Protein AF-A0A0U1LVF2-F1 (afdb_monomer_lite)

Foldseek 3Di:
DDQPPPDCPPFPQPDDLVVLCVVQPLQAACVLVQPQAQAEEQEQADDDDDPQKAFGPSFPPVDPFARGHWIWGDPDSHYIYTYFHQDPLGSVQNLLSSSSCCVSPPPDPDGHRYHYHHDDPCRLLVDLVPALVLLVAAAAEEEDDPLLQPDDPVVNPDWDSSDPPPPHFKTKDWDADPVRGIYMYIGGNHPQWFLSLLSVLVSCCPRHVYQAYEYEYAKDFLDPPDDHLAAKEWEAWEQDPNDIFGDDAPCVCVLPPVVPVVNVVRYDYWYEYADSYSSVNGPVNSVVPSVPTGIYDRYQVSNRVSCVVVNHHYIYIYHGHHDDPQDLVNVLPDPLVPAFFEAEAEDEALVVCLVPVVSVVSCCVRVVDPCVCSDPVVQPDQKDKDKDWCPPVPAQFTKIKMKMKHKAKFADPDDDLLDIDIQIWIKIWMWGWHADPNDIGIYIYIYIHRGDPVAQVVLLVVLVRVDRRVQCSLDRCSSVLSVLVSVLVVLLVRLVNLVVVLVVLVVCVVVLVVVDPPDDLVVNLVVLVVSLVSLVSSLVRLVVNLVSLLNVLVNLVVSLVVCVVPDDPCSCVVRVVVVSSCSSVVSSVSSVVSSVVSVVSNVSSVVSSVVSVVVSVVSVVVVVVVVVVVVVVVVVVVVVVLVVVVVVVVVVVVVCVVLVVVLVVLVVVLVVVVVDPDPDPVNVVSVVVVVVSVVVVVVVVVVVVVVVVVSVVVVVVVVVVVVVVVVVPDDDDDDDDPPPPVVVVVVVVVVVD

Organism: Talaromyces islandicus (NCBI:txid28573)

Structure (mmCIF, N/CA/C/O backbone):
data_AF-A0A0U1LVF2-F1
#
_entry.id   AF-A0A0U1LVF2-F1
#
loop_
_atom_site.group_PDB
_atom_site.id
_atom_site.type_symbol
_atom_site.label_atom_id
_atom_site.label_alt_id
_atom_site.label_comp_id
_atom_site.label_asym_id
_atom_site.label_entity_id
_atom_site.label_seq_id
_atom_site.pdbx_PDB_ins_code
_atom_site.Cartn_x
_atom_site.Cartn_y
_atom_site.Cartn_z
_atom_site.occupancy
_atom_site.B_iso_or_equiv
_atom_site.auth_seq_id
_atom_site.auth_comp_id
_atom_site.auth_asym_id
_atom_site.auth_atom_id
_atom_site.pdbx_PDB_model_num
ATOM 1 N N . MET A 1 1 ? -20.075 5.972 -37.593 1.00 25.14 1 MET A N 1
ATOM 2 C CA . MET A 1 1 ? -20.218 6.515 -36.229 1.00 25.14 1 MET A CA 1
ATOM 3 C C . MET A 1 1 ? -20.913 5.431 -35.444 1.00 25.14 1 MET A C 1
ATOM 5 O O . MET A 1 1 ? -22.128 5.328 -35.540 1.00 25.14 1 MET A O 1
ATOM 9 N N . ASP A 1 2 ? -20.149 4.578 -34.775 1.00 22.61 2 ASP A N 1
ATOM 10 C CA . ASP A 1 2 ? -20.726 3.520 -33.951 1.00 22.61 2 ASP A CA 1
ATOM 11 C C . ASP A 1 2 ? -21.011 4.124 -32.578 1.00 22.61 2 ASP A C 1
ATOM 13 O O . ASP A 1 2 ? -20.104 4.479 -31.828 1.00 22.61 2 ASP A O 1
ATOM 17 N N . VAL A 1 3 ? -22.292 4.362 -32.297 1.00 24.88 3 VAL A N 1
ATOM 18 C CA . VAL A 1 3 ? -22.752 4.825 -30.987 1.00 24.88 3 VAL A CA 1
ATOM 19 C C . VAL A 1 3 ? -22.781 3.600 -30.079 1.00 24.88 3 VAL A C 1
ATOM 21 O O . VAL A 1 3 ? -23.752 2.850 -30.076 1.00 24.88 3 VAL A O 1
ATOM 24 N N . LEU A 1 4 ? -21.703 3.372 -29.330 1.00 30.86 4 LEU A N 1
ATOM 25 C CA . LEU A 1 4 ? -21.693 2.393 -28.245 1.00 30.86 4 LEU A CA 1
ATOM 26 C C . LEU A 1 4 ? -22.504 2.957 -27.070 1.00 30.86 4 LEU A C 1
ATOM 28 O O . LEU A 1 4 ? -22.000 3.730 -26.258 1.00 30.86 4 LEU A O 1
ATOM 32 N N . SER A 1 5 ? -23.781 2.581 -26.968 1.00 30.12 5 SER A N 1
ATOM 33 C CA . SER A 1 5 ? -24.499 2.661 -25.696 1.00 30.12 5 SER A CA 1
ATOM 34 C C . SER A 1 5 ? -23.998 1.521 -24.808 1.00 30.12 5 SER A C 1
ATOM 36 O O . SER A 1 5 ? -24.420 0.379 -24.974 1.00 30.12 5 SER A O 1
ATOM 38 N N . LEU A 1 6 ? -23.061 1.811 -23.907 1.00 39.28 6 LEU A N 1
ATOM 39 C CA . LEU A 1 6 ? -22.612 0.853 -22.895 1.00 39.28 6 LEU A CA 1
ATOM 40 C C . LEU A 1 6 ? -23.741 0.646 -21.875 1.00 39.28 6 LEU A C 1
ATOM 42 O O . LEU A 1 6 ? -23.912 1.445 -20.954 1.00 39.28 6 LEU A O 1
ATOM 46 N N . ASP A 1 7 ? -24.542 -0.401 -22.077 1.00 34.06 7 ASP A N 1
ATOM 47 C CA . ASP A 1 7 ? -25.513 -0.873 -21.093 1.00 34.06 7 ASP A CA 1
ATOM 48 C C . ASP A 1 7 ? -24.759 -1.613 -19.979 1.00 34.06 7 ASP A C 1
ATOM 50 O O . ASP A 1 7 ? -24.221 -2.704 -20.164 1.00 34.06 7 ASP A O 1
ATOM 54 N N . LEU A 1 8 ? -24.658 -0.982 -18.810 1.00 40.69 8 LEU A N 1
ATOM 55 C CA . LEU A 1 8 ? -23.958 -1.531 -17.646 1.00 40.69 8 LEU A CA 1
ATOM 56 C C . LEU A 1 8 ? -24.744 -2.659 -16.952 1.00 40.69 8 LEU A C 1
ATOM 58 O O . LEU A 1 8 ? -24.241 -3.215 -15.975 1.00 40.69 8 LEU A O 1
ATOM 62 N N . GLY A 1 9 ? -25.946 -3.004 -17.436 1.00 35.25 9 GLY A N 1
ATOM 63 C CA . GLY A 1 9 ? -26.795 -4.058 -16.872 1.00 35.25 9 GLY A CA 1
ATOM 64 C C . GLY A 1 9 ? -26.139 -5.445 -16.820 1.00 35.25 9 GLY A C 1
ATOM 65 O O . GLY A 1 9 ? -26.363 -6.172 -15.853 1.00 35.25 9 GLY A O 1
ATOM 66 N N . ASP A 1 10 ? -25.264 -5.766 -17.782 1.00 32.78 10 ASP A N 1
ATOM 67 C CA . ASP A 1 10 ? -24.609 -7.083 -17.906 1.00 32.78 10 ASP A CA 1
ATOM 68 C C . ASP A 1 10 ? -23.090 -7.074 -17.623 1.00 32.78 10 ASP A C 1
ATOM 70 O O . ASP A 1 10 ? -22.452 -8.127 -17.523 1.00 32.78 10 ASP A O 1
ATOM 74 N N . HIS A 1 11 ? -22.480 -5.902 -17.414 1.00 42.06 11 HIS A N 1
ATOM 75 C CA . HIS A 1 11 ? -21.043 -5.773 -17.150 1.00 42.06 11 HIS A CA 1
ATOM 76 C C . HIS A 1 11 ? -20.701 -5.987 -15.666 1.00 42.06 11 HIS A C 1
ATOM 78 O O . HIS A 1 11 ? -20.339 -5.063 -14.935 1.00 42.06 11 HIS A O 1
ATOM 84 N N . GLN A 1 12 ? -20.747 -7.240 -15.201 1.00 45.25 12 GLN A N 1
ATOM 85 C CA . GLN A 1 12 ? -20.083 -7.619 -13.948 1.00 45.25 12 GLN A CA 1
ATOM 86 C C . GLN A 1 12 ? -18.563 -7.684 -14.168 1.00 45.25 12 GLN A C 1
ATOM 88 O O . GLN A 1 12 ? -17.997 -8.753 -14.415 1.00 45.25 12 GLN A O 1
ATOM 93 N N . ILE A 1 13 ? -17.911 -6.520 -14.094 1.00 51.53 13 ILE A N 1
ATOM 94 C CA . ILE A 1 13 ? -16.448 -6.384 -14.037 1.00 51.53 13 ILE A CA 1
ATOM 95 C C . ILE A 1 13 ? -15.918 -7.284 -12.906 1.00 51.53 13 ILE A C 1
ATOM 97 O O . ILE A 1 13 ? -16.545 -7.394 -11.850 1.00 51.53 13 ILE A O 1
ATOM 101 N N . PHE A 1 14 ? -14.780 -7.952 -13.119 1.00 44.88 14 PHE A N 1
ATOM 102 C CA . PHE A 1 14 ? -14.220 -8.920 -12.164 1.00 44.88 14 PHE A CA 1
ATOM 103 C C . PHE A 1 14 ? -13.890 -8.304 -10.782 1.00 44.88 14 PHE A C 1
ATOM 105 O O . PHE A 1 14 ? -13.886 -8.996 -9.763 1.00 44.88 14 PHE A O 1
ATOM 112 N N . ALA A 1 15 ? -13.671 -6.986 -10.720 1.00 51.28 15 ALA A N 1
ATOM 113 C CA . ALA A 1 15 ? -13.393 -6.245 -9.493 1.00 51.28 15 ALA A CA 1
ATOM 114 C C . ALA A 1 15 ? -14.642 -6.027 -8.613 1.00 51.28 15 ALA A C 1
ATOM 116 O O . ALA A 1 15 ? -15.725 -5.691 -9.091 1.00 51.28 15 ALA A O 1
ATOM 117 N N . THR A 1 16 ? -14.483 -6.126 -7.286 1.00 48.75 16 THR A N 1
ATOM 118 C CA . THR A 1 16 ? -15.556 -5.785 -6.337 1.00 48.75 16 THR A CA 1
ATOM 119 C C . THR A 1 16 ? -15.955 -4.311 -6.464 1.00 48.75 16 THR A C 1
ATOM 121 O O . THR A 1 16 ? -15.125 -3.449 -6.761 1.00 48.75 16 THR A O 1
ATOM 124 N N . HIS A 1 17 ? -17.222 -3.990 -6.180 1.00 59.78 17 HIS A N 1
ATOM 125 C CA . HIS A 1 17 ? -17.757 -2.625 -6.301 1.00 59.78 17 HIS A CA 1
ATOM 126 C C . HIS A 1 17 ? -16.912 -1.575 -5.545 1.00 59.78 17 HIS A C 1
ATOM 128 O O . HIS A 1 17 ? -16.763 -0.448 -6.008 1.00 59.78 17 HIS A O 1
ATOM 134 N N . GLY A 1 18 ? -16.295 -1.944 -4.414 1.00 57.84 18 GLY A N 1
ATOM 135 C CA . GLY A 1 18 ? -15.367 -1.079 -3.674 1.00 57.84 18 GLY A CA 1
ATOM 136 C C . GLY A 1 18 ? -14.026 -0.840 -4.386 1.00 57.84 18 GLY A C 1
ATOM 137 O O . GLY A 1 18 ? -13.571 0.301 -4.462 1.00 57.84 18 GLY A O 1
ATOM 138 N N . ALA A 1 19 ? -13.414 -1.886 -4.953 1.00 66.69 19 ALA A N 1
ATOM 139 C CA . ALA A 1 19 ? -12.152 -1.779 -5.689 1.00 66.69 19 ALA A CA 1
ATOM 140 C C . ALA A 1 19 ? -12.307 -0.958 -6.980 1.00 66.69 19 ALA A C 1
ATOM 142 O O . ALA A 1 19 ? -11.451 -0.132 -7.302 1.00 66.69 19 ALA A O 1
ATOM 143 N N . LEU A 1 20 ? -13.439 -1.118 -7.672 1.00 77.06 20 LEU A N 1
ATOM 144 C CA . LEU A 1 20 ? -13.753 -0.352 -8.875 1.00 77.06 20 LEU A CA 1
ATOM 145 C C . LEU A 1 20 ? -13.899 1.147 -8.565 1.00 77.06 20 LEU A C 1
ATOM 147 O O . LEU A 1 20 ? -13.292 1.976 -9.239 1.00 77.06 20 LEU A O 1
ATOM 151 N N . LYS A 1 21 ? -14.602 1.516 -7.484 1.00 79.75 21 LYS A N 1
ATOM 152 C CA . LYS A 1 21 ? -14.698 2.921 -7.042 1.00 79.75 21 LYS A CA 1
ATOM 153 C C . LYS A 1 21 ? -13.326 3.534 -6.743 1.00 79.75 21 LYS A C 1
ATOM 155 O O . LYS A 1 21 ? -13.051 4.647 -7.190 1.00 79.75 21 LYS A O 1
ATOM 160 N N . ALA A 1 22 ? -12.459 2.799 -6.040 1.00 78.00 22 ALA A N 1
ATOM 161 C CA . ALA A 1 22 ? -11.097 3.237 -5.725 1.00 78.00 22 ALA A CA 1
ATOM 162 C C . ALA A 1 22 ? -10.211 3.387 -6.977 1.00 78.00 22 ALA A C 1
ATOM 164 O O . ALA A 1 22 ? -9.329 4.246 -7.014 1.00 78.00 22 ALA A O 1
ATOM 165 N N . TYR A 1 23 ? -10.451 2.581 -8.015 1.00 83.25 23 TYR A N 1
ATOM 166 C CA . TYR A 1 23 ? -9.752 2.693 -9.292 1.00 83.25 23 TYR A CA 1
ATOM 167 C C . TYR A 1 23 ? -10.228 3.899 -10.120 1.00 83.25 23 TYR A C 1
ATOM 169 O O . TYR A 1 23 ? -9.383 4.605 -10.682 1.00 83.25 23 TYR A O 1
ATOM 177 N N . ILE A 1 24 ? -11.543 4.137 -10.187 1.00 86.38 24 ILE A N 1
ATOM 178 C CA . ILE A 1 24 ? -12.161 5.150 -11.055 1.00 86.38 24 ILE A CA 1
ATOM 179 C C . ILE A 1 24 ? -11.946 6.576 -10.528 1.00 86.38 24 ILE A C 1
ATOM 181 O O . ILE A 1 24 ? -11.406 7.417 -11.247 1.00 86.38 24 ILE A O 1
ATOM 185 N N . LEU A 1 25 ? -12.335 6.853 -9.277 1.00 86.25 25 LEU A N 1
ATOM 186 C CA . LEU A 1 25 ? -12.440 8.223 -8.748 1.00 86.25 25 LEU A CA 1
ATOM 187 C C . LEU A 1 25 ? -11.171 9.078 -8.919 1.00 86.25 25 LEU A C 1
ATOM 189 O O . LEU A 1 25 ? -11.297 10.206 -9.390 1.00 86.25 25 LEU A O 1
ATOM 193 N N . PRO A 1 26 ? -9.951 8.577 -8.635 1.00 84.94 26 PRO A N 1
ATOM 194 C CA . PRO A 1 26 ? -8.740 9.394 -8.735 1.00 84.94 26 PRO A CA 1
ATOM 195 C C . PRO A 1 26 ? -8.292 9.702 -10.174 1.00 84.94 26 PRO A C 1
ATOM 197 O O . PRO A 1 26 ? -7.239 10.308 -10.358 1.00 84.94 26 PRO A O 1
ATOM 200 N N . LYS A 1 27 ? -8.996 9.201 -11.200 1.00 87.12 27 LYS A N 1
ATOM 201 C CA . LYS A 1 27 ? -8.610 9.339 -12.617 1.00 87.12 27 LYS A CA 1
ATOM 202 C C . LYS A 1 27 ? -9.643 10.078 -13.470 1.00 87.12 27 LYS A C 1
ATOM 204 O O . LYS A 1 27 ? -9.356 10.373 -14.625 1.00 87.12 27 LYS A O 1
ATOM 209 N N . VAL A 1 28 ? -10.825 10.358 -12.927 1.00 90.12 28 VAL A N 1
ATOM 210 C CA . VAL A 1 28 ? -11.919 11.019 -13.649 1.00 90.12 28 VAL A CA 1
ATOM 211 C C . VAL A 1 28 ? -11.676 12.525 -13.703 1.00 90.12 28 VAL A C 1
ATOM 213 O O . VAL A 1 28 ? -11.304 13.131 -12.703 1.00 90.12 28 VAL A O 1
ATOM 216 N N . HIS A 1 29 ? -11.891 13.147 -14.860 1.00 94.38 29 HIS A N 1
ATOM 217 C CA . HIS A 1 29 ? -11.777 14.598 -15.005 1.00 94.38 29 HIS A CA 1
ATOM 218 C C . HIS A 1 29 ? -12.967 15.311 -14.338 1.00 94.38 29 HIS A C 1
ATOM 220 O O . HIS A 1 29 ? -14.109 14.881 -14.489 1.00 94.38 29 HIS A O 1
ATOM 226 N N . GLN A 1 30 ? -12.732 16.429 -13.648 1.00 93.62 30 GLN A N 1
ATOM 227 C CA . GLN A 1 30 ? -13.765 17.175 -12.917 1.00 93.62 30 GLN A CA 1
ATOM 228 C C . GLN A 1 30 ? -14.911 17.669 -13.815 1.00 93.62 30 GLN A C 1
ATOM 230 O O . GLN A 1 30 ? -16.051 17.748 -13.375 1.00 93.62 30 GLN A O 1
ATOM 235 N N . ALA A 1 31 ? -14.650 17.907 -15.104 1.00 92.56 31 ALA A N 1
ATOM 236 C CA . ALA A 1 31 ? -15.681 18.268 -16.087 1.00 92.56 31 ALA A CA 1
ATOM 237 C C . ALA A 1 31 ? -16.812 17.223 -16.214 1.00 92.56 31 ALA A C 1
ATOM 239 O O . ALA A 1 31 ? -17.939 17.580 -16.547 1.00 92.56 31 ALA A O 1
ATOM 240 N N . LEU A 1 32 ? -16.553 15.947 -15.892 1.00 91.62 32 LEU A N 1
ATOM 241 C CA . LEU A 1 32 ? -17.586 14.902 -15.887 1.00 91.62 32 LEU A CA 1
ATOM 242 C C . LEU A 1 32 ? -18.588 15.080 -14.733 1.00 91.62 32 LEU A C 1
ATOM 244 O O . LEU A 1 32 ? -19.661 14.482 -14.748 1.00 91.62 32 LEU A O 1
ATOM 248 N N . GLN A 1 33 ? -18.271 15.920 -13.745 1.00 89.94 33 GLN A N 1
ATOM 249 C CA . GLN A 1 33 ? -19.144 16.233 -12.614 1.00 89.94 33 GLN A CA 1
ATOM 250 C C . GLN A 1 33 ? -20.164 17.336 -12.942 1.00 89.94 33 GLN A C 1
ATOM 252 O O . GLN A 1 33 ? -21.062 17.576 -12.136 1.00 89.94 33 GLN A O 1
ATOM 257 N N . ASN A 1 34 ? -20.072 17.985 -14.114 1.00 87.44 34 ASN A N 1
ATOM 258 C CA . ASN A 1 34 ? -21.009 19.033 -14.530 1.00 87.44 34 ASN A CA 1
ATOM 259 C C . ASN A 1 34 ? -22.451 18.483 -14.561 1.00 87.44 34 ASN A C 1
ATOM 261 O O . ASN A 1 34 ? -22.718 17.592 -15.375 1.00 87.44 34 ASN A O 1
ATOM 265 N N . PRO A 1 35 ? -23.388 19.001 -13.736 1.00 85.88 35 PRO A N 1
ATOM 266 C CA . PRO A 1 35 ? -24.763 18.503 -13.638 1.00 85.88 35 PRO A CA 1
ATOM 267 C C . PRO A 1 35 ? -25.542 18.569 -14.957 1.00 85.88 35 PRO A C 1
ATOM 269 O O . PRO A 1 35 ? -26.412 17.729 -15.173 1.00 85.88 35 PRO A O 1
ATOM 272 N N . ASN A 1 36 ? -25.185 19.497 -15.847 1.00 88.75 36 ASN A N 1
ATOM 273 C CA . ASN A 1 36 ? -25.854 19.711 -17.130 1.00 88.75 36 ASN A CA 1
ATOM 274 C C . ASN A 1 36 ? -25.264 18.865 -18.266 1.00 88.75 36 ASN A C 1
ATOM 276 O O . ASN A 1 36 ? -25.755 18.928 -19.383 1.00 88.75 36 ASN A O 1
ATOM 280 N N . LEU A 1 37 ? -24.226 18.061 -18.003 1.00 91.31 37 LEU A N 1
ATOM 281 C CA . LEU A 1 37 ? -23.583 17.246 -19.032 1.00 91.31 37 LEU A CA 1
ATOM 282 C C . LEU A 1 37 ? -24.569 16.249 -19.667 1.00 91.31 37 LEU A C 1
ATOM 284 O O . LEU A 1 37 ? -25.062 15.344 -18.994 1.00 91.31 37 LEU A O 1
ATOM 288 N N . GLU A 1 38 ? -24.789 16.370 -20.970 1.00 92.75 38 GLU A N 1
ATOM 289 C CA . GLU A 1 38 ? -25.610 15.468 -21.781 1.00 92.75 38 GLU A CA 1
ATOM 290 C C . GLU A 1 38 ? -24.756 14.575 -22.686 1.00 92.75 38 GLU A C 1
ATOM 292 O O . GLU A 1 38 ? -25.110 13.418 -22.934 1.00 92.75 38 GLU A O 1
ATOM 297 N N . ARG A 1 39 ? -23.621 15.093 -23.172 1.00 94.75 39 ARG A N 1
ATOM 298 C CA . ARG A 1 39 ? -22.735 14.404 -24.113 1.00 94.75 39 ARG A CA 1
ATOM 299 C C . ARG A 1 39 ? -21.264 14.586 -23.753 1.00 94.75 39 ARG A C 1
ATOM 301 O O . ARG A 1 39 ? -20.792 15.696 -23.535 1.00 94.75 39 ARG A O 1
ATOM 308 N N . LEU A 1 40 ? -20.526 13.483 -23.765 1.00 96.38 40 LEU A N 1
ATOM 309 C CA . LEU A 1 40 ? -19.080 13.448 -23.608 1.00 96.38 40 LEU A CA 1
ATOM 310 C C . LEU A 1 40 ? -18.438 12.885 -24.880 1.00 96.38 40 LEU A C 1
ATOM 312 O O . LEU A 1 40 ? -18.696 11.742 -25.252 1.00 96.38 40 LEU A O 1
ATOM 316 N N . VAL A 1 41 ? -17.567 13.660 -25.518 1.00 97.44 41 VAL A N 1
ATOM 317 C CA . VAL A 1 41 ? -16.748 13.212 -26.649 1.00 97.44 41 VAL A CA 1
ATOM 318 C C . VAL A 1 41 ? -15.339 12.928 -26.146 1.00 97.44 41 VAL A C 1
ATOM 320 O O . VAL A 1 41 ? -14.622 13.852 -25.781 1.00 97.44 41 VAL A O 1
ATOM 323 N N . VAL A 1 42 ? -14.922 11.666 -26.117 1.00 97.81 42 VAL A N 1
ATOM 324 C CA . VAL A 1 42 ? -13.549 11.284 -25.769 1.00 97.81 42 VAL A CA 1
ATOM 325 C C . VAL A 1 42 ? -12.727 11.224 -27.044 1.00 97.81 42 VAL A C 1
ATOM 327 O O . VAL A 1 42 ? -13.008 10.416 -27.925 1.00 97.81 42 VAL A O 1
ATOM 330 N N . LYS A 1 43 ? -11.718 12.083 -27.160 1.00 97.06 43 LYS A N 1
ATOM 331 C CA . LYS A 1 43 ? -10.973 12.287 -28.400 1.00 97.06 43 LYS A CA 1
ATOM 332 C C . LYS A 1 43 ? -9.483 12.058 -28.222 1.00 97.06 43 LYS A C 1
ATOM 334 O O . LYS A 1 43 ? -8.872 12.575 -27.284 1.00 97.06 43 LYS A O 1
ATOM 339 N N . GLY A 1 44 ? -8.895 11.340 -29.175 1.00 96.12 44 GLY A N 1
ATOM 340 C CA . GLY A 1 44 ? -7.451 11.148 -29.283 1.00 96.12 44 GLY A CA 1
ATOM 341 C C . GLY A 1 44 ? -6.777 12.408 -29.815 1.00 96.12 44 GLY A C 1
ATOM 342 O O . GLY A 1 44 ? -6.507 12.520 -31.004 1.00 96.12 44 GLY A O 1
ATOM 343 N N . CYS A 1 45 ? -6.544 13.387 -28.949 1.00 94.19 45 CYS A N 1
ATOM 344 C CA . CYS A 1 45 ? -5.864 14.630 -29.279 1.00 94.19 45 CYS A CA 1
ATOM 345 C C . CYS A 1 45 ? -5.195 15.168 -28.016 1.00 94.19 45 CYS A C 1
ATOM 347 O O . CYS A 1 45 ? -5.861 15.506 -27.042 1.00 94.19 45 CYS A O 1
ATOM 349 N N . TYR A 1 46 ? -3.869 15.259 -28.027 1.00 92.62 46 TYR A N 1
ATOM 350 C CA . TYR A 1 46 ? -3.119 15.731 -26.871 1.00 92.62 46 TYR A CA 1
ATOM 351 C C . TYR A 1 46 ? -2.937 17.251 -26.930 1.00 92.62 46 TYR A C 1
ATOM 353 O O . TYR A 1 46 ? -2.228 17.765 -27.795 1.00 92.62 46 TYR A O 1
ATOM 361 N N . LYS A 1 47 ? -3.567 17.972 -25.998 1.00 91.06 47 LYS A N 1
ATOM 362 C CA . LYS A 1 47 ? -3.408 19.422 -25.823 1.00 91.06 47 LYS A CA 1
ATOM 363 C C . LYS A 1 47 ? -3.296 19.775 -24.348 1.00 91.06 47 LYS A C 1
ATOM 365 O O . LYS A 1 47 ? -3.995 19.203 -23.511 1.00 91.06 47 LYS A O 1
ATOM 370 N N . ARG A 1 48 ? -2.421 20.732 -24.048 1.00 88.94 48 ARG A N 1
ATOM 371 C CA . ARG A 1 48 ? -2.132 21.213 -22.687 1.00 88.94 48 ARG A CA 1
ATOM 372 C C . ARG A 1 48 ? -2.384 22.706 -22.500 1.00 88.94 48 ARG A C 1
ATOM 374 O O . ARG A 1 48 ? -2.616 23.124 -21.374 1.00 88.94 48 ARG A O 1
ATOM 381 N N . HIS A 1 49 ? -2.423 23.460 -23.598 1.00 86.00 49 HIS A N 1
ATOM 382 C CA . HIS A 1 49 ? -2.628 24.906 -23.609 1.00 86.00 49 HIS A CA 1
ATOM 383 C C . HIS A 1 49 ? -3.765 25.294 -24.551 1.00 86.00 49 HIS A C 1
ATOM 385 O O . HIS A 1 49 ? -3.962 24.663 -25.594 1.00 86.00 49 HIS A O 1
ATOM 391 N N . GLY A 1 50 ? -4.501 26.340 -24.181 1.00 84.06 50 GLY A N 1
ATOM 392 C CA . GLY A 1 50 ? -5.598 26.921 -24.953 1.00 84.06 50 GLY A CA 1
ATOM 393 C C . GLY A 1 50 ? -6.530 27.738 -24.057 1.00 84.06 50 GLY A C 1
ATOM 394 O O . GLY A 1 50 ? -6.714 27.388 -22.896 1.00 84.06 50 GLY A O 1
ATOM 395 N N . GLU A 1 51 ? -7.123 28.811 -24.587 1.00 75.75 51 GLU A N 1
ATOM 396 C CA . GLU A 1 51 ? -7.937 29.766 -23.807 1.00 75.75 51 GLU A CA 1
ATOM 397 C C . GLU A 1 51 ? -9.159 29.132 -23.115 1.00 75.75 51 GLU A C 1
ATOM 399 O O . GLU A 1 51 ? -9.589 29.613 -22.072 1.00 75.75 51 GLU A O 1
ATOM 404 N N . SER A 1 52 ? -9.696 28.033 -23.655 1.00 80.62 52 SER A N 1
ATOM 405 C CA . SER A 1 52 ? -10.871 27.321 -23.115 1.00 80.62 52 SER A CA 1
ATOM 406 C C . SER A 1 52 ? -10.553 25.913 -22.597 1.00 80.62 52 SER A C 1
ATOM 408 O O . SER A 1 52 ? -11.457 25.116 -22.348 1.00 80.62 52 SER A O 1
ATOM 410 N N . LEU A 1 53 ? -9.266 25.584 -22.452 1.00 91.44 53 LEU A N 1
ATOM 411 C CA . LEU A 1 53 ? -8.823 24.252 -22.059 1.00 91.44 53 LEU A CA 1
ATOM 412 C C . LEU A 1 53 ? -8.741 24.118 -20.533 1.00 91.44 53 LEU A C 1
ATOM 414 O O . LEU A 1 53 ? -8.034 24.868 -19.863 1.00 91.44 53 LEU A O 1
ATOM 418 N N . LEU A 1 54 ? -9.409 23.107 -19.989 1.00 94.25 54 LEU A N 1
ATOM 419 C CA . LEU A 1 54 ? -9.368 22.752 -18.576 1.00 94.25 54 LEU A CA 1
ATOM 420 C C . LEU A 1 54 ? -8.343 21.640 -18.337 1.00 94.25 54 LEU A C 1
ATOM 422 O O . LEU A 1 54 ? -8.410 20.571 -18.949 1.00 94.25 54 LEU A O 1
ATOM 426 N N . LEU A 1 55 ? -7.407 21.887 -17.421 1.00 93.00 55 LEU A N 1
ATOM 427 C CA . LEU A 1 55 ? -6.513 20.860 -16.889 1.00 93.00 55 LEU A CA 1
ATOM 428 C C . LEU A 1 55 ? -7.228 20.049 -15.812 1.00 93.00 55 LEU A C 1
ATOM 430 O O . LEU A 1 55 ? -8.044 20.589 -15.069 1.00 93.00 55 LEU A O 1
ATOM 434 N N . SER A 1 56 ? -6.891 18.767 -15.690 1.00 91.56 56 SER A N 1
ATOM 435 C CA . SER A 1 56 ? -7.481 17.933 -14.648 1.00 91.56 56 SER A CA 1
ATOM 436 C C . SER A 1 56 ? -7.001 18.340 -13.255 1.00 91.56 56 SER A C 1
ATOM 438 O O . SER A 1 56 ? -5.798 18.443 -13.018 1.00 91.56 56 SER A O 1
ATOM 440 N N . ASP A 1 57 ? -7.920 18.426 -12.295 1.00 90.19 57 ASP A N 1
ATOM 441 C CA . ASP A 1 57 ? -7.565 18.609 -10.878 1.00 90.19 57 ASP A CA 1
ATOM 442 C C . ASP A 1 57 ? -6.886 17.359 -10.278 1.00 90.19 57 ASP A C 1
ATOM 444 O O . ASP A 1 57 ? -6.251 17.425 -9.228 1.00 90.19 57 ASP A O 1
ATOM 448 N N . ASN A 1 58 ? -6.974 16.217 -10.970 1.00 88.44 58 ASN A N 1
ATOM 449 C CA . ASN A 1 58 ? -6.454 14.914 -10.545 1.00 88.44 58 ASN A CA 1
ATOM 450 C C . ASN A 1 58 ? -5.054 14.590 -11.107 1.00 88.44 58 ASN A C 1
ATOM 452 O O . ASN A 1 58 ? -4.639 13.423 -11.196 1.00 88.44 58 ASN A O 1
ATOM 456 N N . GLU A 1 59 ? -4.300 15.608 -11.518 1.00 89.06 59 GLU A N 1
ATOM 457 C CA . GLU A 1 59 ? -2.892 15.440 -11.870 1.00 89.06 59 GLU A CA 1
ATOM 458 C C . GLU A 1 59 ? -2.057 14.981 -10.673 1.00 89.06 59 GLU A C 1
ATOM 460 O O . GLU A 1 59 ? -2.165 15.499 -9.562 1.00 89.06 59 GLU A O 1
ATOM 465 N N . LYS A 1 60 ? -1.174 14.003 -10.903 1.00 83.50 60 LYS A N 1
ATOM 466 C CA . LYS A 1 60 ? -0.343 13.420 -9.835 1.00 83.50 60 LYS A CA 1
ATOM 467 C C . LYS A 1 60 ? 0.924 14.237 -9.624 1.00 83.50 60 LYS A C 1
ATOM 469 O O . LYS A 1 60 ? 2.009 13.802 -9.997 1.00 83.50 60 LYS A O 1
ATOM 474 N N . ARG A 1 61 ? 0.771 15.434 -9.059 1.00 79.06 61 ARG A N 1
ATOM 475 C CA . ARG A 1 61 ? 1.867 16.399 -8.837 1.00 79.06 61 ARG A CA 1
ATOM 476 C C . ARG A 1 61 ? 2.959 15.894 -7.881 1.00 79.06 61 ARG A C 1
ATOM 478 O O . ARG A 1 61 ? 4.023 16.493 -7.803 1.00 79.06 61 ARG A O 1
ATOM 485 N N . ASP A 1 62 ? 2.707 14.794 -7.174 1.00 79.25 62 ASP A N 1
ATOM 486 C CA . ASP A 1 62 ? 3.667 14.064 -6.343 1.00 79.25 62 ASP A CA 1
ATOM 487 C C . ASP A 1 62 ? 4.628 13.172 -7.152 1.00 79.25 62 ASP A C 1
ATOM 489 O O . ASP A 1 62 ? 5.608 12.665 -6.605 1.00 79.25 62 ASP A O 1
ATOM 493 N N . LYS A 1 63 ? 4.366 12.965 -8.449 1.00 81.06 63 LYS A N 1
ATOM 494 C CA . LYS A 1 63 ? 5.162 12.099 -9.325 1.00 81.06 63 LYS A CA 1
ATOM 495 C C . LYS A 1 63 ? 5.970 12.890 -10.338 1.00 81.06 63 LYS A C 1
ATOM 497 O O . LYS A 1 63 ? 5.507 13.880 -10.891 1.00 81.06 63 LYS A O 1
ATOM 502 N N . ARG A 1 64 ? 7.158 12.371 -10.662 1.00 84.38 64 ARG A N 1
ATOM 503 C CA . ARG A 1 64 ? 8.012 12.925 -11.721 1.00 84.38 64 ARG A CA 1
ATOM 504 C C . ARG A 1 64 ? 7.482 12.615 -13.123 1.00 84.38 64 ARG A C 1
ATOM 506 O O . ARG A 1 64 ? 7.459 13.494 -13.973 1.00 84.38 64 ARG A O 1
ATOM 513 N N . PHE A 1 65 ? 7.068 11.371 -13.352 1.00 90.38 65 PHE A N 1
ATOM 514 C CA . PHE A 1 65 ? 6.546 10.871 -14.626 1.00 90.38 65 PHE A CA 1
ATOM 515 C C . PHE A 1 65 ? 5.119 10.341 -14.448 1.00 90.38 65 PHE A C 1
ATOM 517 O O . PHE A 1 65 ? 4.686 10.063 -13.326 1.00 90.38 65 PHE A O 1
ATOM 524 N N . ASN A 1 66 ? 4.379 10.178 -15.549 1.00 88.44 66 ASN A N 1
ATOM 525 C CA . ASN A 1 66 ? 2.991 9.703 -15.541 1.00 88.44 66 ASN A CA 1
ATOM 526 C C . ASN A 1 66 ? 2.072 10.541 -14.613 1.00 88.44 66 ASN A C 1
ATOM 528 O O . ASN A 1 66 ? 1.295 10.031 -13.784 1.00 88.44 66 ASN A O 1
ATOM 532 N N . TRP A 1 67 ? 2.167 11.863 -14.738 1.00 88.06 67 TRP A N 1
ATOM 533 C CA . TRP A 1 67 ? 1.342 12.793 -13.972 1.00 88.06 67 TRP A CA 1
ATOM 534 C C . TRP A 1 67 ? 0.332 13.553 -14.832 1.00 88.06 67 TRP A C 1
ATOM 536 O O . TRP A 1 67 ? -0.736 13.858 -14.297 1.00 88.06 67 TRP A O 1
ATOM 546 N N . HIS A 1 68 ? 0.587 13.745 -16.137 1.00 90.25 68 HIS A N 1
ATOM 547 C CA . HIS A 1 68 ? -0.400 14.319 -17.055 1.00 90.25 68 HIS A CA 1
ATOM 548 C C . HIS A 1 68 ? -1.646 13.427 -17.121 1.00 90.25 68 HIS A C 1
ATOM 550 O O . HIS A 1 68 ? -1.578 12.194 -17.231 1.00 90.25 68 HIS A O 1
ATOM 556 N N . ARG A 1 69 ? -2.804 14.078 -17.062 1.00 90.75 69 ARG A N 1
ATOM 557 C CA . ARG A 1 69 ? -4.129 13.483 -17.254 1.00 90.75 69 ARG A CA 1
ATOM 558 C C . ARG A 1 69 ? -4.780 14.083 -18.503 1.00 90.75 69 ARG A C 1
ATOM 560 O O . ARG A 1 69 ? -4.271 15.091 -19.004 1.00 90.75 69 ARG A O 1
ATOM 567 N N . PRO A 1 70 ? -5.863 13.473 -19.020 1.00 94.00 70 PRO A N 1
ATOM 568 C CA . PRO A 1 70 ? -6.653 14.090 -20.077 1.00 94.00 70 PRO A CA 1
ATOM 569 C C . PRO A 1 70 ? -7.062 15.515 -19.701 1.00 94.00 70 PRO A C 1
ATOM 571 O O . PRO A 1 70 ? -7.260 15.812 -18.522 1.00 94.00 70 PRO A O 1
ATOM 574 N N . THR A 1 71 ? -7.175 16.380 -20.697 1.00 95.25 71 THR A N 1
ATOM 575 C CA . THR A 1 71 ? -7.689 17.746 -20.552 1.00 95.25 71 THR A CA 1
ATOM 576 C C . THR A 1 71 ? -9.117 17.801 -21.080 1.00 95.25 71 THR A C 1
ATOM 578 O O . THR A 1 71 ? -9.557 16.876 -21.762 1.00 95.25 71 THR A O 1
ATOM 581 N N . ALA A 1 72 ? -9.879 18.838 -20.750 1.00 96.31 72 ALA A N 1
ATOM 582 C CA . ALA A 1 72 ? -11.249 18.977 -21.234 1.00 96.31 72 ALA A CA 1
ATOM 583 C C . ALA A 1 72 ? -11.480 20.325 -21.912 1.00 96.31 72 ALA A C 1
ATOM 585 O O . ALA A 1 72 ? -10.977 21.348 -21.459 1.00 96.31 72 ALA A O 1
ATOM 586 N N . ASN A 1 73 ? -12.281 20.324 -22.969 1.00 94.50 73 ASN A N 1
ATOM 587 C CA . ASN A 1 73 ? -12.808 21.523 -23.599 1.00 94.50 73 ASN A CA 1
ATOM 588 C C . ASN A 1 73 ? -14.330 21.544 -23.410 1.00 94.50 73 ASN A C 1
ATOM 590 O O . ASN A 1 73 ? -15.009 20.549 -23.678 1.00 94.50 73 ASN A O 1
ATOM 594 N N . LEU A 1 74 ? -14.860 22.658 -22.908 1.00 91.62 74 LEU A N 1
ATOM 595 C CA . LEU A 1 74 ? -16.303 22.851 -22.764 1.00 91.62 74 LEU A CA 1
ATOM 596 C C . LEU A 1 74 ? -16.822 23.424 -24.084 1.00 91.62 74 LEU A C 1
ATOM 598 O O . LEU A 1 74 ? -16.537 24.577 -24.399 1.00 91.62 74 LEU A O 1
ATOM 602 N N . LEU A 1 75 ? -17.526 22.613 -24.875 1.00 89.19 75 LEU A N 1
ATOM 603 C CA . LEU A 1 75 ? -18.053 23.065 -26.168 1.00 89.19 75 LEU A CA 1
ATOM 604 C C . LEU A 1 75 ? -19.316 23.914 -25.978 1.00 89.19 75 LEU A C 1
ATOM 606 O O . LEU A 1 75 ? -19.490 24.926 -26.652 1.00 89.19 75 LEU A O 1
ATOM 610 N N . ASP A 1 76 ? -20.165 23.506 -25.037 1.00 89.50 76 ASP A N 1
ATOM 611 C CA . ASP A 1 76 ? -21.381 24.190 -24.600 1.00 89.50 76 ASP A CA 1
ATOM 612 C C . ASP A 1 76 ? -21.774 23.696 -23.188 1.00 89.50 76 ASP A C 1
ATOM 614 O O . ASP A 1 76 ? -21.037 22.925 -22.565 1.00 89.50 76 ASP A O 1
ATOM 618 N N . GLU A 1 77 ? -22.915 24.141 -22.649 1.00 85.81 77 GLU A N 1
ATOM 619 C CA . GLU A 1 77 ? -23.363 23.771 -21.293 1.00 85.81 77 GLU A CA 1
ATOM 620 C C . GLU A 1 77 ? -23.582 22.258 -21.100 1.00 85.81 77 GLU A C 1
ATOM 622 O O . GLU A 1 77 ? -23.438 21.760 -19.976 1.00 85.81 77 GLU A O 1
ATOM 627 N N . GLY A 1 78 ? -23.905 21.535 -22.179 1.00 91.62 78 GLY A N 1
ATOM 628 C CA . GLY A 1 78 ? -24.248 20.114 -22.173 1.00 91.62 78 GLY A CA 1
ATOM 629 C C . GLY A 1 78 ? -23.208 19.196 -22.818 1.00 91.62 78 GLY A C 1
ATOM 630 O O . GLY A 1 78 ? -23.333 17.975 -22.695 1.00 91.62 78 GLY A O 1
ATOM 631 N N . THR A 1 79 ? -22.172 19.733 -23.465 1.00 94.62 79 THR A N 1
ATOM 632 C CA . THR A 1 79 ? -21.196 18.949 -24.231 1.00 94.62 79 THR A CA 1
ATOM 633 C C . THR A 1 79 ? -19.762 19.212 -23.785 1.00 94.62 79 THR A C 1
ATOM 635 O O . THR A 1 79 ? -19.250 20.330 -23.858 1.00 94.62 79 THR A O 1
ATOM 638 N N . VAL A 1 80 ? -19.074 18.138 -23.393 1.00 95.69 80 VAL A N 1
ATOM 639 C CA . VAL A 1 80 ? -17.652 18.163 -23.024 1.00 95.69 80 VAL A CA 1
ATOM 640 C C . VAL A 1 80 ? -16.844 17.321 -24.000 1.00 95.69 80 VAL A C 1
ATOM 642 O O . VAL A 1 80 ? -17.202 16.185 -24.299 1.00 95.69 80 VAL A O 1
ATOM 645 N N . GLU A 1 81 ? -15.719 17.858 -24.456 1.00 96.31 81 GLU A N 1
ATOM 646 C CA . GLU A 1 81 ? -14.705 17.129 -25.214 1.00 96.31 81 GLU A CA 1
ATOM 647 C C . GLU A 1 81 ? -13.536 16.791 -24.277 1.00 96.31 81 GLU A C 1
ATOM 649 O O . GLU A 1 81 ? -12.843 17.682 -23.792 1.00 96.31 81 GLU A O 1
ATOM 654 N N . LEU A 1 82 ? -13.325 15.506 -23.992 1.00 96.75 82 LEU A N 1
ATOM 655 C CA . LEU A 1 82 ? -12.210 15.005 -23.193 1.00 96.75 82 LEU A CA 1
ATOM 656 C C . LEU A 1 82 ? -11.052 14.621 -24.120 1.00 96.75 82 LEU A C 1
ATOM 658 O O . LEU A 1 82 ? -11.138 13.669 -24.894 1.00 96.75 82 LEU A O 1
ATOM 662 N N . LEU A 1 83 ? -9.962 15.366 -24.024 1.00 96.06 83 LEU A N 1
ATOM 663 C CA . LEU A 1 83 ? -8.782 15.287 -24.869 1.00 96.06 83 LEU A CA 1
ATOM 664 C C . LEU A 1 83 ? -7.729 14.394 -24.205 1.00 96.06 83 LEU A C 1
ATOM 666 O O . LEU A 1 83 ? -7.141 14.742 -23.179 1.00 96.06 83 LEU A O 1
ATOM 670 N N . CYS A 1 84 ? -7.504 13.216 -24.777 1.00 94.62 84 CYS A N 1
ATOM 671 C CA . CYS A 1 84 ? -6.536 12.237 -24.291 1.00 94.62 84 CYS A CA 1
ATOM 672 C C . CYS A 1 84 ? -5.403 12.021 -25.302 1.00 94.62 84 CYS A C 1
ATOM 674 O O . CYS A 1 84 ? -5.464 12.487 -26.441 1.00 94.62 84 CYS A O 1
ATOM 676 N N . PHE A 1 85 ? -4.333 11.344 -24.879 1.00 95.06 85 PHE A N 1
ATOM 677 C CA . PHE A 1 85 ? -3.227 11.032 -25.785 1.00 95.06 85 PHE A CA 1
ATOM 678 C C . PHE A 1 85 ? -3.745 10.214 -26.985 1.00 95.06 85 PHE A C 1
ATOM 680 O O . PHE A 1 85 ? -4.604 9.355 -26.778 1.00 95.06 85 PHE A O 1
ATOM 687 N N . PRO A 1 86 ? -3.290 10.475 -28.225 1.00 95.56 86 PRO A N 1
ATOM 688 C CA . PRO A 1 86 ? -3.885 9.900 -29.433 1.00 95.56 86 PRO A CA 1
ATOM 689 C C . PRO A 1 86 ? -3.529 8.418 -29.652 1.00 95.56 86 PRO A C 1
ATOM 691 O O . PRO A 1 86 ? -2.918 8.070 -30.650 1.00 95.56 86 PRO A O 1
ATOM 694 N N . GLY A 1 87 ? -3.956 7.531 -28.758 1.00 95.69 87 GLY A N 1
ATOM 695 C CA . GLY A 1 87 ? -4.012 6.082 -28.986 1.00 95.69 87 GLY A CA 1
ATOM 696 C C . GLY A 1 87 ? -5.453 5.596 -29.050 1.00 95.69 87 GLY A C 1
ATOM 697 O O . GLY A 1 87 ? -6.326 6.170 -28.393 1.00 95.69 87 GLY A O 1
ATOM 698 N N . ARG A 1 88 ? -5.721 4.541 -29.819 1.00 95.44 88 ARG A N 1
ATOM 699 C CA . ARG A 1 88 ? -7.059 3.939 -29.899 1.00 95.44 88 ARG A CA 1
ATOM 700 C C . ARG A 1 88 ? -7.454 3.333 -28.558 1.00 95.44 88 ARG A C 1
ATOM 702 O O . ARG A 1 88 ? -8.544 3.623 -28.074 1.00 95.44 88 ARG A O 1
ATOM 709 N N . ASP A 1 89 ? -6.546 2.603 -27.913 1.00 96.00 89 ASP A N 1
ATOM 710 C CA . ASP A 1 89 ? -6.807 2.006 -26.598 1.00 96.00 89 ASP A CA 1
ATOM 711 C C . ASP A 1 89 ? -6.876 3.074 -25.510 1.00 96.00 89 ASP A C 1
ATOM 713 O O . ASP A 1 89 ? -7.627 2.946 -24.548 1.00 96.00 89 ASP A O 1
ATOM 717 N N . THR A 1 90 ? -6.126 4.170 -25.671 1.00 95.12 90 THR A N 1
ATOM 718 C CA . THR A 1 90 ? -6.215 5.314 -24.755 1.00 95.12 90 THR A CA 1
ATOM 719 C C . THR A 1 90 ? -7.604 5.953 -24.813 1.00 95.12 90 THR A C 1
ATOM 721 O O . THR A 1 90 ? -8.205 6.193 -23.765 1.00 95.12 90 THR A O 1
ATOM 724 N N . VAL A 1 91 ? -8.131 6.207 -26.018 1.00 96.69 91 VAL A N 1
ATOM 725 C CA . VAL A 1 91 ? -9.486 6.751 -26.212 1.00 96.69 91 VAL A CA 1
ATOM 726 C C . VAL A 1 91 ? -10.530 5.804 -25.632 1.00 96.69 91 VAL A C 1
ATOM 728 O O . VAL A 1 91 ? -11.370 6.237 -24.842 1.00 96.69 91 VAL A O 1
ATOM 731 N N . HIS A 1 92 ? -10.426 4.516 -25.956 1.00 96.06 92 HIS A N 1
ATOM 732 C CA . HIS A 1 92 ? -11.351 3.500 -25.475 1.00 96.06 92 HIS A CA 1
ATOM 733 C C . HIS A 1 92 ? -11.343 3.382 -23.945 1.00 96.06 92 HIS A C 1
ATOM 735 O O . HIS A 1 92 ? -12.384 3.471 -23.293 1.00 96.06 92 HIS A O 1
ATOM 741 N N . HIS A 1 93 ? -10.156 3.302 -23.336 1.00 95.38 93 HIS A N 1
ATOM 742 C CA . HIS A 1 93 ? -10.013 3.246 -21.886 1.00 95.38 93 HIS A CA 1
ATOM 743 C C . HIS A 1 93 ? -10.644 4.467 -21.202 1.00 95.38 93 HIS A C 1
ATOM 745 O O . HIS A 1 93 ? -11.363 4.316 -20.215 1.00 95.38 93 HIS A O 1
ATOM 751 N N . GLN A 1 94 ? -10.422 5.679 -21.722 1.00 95.06 94 GLN A N 1
ATOM 752 C CA . GLN A 1 94 ? -11.013 6.894 -21.150 1.00 95.06 94 GLN A CA 1
ATOM 753 C C . GLN A 1 94 ? -12.541 6.947 -21.325 1.00 95.06 94 GLN A C 1
ATOM 755 O O . GLN A 1 94 ? -13.240 7.422 -20.426 1.00 95.06 94 GLN A O 1
ATOM 760 N N . ALA A 1 95 ? -13.076 6.418 -22.427 1.00 95.75 95 ALA A N 1
ATOM 761 C CA . ALA A 1 95 ? -14.516 6.280 -22.625 1.00 95.75 95 ALA A CA 1
ATOM 762 C C . ALA A 1 95 ? -15.140 5.286 -21.634 1.00 95.75 95 ALA A C 1
ATOM 764 O O . ALA A 1 95 ? -16.120 5.629 -20.967 1.00 95.75 95 ALA A O 1
ATOM 765 N N . LEU A 1 96 ? -14.528 4.112 -21.442 1.00 93.62 96 LEU A N 1
ATOM 766 C CA . LEU A 1 96 ? -14.963 3.130 -20.443 1.00 93.62 96 LEU A CA 1
ATOM 767 C C . LEU A 1 96 ? -14.888 3.684 -19.018 1.00 93.62 96 LEU A C 1
ATOM 769 O O . LEU A 1 96 ? -15.812 3.490 -18.227 1.00 93.62 96 LEU A O 1
ATOM 773 N N . MET A 1 97 ? -13.822 4.416 -18.688 1.00 92.44 97 MET A N 1
ATOM 774 C CA . MET A 1 97 ? -13.669 5.100 -17.401 1.00 92.44 97 MET A CA 1
ATOM 775 C C . MET A 1 97 ? -14.822 6.076 -17.138 1.00 92.44 97 MET A C 1
ATOM 777 O O . MET A 1 97 ? -15.388 6.081 -16.043 1.00 92.44 97 MET A O 1
ATOM 781 N N . ALA A 1 98 ? -15.183 6.883 -18.139 1.00 93.12 98 ALA A N 1
ATOM 782 C CA . ALA A 1 98 ? -16.279 7.840 -18.049 1.00 93.12 98 ALA A CA 1
ATOM 783 C C . ALA A 1 98 ? -17.646 7.152 -17.926 1.00 93.12 98 ALA A C 1
ATOM 785 O O . ALA A 1 98 ? -18.423 7.486 -17.031 1.00 93.12 98 ALA A O 1
ATOM 786 N N . ALA A 1 99 ? -17.920 6.157 -18.773 1.00 90.94 99 ALA A N 1
ATOM 787 C CA . ALA A 1 99 ? -19.156 5.379 -18.726 1.00 90.94 99 ALA A CA 1
ATOM 788 C C . ALA A 1 99 ? -19.328 4.688 -17.362 1.00 90.94 99 ALA A C 1
ATOM 790 O O . ALA A 1 99 ? -20.374 4.806 -16.722 1.00 90.94 99 ALA A O 1
ATOM 791 N N . THR A 1 100 ? -18.262 4.058 -16.863 1.00 88.50 100 THR A N 1
ATOM 792 C CA . THR A 1 100 ? -18.238 3.413 -15.543 1.00 88.50 100 THR A CA 1
ATOM 793 C C . THR A 1 100 ? -18.453 4.429 -14.422 1.00 88.50 100 THR A C 1
ATOM 795 O O . THR A 1 100 ? -19.207 4.168 -13.485 1.00 88.50 100 THR A O 1
ATOM 798 N N . TYR A 1 101 ? -17.835 5.612 -14.507 1.00 90.50 101 TYR A N 1
ATOM 799 C CA . TYR A 1 101 ? -18.066 6.689 -13.546 1.00 90.50 101 TYR A CA 1
ATOM 800 C C . TYR A 1 101 ? -19.544 7.097 -13.496 1.00 90.50 101 TYR A C 1
ATOM 802 O O . TYR A 1 101 ? -20.124 7.165 -12.409 1.00 90.50 101 TYR A O 1
ATOM 810 N N . PHE A 1 102 ? -20.180 7.308 -14.650 1.00 89.44 102 PHE A N 1
ATOM 811 C CA . PHE A 1 102 ? -21.595 7.669 -14.686 1.00 89.44 102 PHE A CA 1
ATOM 812 C C . PHE A 1 102 ? -22.486 6.571 -14.108 1.00 89.44 102 PHE A C 1
ATOM 814 O O . PHE A 1 102 ? -23.371 6.882 -13.317 1.00 89.44 102 PHE A O 1
ATOM 821 N N . GLY A 1 103 ? -22.218 5.301 -14.413 1.00 84.50 103 GLY A N 1
ATOM 822 C CA . GLY A 1 103 ? -22.992 4.194 -13.852 1.00 84.50 103 GLY A CA 1
ATOM 823 C C . GLY A 1 103 ? -22.846 4.010 -12.342 1.00 84.50 103 GLY A C 1
ATOM 824 O O . GLY A 1 103 ? -23.792 3.601 -11.677 1.00 84.50 103 GLY A O 1
ATOM 825 N N . LEU A 1 104 ? -21.674 4.315 -11.779 1.00 82.75 104 LEU A N 1
ATOM 826 C CA . LEU A 1 104 ? -21.410 4.127 -10.349 1.00 82.75 104 LEU A CA 1
ATOM 827 C C . LEU A 1 104 ? -21.819 5.315 -9.476 1.00 82.75 104 LEU A C 1
ATOM 829 O O . LEU A 1 104 ? -22.073 5.124 -8.283 1.00 82.75 104 LEU A O 1
ATOM 833 N N . PHE A 1 105 ? -21.795 6.531 -10.029 1.00 82.38 105 PHE A N 1
ATOM 834 C CA . PHE A 1 105 ? -21.851 7.761 -9.235 1.00 82.38 105 PHE A CA 1
ATOM 835 C C . PHE A 1 105 ? -22.890 8.779 -9.702 1.00 82.38 105 PHE A C 1
ATOM 837 O O . PHE A 1 105 ? -23.143 9.732 -8.967 1.00 82.38 105 PHE A O 1
ATOM 844 N N . SER A 1 106 ? -23.492 8.627 -10.885 1.00 70.94 106 SER A N 1
ATOM 845 C CA . SER A 1 106 ? -24.476 9.598 -11.363 1.00 70.94 106 SER A CA 1
ATOM 846 C C . SER A 1 106 ? -25.845 9.344 -10.722 1.00 70.94 106 SER A C 1
ATOM 848 O O . SER A 1 106 ? -26.430 8.289 -10.952 1.00 70.94 106 SER A O 1
ATOM 850 N N . PRO A 1 107 ? -26.423 10.306 -9.979 1.00 66.19 107 PRO A N 1
ATOM 851 C CA . PRO A 1 107 ? -27.794 10.202 -9.478 1.00 66.19 107 PRO A CA 1
ATOM 852 C C . PRO A 1 107 ? -28.840 10.508 -10.568 1.00 66.19 107 PRO A C 1
ATOM 854 O O . PRO A 1 107 ? -30.019 10.686 -10.262 1.00 66.19 107 PRO A O 1
ATOM 857 N N . ARG A 1 108 ? -28.420 10.662 -11.834 1.00 70.69 108 ARG A N 1
ATOM 858 C CA . ARG A 1 108 ? -29.279 11.152 -12.917 1.00 70.69 108 ARG A CA 1
ATOM 859 C C . ARG A 1 108 ? -30.194 10.047 -13.448 1.00 70.69 108 ARG A C 1
ATOM 861 O O . ARG A 1 108 ? -29.734 8.921 -13.616 1.00 70.69 108 ARG A O 1
ATOM 868 N N . PRO A 1 109 ? -31.435 10.385 -13.844 1.00 67.50 109 PRO A N 1
ATOM 869 C CA . PRO A 1 109 ? -32.339 9.438 -14.501 1.00 67.50 109 PRO A CA 1
ATOM 870 C C . PRO A 1 109 ? -31.795 8.917 -15.839 1.00 67.50 109 PRO A C 1
ATOM 872 O O . PRO A 1 109 ? -32.132 7.814 -16.256 1.00 67.50 109 PRO A O 1
ATOM 875 N N . LYS A 1 110 ? -30.967 9.722 -16.522 1.00 79.12 110 LYS A N 1
ATOM 876 C CA . LYS A 1 110 ? -30.329 9.391 -17.798 1.00 79.12 110 LYS A CA 1
ATOM 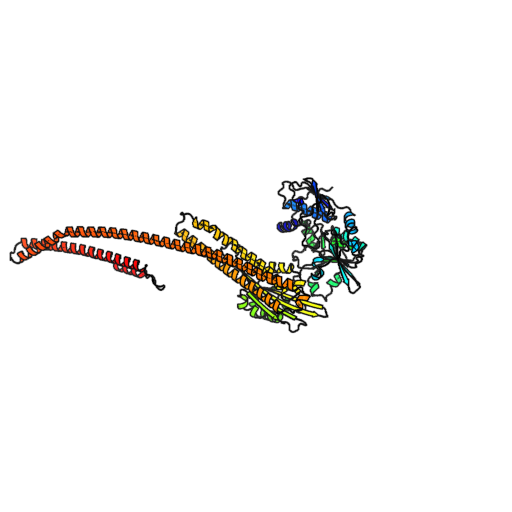877 C C . LYS A 1 110 ? -28.839 9.720 -17.723 1.00 79.12 110 LYS A C 1
ATOM 879 O O . LYS A 1 110 ? -28.471 10.850 -17.401 1.00 79.12 110 LYS A O 1
ATOM 884 N N . ALA A 1 111 ? -27.992 8.732 -18.000 1.00 83.19 111 ALA A N 1
ATOM 885 C CA . ALA A 1 111 ? -26.549 8.931 -18.077 1.00 83.19 111 ALA A CA 1
ATOM 886 C C . ALA A 1 111 ? -26.172 9.745 -19.335 1.00 83.19 111 ALA A C 1
ATOM 888 O O . ALA A 1 111 ? -26.851 9.611 -20.361 1.00 83.19 111 ALA A O 1
ATOM 889 N N . PRO A 1 112 ? -25.109 10.572 -19.282 1.00 89.56 112 PRO A N 1
ATOM 890 C CA . PRO A 1 112 ? -24.587 11.250 -20.465 1.00 89.56 112 PRO A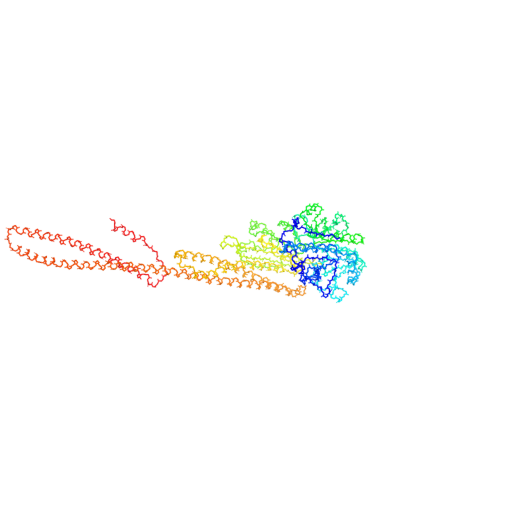 CA 1
ATOM 891 C C . PRO A 1 112 ? -24.174 10.255 -21.556 1.00 89.56 112 PRO A C 1
ATOM 893 O O . PRO A 1 112 ? -23.676 9.168 -21.260 1.00 89.56 112 PRO A O 1
ATOM 896 N N . ILE A 1 113 ? -24.340 10.641 -22.822 1.00 92.44 113 ILE A N 1
ATOM 897 C CA . ILE A 1 113 ? -23.896 9.834 -23.965 1.00 92.44 113 ILE A CA 1
ATOM 898 C C . ILE A 1 113 ? -22.381 9.983 -24.103 1.00 92.44 113 ILE A C 1
ATOM 900 O O . ILE A 1 113 ? -21.895 11.094 -24.311 1.00 92.44 113 ILE A O 1
ATOM 904 N N . VAL A 1 114 ? -21.644 8.875 -24.022 1.00 94.94 114 VAL A N 1
ATOM 905 C CA . VAL A 1 114 ? -20.192 8.842 -24.243 1.00 94.94 114 VAL A CA 1
ATOM 906 C C . VAL A 1 114 ? -19.916 8.398 -25.677 1.00 94.94 114 VAL A C 1
ATOM 908 O O . VAL A 1 114 ? -20.397 7.355 -26.106 1.00 94.94 114 VAL A O 1
ATOM 911 N N . THR A 1 115 ? -19.152 9.187 -26.429 1.00 95.50 115 THR A N 1
ATOM 912 C CA . THR A 1 115 ? -18.759 8.873 -27.810 1.00 95.50 115 THR A CA 1
ATOM 913 C C . THR A 1 115 ? -17.252 8.949 -27.975 1.00 95.50 115 THR A C 1
ATOM 915 O O . THR A 1 115 ? -16.629 9.899 -27.503 1.00 95.50 115 THR A O 1
ATOM 918 N N . GLU A 1 116 ? -16.681 7.993 -28.698 1.00 97.31 116 GLU A N 1
ATOM 919 C CA . GLU A 1 116 ? -15.257 7.958 -29.021 1.00 97.31 116 GLU A CA 1
ATOM 920 C C . GLU A 1 116 ? -14.966 8.659 -30.352 1.00 97.31 116 GLU A C 1
ATOM 922 O O . GLU A 1 116 ? -15.642 8.442 -31.360 1.00 97.31 116 GLU A O 1
ATOM 927 N N . GLN A 1 117 ? -13.914 9.472 -30.371 1.00 97.00 117 GLN A N 1
ATOM 928 C CA . GLN A 1 117 ? -13.320 10.035 -31.574 1.00 97.00 117 GLN A CA 1
ATOM 929 C C . GLN A 1 117 ? -11.864 9.576 -31.665 1.00 97.00 117 GLN A C 1
ATOM 931 O O . GLN A 1 117 ? -10.959 10.148 -31.048 1.00 97.00 117 GLN A O 1
ATOM 936 N N . LEU A 1 118 ? -11.655 8.517 -32.446 1.00 95.81 118 LEU A N 1
ATOM 937 C CA . LEU A 1 118 ? -10.346 7.903 -32.627 1.00 95.81 118 LEU A CA 1
ATOM 938 C C . LEU A 1 118 ? -9.369 8.849 -33.352 1.00 95.81 118 LEU A C 1
ATOM 940 O O . LEU A 1 118 ? -9.791 9.604 -34.235 1.00 95.81 118 LEU A O 1
ATOM 944 N N . PRO A 1 119 ? -8.072 8.795 -33.006 1.00 94.75 119 PRO A N 1
ATOM 945 C CA . PRO A 1 119 ? -7.032 9.532 -33.714 1.00 94.75 119 PRO A CA 1
ATOM 946 C C . PRO A 1 119 ? -6.827 8.980 -35.131 1.00 94.75 119 PRO A C 1
ATOM 948 O O . PRO A 1 119 ? -7.103 7.808 -35.414 1.00 94.75 119 PRO A O 1
ATOM 951 N N . CYS A 1 120 ? -6.295 9.807 -36.028 1.00 92.81 120 CYS A N 1
ATOM 952 C CA . CYS A 1 120 ? -5.765 9.331 -37.297 1.00 92.81 120 CYS A CA 1
ATOM 953 C C . CYS A 1 120 ? -4.397 8.654 -37.096 1.00 92.81 120 CYS A C 1
ATOM 955 O O . CYS A 1 120 ? -3.721 8.851 -36.085 1.00 92.81 120 CYS A O 1
ATOM 957 N N . ALA A 1 121 ? -3.950 7.877 -38.087 1.00 88.69 121 ALA A N 1
ATOM 958 C CA . ALA A 1 121 ? -2.704 7.108 -37.997 1.00 88.69 121 ALA A CA 1
ATOM 959 C C . ALA A 1 121 ? -1.439 7.965 -37.769 1.00 88.69 121 ALA A C 1
ATOM 961 O O . ALA A 1 121 ? -0.427 7.431 -37.322 1.00 88.69 121 ALA A O 1
ATOM 962 N N . GLN A 1 122 ? -1.489 9.267 -38.079 1.00 91.94 122 GLN A N 1
ATOM 963 C CA . GLN A 1 122 ? -0.357 10.189 -37.941 1.00 91.94 122 GLN A CA 1
ATOM 964 C C . GLN A 1 122 ? -0.372 11.001 -36.642 1.00 91.94 122 GLN A C 1
ATOM 966 O O . GLN A 1 122 ? 0.662 11.556 -36.278 1.00 91.94 122 GLN A O 1
ATOM 971 N N . ASP A 1 123 ? -1.486 11.042 -35.906 1.00 94.31 123 ASP A N 1
ATOM 972 C CA . ASP A 1 123 ? -1.601 11.917 -34.732 1.00 94.31 123 ASP A CA 1
ATOM 973 C C . ASP A 1 123 ? -0.632 11.507 -33.610 1.00 94.31 123 ASP A C 1
ATOM 975 O O . ASP A 1 123 ? 0.024 12.362 -33.015 1.00 94.31 123 ASP A O 1
ATOM 979 N N . CYS A 1 124 ? -0.493 10.203 -33.334 1.00 94.81 124 CYS A N 1
ATOM 980 C CA . CYS A 1 124 ? 0.450 9.709 -32.323 1.00 94.81 124 CYS A CA 1
ATOM 981 C C . CYS A 1 124 ? 1.918 9.849 -32.747 1.00 94.81 124 CYS A C 1
ATOM 983 O O . CYS A 1 124 ? 2.692 10.425 -31.975 1.00 94.81 124 CYS A O 1
ATOM 985 N N . PRO A 1 125 ? 2.332 9.378 -33.945 1.00 94.00 125 PRO A N 1
ATOM 986 C CA . PRO A 1 125 ? 3.700 9.579 -34.418 1.00 94.00 125 PRO A CA 1
ATOM 987 C C . PRO A 1 125 ? 4.121 11.050 -34.432 1.00 94.00 125 PRO A C 1
ATOM 989 O O . PRO A 1 125 ? 5.213 11.367 -33.962 1.00 94.00 125 PRO A O 1
ATOM 992 N N . ALA A 1 126 ? 3.241 11.958 -34.874 1.00 94.81 126 ALA A N 1
ATOM 993 C CA . ALA A 1 126 ? 3.535 13.386 -34.943 1.00 94.81 126 ALA A CA 1
ATOM 994 C C . ALA A 1 126 ? 3.885 13.991 -33.573 1.00 94.81 126 ALA A C 1
ATOM 996 O O . ALA A 1 126 ? 4.738 14.875 -33.494 1.00 94.81 126 ALA A O 1
ATOM 997 N N . ILE A 1 127 ? 3.280 13.519 -32.477 1.00 94.38 127 ILE A N 1
ATOM 998 C CA . ILE A 1 127 ? 3.646 13.992 -31.134 1.00 94.38 127 ILE A CA 1
ATOM 999 C C . ILE A 1 127 ? 5.075 13.577 -30.787 1.00 94.38 127 ILE A C 1
ATOM 1001 O O . ILE A 1 127 ? 5.857 14.407 -30.328 1.00 94.38 127 ILE A O 1
ATOM 1005 N N . PHE A 1 128 ? 5.439 12.312 -31.008 1.00 95.00 128 PHE A N 1
ATOM 1006 C CA . PHE A 1 128 ? 6.795 11.841 -30.718 1.00 95.00 128 PHE A CA 1
ATOM 1007 C C . PHE A 1 128 ? 7.832 12.514 -31.619 1.00 95.00 128 PHE A C 1
ATOM 1009 O O . PHE A 1 128 ? 8.902 12.898 -31.147 1.00 95.00 128 PHE A O 1
ATOM 1016 N N . GLU A 1 129 ? 7.496 12.724 -32.890 1.00 92.81 129 GLU A N 1
ATOM 1017 C CA . GLU A 1 129 ? 8.311 13.457 -33.855 1.00 92.81 129 GLU A CA 1
ATOM 1018 C C . GLU A 1 129 ? 8.599 14.896 -33.433 1.00 92.81 129 GLU A C 1
ATOM 1020 O O . GLU A 1 129 ? 9.732 15.352 -33.562 1.00 92.81 129 GLU A O 1
ATOM 1025 N N . ASN A 1 130 ? 7.605 15.601 -32.903 1.00 92.56 130 ASN A N 1
ATOM 1026 C CA . ASN A 1 130 ? 7.752 16.999 -32.498 1.00 92.56 130 ASN A CA 1
ATOM 1027 C C . ASN A 1 130 ? 8.224 17.163 -31.045 1.00 92.56 130 ASN A C 1
ATOM 1029 O O . ASN A 1 130 ? 8.302 18.280 -30.541 1.00 92.56 130 ASN A O 1
ATOM 1033 N N . SER A 1 131 ? 8.542 16.063 -30.363 1.00 94.56 131 SER A N 1
ATOM 1034 C CA . SER A 1 131 ? 8.969 16.079 -28.967 1.00 94.56 131 SER A CA 1
ATOM 1035 C C . SER A 1 131 ? 10.479 16.196 -28.780 1.00 94.56 131 SER A C 1
ATOM 1037 O O . SER A 1 131 ? 11.285 15.963 -29.686 1.00 94.56 131 SER A O 1
ATOM 1039 N N . ASN A 1 132 ? 10.877 16.433 -27.530 1.00 96.62 132 ASN A N 1
ATOM 1040 C CA . ASN A 1 132 ? 12.273 16.438 -27.112 1.00 96.62 132 ASN A CA 1
ATOM 1041 C C . ASN A 1 132 ? 12.962 15.058 -27.183 1.00 96.62 132 ASN A C 1
ATOM 1043 O O . ASN A 1 132 ? 14.170 14.983 -26.969 1.00 96.62 132 ASN A O 1
ATOM 1047 N N . LEU A 1 133 ? 12.255 13.977 -27.546 1.00 96.19 133 LEU A N 1
ATOM 1048 C CA . LEU A 1 133 ? 12.840 12.640 -27.728 1.00 96.19 133 LEU A CA 1
ATOM 1049 C C . LEU A 1 133 ? 13.999 12.632 -28.741 1.00 96.19 133 LEU A C 1
ATOM 1051 O O . LEU A 1 133 ? 14.992 11.922 -28.568 1.00 96.19 133 LEU A O 1
ATOM 1055 N N . ARG A 1 134 ? 13.913 13.481 -29.774 1.00 94.69 134 ARG A N 1
ATOM 1056 C CA . ARG A 1 134 ? 14.958 13.637 -30.801 1.00 94.69 134 ARG A CA 1
ATOM 1057 C C . ARG A 1 134 ? 16.285 14.155 -30.245 1.00 94.69 134 ARG A C 1
ATOM 1059 O O . ARG A 1 134 ? 17.332 13.903 -30.832 1.00 94.69 134 ARG A O 1
ATOM 1066 N N . LEU A 1 135 ? 16.247 14.849 -29.110 1.00 96.75 135 LEU A N 1
ATOM 1067 C CA . LEU A 1 135 ? 17.423 15.439 -28.472 1.00 96.75 135 LEU A CA 1
ATOM 1068 C C . LEU A 1 135 ? 18.203 14.419 -27.629 1.00 96.75 135 LEU A C 1
ATOM 1070 O O . LEU A 1 135 ? 19.330 14.691 -27.226 1.00 96.75 135 LEU A O 1
ATOM 1074 N N . MET A 1 136 ? 17.641 13.227 -27.388 1.00 96.38 136 MET A N 1
ATOM 1075 C CA . MET A 1 136 ? 18.301 12.179 -26.606 1.00 96.38 136 MET A CA 1
ATOM 1076 C C . MET A 1 136 ? 19.519 11.580 -27.329 1.00 96.38 136 MET A C 1
ATOM 1078 O O . MET A 1 136 ? 20.415 11.065 -26.666 1.00 96.38 136 MET A O 1
ATOM 1082 N N . GLY A 1 137 ? 19.623 11.687 -28.656 1.00 94.75 137 GLY A N 1
ATOM 1083 C CA . GLY A 1 137 ? 20.742 11.114 -29.414 1.00 94.75 137 GLY A CA 1
ATOM 1084 C C . GLY A 1 137 ? 20.739 9.574 -29.440 1.00 94.75 137 GLY A C 1
ATOM 1085 O O . GLY A 1 137 ? 19.748 8.963 -29.025 1.00 94.75 137 GLY A O 1
ATOM 1086 N N . PRO A 1 138 ? 21.807 8.945 -29.968 1.00 94.81 138 PRO A N 1
ATOM 1087 C CA . PRO A 1 138 ? 21.878 7.496 -30.143 1.00 94.81 138 PRO A CA 1
ATOM 1088 C C . PRO A 1 138 ? 22.063 6.741 -28.816 1.00 94.81 138 PRO A C 1
ATOM 1090 O O . PRO A 1 138 ? 22.854 7.157 -27.969 1.00 94.81 138 PRO A O 1
ATOM 1093 N N . VAL A 1 139 ? 21.354 5.620 -28.659 1.00 94.88 139 VAL A N 1
ATOM 1094 C CA . VAL A 1 139 ? 21.399 4.703 -27.506 1.00 94.88 139 VAL A CA 1
ATOM 1095 C C . VAL A 1 139 ? 21.194 3.257 -27.975 1.00 94.88 139 VAL A C 1
ATOM 1097 O O . VAL A 1 139 ? 20.523 3.024 -28.977 1.00 94.88 139 VAL A O 1
ATOM 1100 N N . ASN A 1 140 ? 21.743 2.279 -27.254 1.00 93.62 140 ASN A N 1
ATOM 1101 C CA . ASN A 1 140 ? 21.618 0.860 -27.604 1.00 93.62 140 ASN A CA 1
ATOM 1102 C C . ASN A 1 140 ? 20.324 0.266 -27.037 1.00 93.62 140 ASN A C 1
ATOM 1104 O O . ASN A 1 140 ? 19.530 -0.312 -27.782 1.00 93.62 140 ASN A O 1
ATOM 1108 N N . THR A 1 141 ? 20.096 0.465 -25.737 1.00 94.88 141 THR A N 1
ATOM 1109 C CA . THR A 1 141 ? 18.986 -0.143 -24.993 1.00 94.88 141 THR A CA 1
ATOM 1110 C C . THR A 1 141 ? 18.144 0.928 -24.321 1.00 94.88 141 THR A C 1
ATOM 1112 O O . THR A 1 141 ? 18.677 1.775 -23.604 1.00 94.88 141 THR A O 1
ATOM 1115 N N . VAL A 1 142 ? 16.827 0.880 -24.513 1.00 96.81 142 VAL A N 1
ATOM 1116 C CA . VAL A 1 142 ? 15.874 1.814 -23.899 1.00 96.81 142 VAL A CA 1
ATOM 1117 C C . VAL A 1 142 ? 14.989 1.065 -22.911 1.00 96.81 142 VAL A C 1
ATOM 1119 O O . VAL A 1 142 ? 14.236 0.175 -23.292 1.00 96.81 142 VAL A O 1
ATOM 1122 N N . VAL A 1 143 ? 15.047 1.450 -21.641 1.00 94.56 143 VAL A N 1
ATOM 1123 C CA . VAL A 1 143 ? 14.144 0.978 -20.591 1.00 94.56 143 VAL A CA 1
ATOM 1124 C C . VAL A 1 143 ? 12.985 1.965 -20.465 1.00 94.56 143 VAL A C 1
ATOM 1126 O O . VAL A 1 143 ? 13.217 3.157 -20.257 1.00 94.56 143 VAL A O 1
ATOM 1129 N N . ILE A 1 144 ? 11.747 1.487 -20.589 1.00 94.38 144 ILE A N 1
ATOM 1130 C CA . ILE A 1 144 ? 10.509 2.283 -20.551 1.00 94.38 144 ILE A CA 1
ATOM 1131 C C . ILE A 1 144 ? 9.520 1.736 -19.512 1.00 94.38 144 ILE A C 1
ATOM 1133 O O . ILE A 1 144 ? 9.643 0.603 -19.054 1.00 94.38 144 ILE A O 1
ATOM 1137 N N . GLY A 1 145 ? 8.516 2.537 -19.142 1.00 90.50 145 GLY A N 1
ATOM 1138 C CA . GLY A 1 145 ? 7.504 2.173 -18.143 1.00 90.50 145 GLY A CA 1
ATOM 1139 C C . GLY A 1 145 ? 7.791 2.799 -16.774 1.00 90.50 145 GLY A C 1
ATOM 1140 O O . GLY A 1 145 ? 8.050 3.999 -16.684 1.00 90.50 145 GLY A O 1
ATOM 1141 N N . TYR A 1 146 ? 7.751 2.011 -15.696 1.00 84.44 146 TYR A N 1
ATOM 1142 C CA . TYR A 1 146 ? 7.968 2.460 -14.306 1.00 84.44 146 TYR A CA 1
ATOM 1143 C C . TYR A 1 146 ? 9.452 2.688 -13.951 1.00 84.44 146 TYR A C 1
ATOM 1145 O O . TYR A 1 146 ? 9.950 2.216 -12.928 1.00 84.44 146 TYR A O 1
ATOM 1153 N N . VAL A 1 147 ? 10.176 3.422 -14.795 1.00 85.38 147 VAL A N 1
ATOM 1154 C CA . VAL A 1 147 ? 11.635 3.598 -14.707 1.00 85.38 147 VAL A CA 1
ATOM 1155 C C . VAL A 1 147 ? 12.113 4.328 -13.447 1.00 85.38 147 VAL A C 1
ATOM 1157 O O . VAL A 1 147 ? 13.169 4.012 -12.900 1.00 85.38 147 VAL A O 1
ATOM 1160 N N . ASP A 1 148 ? 11.329 5.278 -12.942 1.00 77.25 148 ASP A N 1
ATOM 1161 C CA . ASP A 1 148 ? 11.644 6.068 -11.748 1.00 77.25 148 ASP A CA 1
ATOM 1162 C C . ASP A 1 148 ? 11.582 5.249 -10.456 1.00 77.25 148 ASP A C 1
ATOM 1164 O O . ASP A 1 148 ? 12.262 5.573 -9.488 1.00 77.25 148 ASP A O 1
ATOM 1168 N N . ARG A 1 149 ? 10.814 4.154 -10.450 1.00 73.12 149 ARG A N 1
ATOM 1169 C CA . ARG A 1 149 ? 10.660 3.261 -9.289 1.00 73.12 149 ARG A CA 1
ATOM 1170 C C . ARG A 1 149 ? 11.793 2.252 -9.126 1.00 73.12 149 ARG A C 1
ATOM 1172 O O . ARG A 1 149 ? 11.822 1.515 -8.140 1.00 73.12 149 ARG A O 1
ATOM 1179 N N . ILE A 1 150 ? 12.670 2.158 -10.118 1.00 72.06 150 ILE A N 1
ATOM 1180 C CA . ILE A 1 150 ? 13.676 1.094 -10.213 1.00 72.06 150 ILE A CA 1
ATOM 1181 C C . ILE A 1 150 ? 15.072 1.663 -10.029 1.00 72.06 150 ILE A C 1
ATOM 1183 O O . ILE A 1 150 ? 15.933 0.993 -9.463 1.00 72.06 150 ILE A O 1
ATOM 1187 N N . LEU A 1 151 ? 15.280 2.917 -10.430 1.00 70.75 151 LEU A N 1
ATOM 1188 C CA . LEU A 1 151 ? 16.518 3.615 -10.138 1.00 70.75 151 LEU A CA 1
ATOM 1189 C C . LEU A 1 151 ? 16.649 3.884 -8.625 1.00 70.75 151 LEU A C 1
ATOM 1191 O O . LEU A 1 151 ? 15.706 4.398 -8.017 1.00 70.75 151 LEU A O 1
ATOM 1195 N N . PRO A 1 152 ? 17.816 3.596 -8.021 1.00 64.88 152 PRO A N 1
ATOM 1196 C CA . PRO A 1 152 ? 18.143 3.997 -6.653 1.00 64.88 152 PRO A CA 1
ATOM 1197 C C . PRO A 1 152 ? 17.905 5.495 -6.402 1.00 64.88 152 PRO A C 1
ATOM 1199 O O . PRO A 1 152 ? 18.164 6.316 -7.280 1.00 64.88 152 PRO A O 1
ATOM 1202 N N . GLU A 1 153 ? 17.451 5.873 -5.201 1.00 66.00 153 GLU A N 1
ATOM 1203 C CA . GLU A 1 153 ? 17.097 7.266 -4.847 1.00 66.00 153 GLU A CA 1
ATOM 1204 C C . GLU A 1 153 ? 18.219 8.281 -5.114 1.00 66.00 153 GLU A C 1
ATOM 1206 O O . GLU A 1 153 ? 17.966 9.376 -5.617 1.00 66.00 153 GLU A O 1
ATOM 1211 N N . ASN A 1 154 ? 19.475 7.910 -4.851 1.00 64.75 154 ASN A N 1
ATOM 1212 C CA . ASN A 1 154 ? 20.647 8.749 -5.128 1.00 64.75 154 ASN A CA 1
ATOM 1213 C C . ASN A 1 154 ? 20.832 9.045 -6.627 1.00 64.75 154 ASN A C 1
ATOM 1215 O O . ASN A 1 154 ? 21.521 9.994 -6.994 1.00 64.75 154 ASN A O 1
ATOM 1219 N N . LEU A 1 155 ? 20.201 8.257 -7.498 1.00 65.81 155 LEU A N 1
ATOM 1220 C CA . LEU A 1 155 ? 20.189 8.435 -8.942 1.00 65.81 155 LEU A CA 1
ATOM 1221 C C . LEU A 1 155 ? 18.891 9.088 -9.453 1.00 65.81 155 LEU A C 1
ATOM 1223 O O . LEU A 1 155 ? 18.758 9.264 -10.662 1.00 65.81 155 LEU A O 1
ATOM 1227 N N . GLN A 1 156 ? 17.965 9.516 -8.592 1.00 66.75 156 GLN A N 1
ATOM 1228 C CA . GLN A 1 156 ? 16.694 10.126 -9.016 1.00 66.75 156 GLN A CA 1
ATOM 1229 C C . GLN A 1 156 ? 16.721 11.666 -9.106 1.00 66.75 156 GLN A C 1
ATOM 1231 O O . GLN A 1 156 ? 15.759 12.269 -9.591 1.00 66.75 156 GLN A O 1
ATOM 1236 N N . SER A 1 157 ? 17.794 12.320 -8.645 1.00 67.19 157 SER A N 1
ATOM 1237 C CA . SER A 1 157 ? 17.839 13.777 -8.427 1.00 67.19 157 SER A CA 1
ATOM 1238 C C . SER A 1 157 ? 18.056 14.632 -9.686 1.00 67.19 157 SER A C 1
ATOM 1240 O O . SER A 1 157 ? 17.789 15.830 -9.637 1.00 67.19 157 SER A O 1
ATOM 1242 N N . TYR A 1 158 ? 18.435 14.046 -10.828 1.00 82.12 158 TYR A N 1
ATOM 1243 C CA . TYR A 1 158 ? 18.548 14.758 -12.109 1.00 82.12 158 TYR A CA 1
ATOM 1244 C C . TYR A 1 158 ? 18.230 13.846 -13.304 1.00 82.12 158 TYR A C 1
ATOM 1246 O O . TYR A 1 158 ? 18.736 12.723 -13.377 1.00 82.12 158 TYR A O 1
ATOM 1254 N N . TRP A 1 159 ? 17.394 14.348 -14.219 1.00 90.56 159 TRP A N 1
ATOM 1255 C CA . TRP A 1 159 ? 17.007 13.709 -15.480 1.00 90.56 159 TRP A CA 1
ATOM 1256 C C . TRP A 1 159 ? 17.250 14.692 -16.619 1.00 90.56 159 TRP A C 1
ATOM 1258 O O . TRP A 1 159 ? 16.849 15.853 -16.535 1.00 90.56 159 TRP A O 1
ATOM 1268 N N . GLU A 1 160 ? 17.898 14.221 -17.674 1.00 93.94 160 GLU A N 1
ATOM 1269 C CA . GLU A 1 160 ? 18.149 15.003 -18.875 1.00 93.94 160 GLU A CA 1
ATOM 1270 C C . GLU A 1 160 ? 16.869 15.121 -19.706 1.00 93.94 160 GLU A C 1
ATOM 1272 O O . GLU A 1 160 ? 16.095 14.174 -19.822 1.00 93.94 160 GLU A O 1
ATOM 1277 N N . THR A 1 161 ? 16.661 16.277 -20.321 1.00 94.25 161 THR A N 1
ATOM 1278 C CA . THR A 1 161 ? 15.531 16.538 -21.230 1.00 94.25 161 THR A CA 1
ATOM 1279 C C . THR A 1 161 ? 15.998 17.019 -22.600 1.00 94.25 161 THR A C 1
ATOM 1281 O O . THR A 1 161 ? 15.196 17.096 -23.529 1.00 94.25 161 THR A O 1
ATOM 1284 N N . GLY A 1 162 ? 17.274 17.397 -22.728 1.00 93.50 162 GLY A N 1
ATOM 1285 C CA . GLY A 1 162 ? 17.834 18.039 -23.920 1.00 93.50 162 GLY A CA 1
ATOM 1286 C C . GLY A 1 162 ? 17.290 19.447 -24.200 1.00 93.50 162 GLY A C 1
ATOM 1287 O O . GLY A 1 162 ? 17.728 20.076 -25.156 1.00 93.50 162 GLY A O 1
ATOM 1288 N N . THR A 1 163 ? 16.355 19.952 -23.389 1.00 93.62 163 THR A N 1
ATOM 1289 C CA . THR A 1 163 ? 15.672 21.236 -23.588 1.00 93.62 163 THR A CA 1
ATOM 1290 C C . THR A 1 163 ? 15.282 21.877 -22.254 1.00 93.62 163 THR A C 1
ATOM 1292 O O . THR A 1 163 ? 15.045 21.175 -21.273 1.00 93.62 163 THR A O 1
ATOM 1295 N N . ASN A 1 164 ? 15.178 23.207 -22.237 1.00 91.19 164 ASN A N 1
ATOM 1296 C CA . ASN A 1 164 ? 14.618 23.978 -21.119 1.00 91.19 164 ASN A CA 1
ATOM 1297 C C . ASN A 1 164 ? 13.127 24.298 -21.312 1.00 91.19 164 ASN A C 1
ATOM 1299 O O . ASN A 1 164 ? 12.556 25.028 -20.505 1.00 91.19 164 ASN A O 1
ATOM 1303 N N . ASP A 1 165 ? 12.521 23.805 -22.395 1.00 88.56 165 ASP A N 1
ATOM 1304 C CA . ASP A 1 165 ? 11.078 23.885 -22.616 1.00 88.56 165 ASP A CA 1
ATOM 1305 C C . ASP A 1 165 ? 10.350 23.240 -21.424 1.00 88.56 165 ASP A C 1
ATOM 1307 O O . ASP A 1 165 ? 10.670 22.088 -21.134 1.00 88.56 165 ASP A O 1
ATOM 1311 N N . PRO A 1 166 ? 9.449 23.956 -20.720 1.00 82.62 166 PRO A N 1
ATOM 1312 C CA . PRO A 1 166 ? 8.684 23.430 -19.588 1.00 82.62 166 PRO A CA 1
ATOM 1313 C C . PRO A 1 166 ? 7.554 22.462 -19.983 1.00 82.62 166 PRO A C 1
ATOM 1315 O O . PRO A 1 166 ? 6.983 21.823 -19.097 1.00 82.62 166 PRO A O 1
ATOM 1318 N N . ASP A 1 167 ? 7.230 22.352 -21.276 1.00 83.31 167 ASP A N 1
ATOM 1319 C CA . ASP A 1 167 ? 6.207 21.445 -21.814 1.00 83.31 167 ASP A CA 1
ATOM 1320 C C . ASP A 1 167 ? 6.792 20.153 -22.412 1.00 83.31 167 ASP A C 1
ATOM 1322 O O . ASP A 1 167 ? 6.109 19.390 -23.107 1.00 83.31 167 ASP A O 1
ATOM 1326 N N . GLN A 1 168 ? 8.064 19.872 -22.131 1.00 91.00 168 GLN A N 1
ATOM 1327 C CA . GLN A 1 168 ? 8.747 18.664 -22.562 1.00 91.00 168 GLN A CA 1
ATOM 1328 C C . GLN A 1 168 ? 8.033 17.396 -22.071 1.00 91.00 168 GLN A C 1
ATOM 1330 O O . GLN A 1 168 ? 7.642 17.269 -20.909 1.00 91.00 168 GLN A O 1
ATOM 1335 N N . ILE A 1 169 ? 7.899 16.403 -22.952 1.00 93.69 169 ILE A N 1
ATOM 1336 C CA . ILE A 1 169 ? 7.133 15.185 -22.647 1.00 93.69 169 ILE A CA 1
ATOM 1337 C C . ILE A 1 169 ? 8.007 14.016 -22.184 1.00 93.69 169 ILE A C 1
ATOM 1339 O O . ILE A 1 169 ? 7.483 13.084 -21.570 1.00 93.69 169 ILE A O 1
ATOM 1343 N N . PHE A 1 170 ? 9.320 14.068 -22.428 1.00 95.81 170 PHE A N 1
ATOM 1344 C CA . PHE A 1 170 ? 10.266 13.029 -22.025 1.00 95.81 170 PHE A CA 1
ATOM 1345 C C . PHE A 1 170 ? 11.366 13.560 -21.112 1.00 95.81 170 PHE A C 1
ATOM 1347 O O . PHE A 1 170 ? 11.809 14.702 -21.231 1.00 95.81 170 PHE A O 1
ATOM 1354 N N . GLY A 1 171 ? 11.849 12.692 -20.232 1.00 95.12 171 GLY A N 1
ATOM 1355 C CA . GLY A 1 171 ? 13.116 12.862 -19.537 1.00 95.12 171 GLY A CA 1
ATOM 1356 C C . GLY A 1 171 ? 13.850 11.532 -19.506 1.00 95.12 171 GLY A C 1
ATOM 1357 O O . GLY A 1 171 ? 13.217 10.479 -19.435 1.00 95.12 171 GLY A O 1
ATOM 1358 N N . TRP A 1 172 ? 15.175 11.552 -19.554 1.00 95.00 172 TRP A N 1
ATOM 1359 C CA . TRP A 1 172 ? 15.969 10.332 -19.583 1.00 95.00 172 TRP A CA 1
ATOM 1360 C C . TRP A 1 172 ? 17.179 10.361 -18.659 1.00 95.00 172 TRP A C 1
ATOM 1362 O O . TRP A 1 172 ? 17.633 11.411 -18.199 1.00 95.00 172 TRP A O 1
ATOM 1372 N N . LYS A 1 173 ? 17.710 9.167 -18.399 1.00 93.31 173 LYS A N 1
ATOM 1373 C CA . LYS A 1 173 ? 18.978 8.979 -17.708 1.00 93.31 173 LYS A CA 1
ATOM 1374 C C . LYS A 1 173 ? 19.814 7.910 -18.394 1.00 93.31 173 LYS A C 1
ATOM 1376 O O . LYS A 1 173 ? 19.357 6.778 -18.539 1.00 93.31 173 LYS A O 1
ATOM 1381 N N . LYS A 1 174 ? 21.019 8.283 -18.823 1.00 92.31 174 LYS A N 1
ATOM 1382 C CA . LYS A 1 174 ? 21.928 7.413 -19.576 1.00 92.31 174 LYS A CA 1
ATOM 1383 C C . LYS A 1 174 ? 22.968 6.769 -18.672 1.00 92.31 174 LYS A C 1
ATOM 1385 O O . LYS A 1 174 ? 23.474 7.393 -17.742 1.00 92.31 174 LYS A O 1
ATOM 1390 N N . PHE A 1 175 ? 23.316 5.539 -19.009 1.00 89.94 175 PHE A N 1
ATOM 1391 C CA . PHE A 1 175 ? 24.354 4.747 -18.376 1.00 89.94 175 PHE A CA 1
ATOM 1392 C C . PHE A 1 175 ? 25.194 4.104 -19.475 1.00 89.94 175 PHE A C 1
ATOM 1394 O O . PHE A 1 175 ? 24.649 3.457 -20.368 1.00 89.94 175 PHE A O 1
ATOM 1401 N N . GLN A 1 176 ? 26.511 4.291 -19.420 1.00 88.88 176 GLN A N 1
ATOM 1402 C CA . GLN A 1 176 ? 27.434 3.564 -20.287 1.00 88.88 176 GLN A CA 1
ATOM 1403 C C . GLN A 1 176 ? 27.832 2.248 -19.625 1.00 88.88 176 GLN A C 1
ATOM 1405 O O . GLN A 1 176 ? 28.198 2.216 -18.448 1.00 88.88 176 GLN A O 1
ATOM 1410 N N . GLN A 1 177 ? 27.750 1.169 -20.390 1.00 79.12 177 GLN A N 1
ATOM 1411 C CA . GLN A 1 177 ? 28.251 -0.144 -20.025 1.00 79.12 177 GLN A CA 1
ATOM 1412 C C . GLN A 1 177 ? 29.750 -0.256 -20.347 1.00 79.12 177 GLN A C 1
ATOM 1414 O O . GLN A 1 177 ? 30.335 0.592 -21.023 1.00 79.12 177 GLN A O 1
ATOM 1419 N N . ARG A 1 178 ? 30.405 -1.291 -19.804 1.00 73.25 178 ARG A N 1
ATOM 1420 C CA . ARG A 1 178 ? 31.867 -1.485 -19.912 1.00 73.25 178 ARG A CA 1
ATOM 1421 C C . ARG A 1 178 ? 32.341 -1.767 -21.342 1.00 73.25 178 ARG A C 1
ATOM 1423 O O . ARG A 1 178 ? 33.499 -1.522 -21.655 1.00 73.25 178 ARG A O 1
ATOM 1430 N N . ASP A 1 179 ? 31.455 -2.287 -22.175 1.00 75.94 179 ASP A N 1
ATOM 1431 C CA . ASP A 1 179 ? 31.632 -2.561 -23.604 1.00 75.94 179 ASP A CA 1
ATOM 1432 C C . ASP A 1 179 ? 31.376 -1.330 -24.496 1.00 75.94 179 ASP A C 1
ATOM 1434 O O . ASP A 1 179 ? 31.592 -1.394 -25.704 1.00 75.94 179 ASP A O 1
ATOM 1438 N N . GLY A 1 180 ? 30.976 -0.196 -23.908 1.00 80.25 180 GLY A N 1
ATOM 1439 C CA . GLY A 1 180 ? 30.667 1.046 -24.616 1.00 80.25 180 GLY A CA 1
ATOM 1440 C C . GLY A 1 180 ? 29.193 1.199 -25.001 1.00 80.25 180 GLY A C 1
ATOM 1441 O O . GLY A 1 180 ? 28.812 2.266 -25.493 1.00 80.25 180 GLY A O 1
ATOM 1442 N N . ASP A 1 181 ? 28.353 0.194 -24.739 1.00 87.25 181 ASP A N 1
ATOM 1443 C CA . ASP A 1 181 ? 26.924 0.270 -25.026 1.00 87.25 181 ASP A CA 1
ATOM 1444 C C . ASP A 1 181 ? 26.214 1.241 -24.079 1.00 87.25 181 ASP A C 1
ATOM 1446 O O . ASP A 1 181 ? 26.527 1.363 -22.894 1.00 87.25 181 ASP A O 1
ATOM 1450 N N . THR A 1 182 ? 25.241 1.980 -24.611 1.00 93.06 182 THR A N 1
ATOM 1451 C CA . THR A 1 182 ? 24.481 2.958 -23.826 1.00 93.06 182 THR A CA 1
ATOM 1452 C C . THR A 1 182 ? 23.090 2.428 -23.503 1.00 93.06 182 THR A C 1
ATOM 1454 O O . THR A 1 182 ? 22.275 2.202 -24.400 1.00 93.06 182 THR A O 1
ATOM 1457 N N . VAL A 1 183 ? 22.800 2.299 -22.209 1.00 92.81 183 VAL A N 1
ATOM 1458 C CA . VAL A 1 183 ? 21.467 2.002 -21.674 1.00 92.81 183 VAL A CA 1
ATOM 1459 C C . VAL A 1 183 ? 20.829 3.302 -21.210 1.00 92.81 183 VAL A C 1
ATOM 1461 O O . VAL A 1 183 ? 21.455 4.097 -20.509 1.00 92.81 183 VAL A O 1
ATOM 1464 N N . VAL A 1 184 ? 19.570 3.526 -21.568 1.00 94.69 184 VAL A N 1
ATOM 1465 C CA . VAL A 1 184 ? 18.826 4.706 -21.141 1.00 94.69 184 VAL A CA 1
ATOM 1466 C C . VAL A 1 184 ? 17.534 4.314 -20.443 1.00 94.69 184 VAL A C 1
ATOM 1468 O O . VAL A 1 184 ? 16.776 3.488 -20.932 1.00 94.69 184 VAL A O 1
ATOM 1471 N N . PHE A 1 185 ? 17.269 4.932 -19.299 1.00 94.56 185 PHE A N 1
ATOM 1472 C CA . PHE A 1 185 ? 15.962 4.897 -18.654 1.00 94.56 185 PHE A CA 1
ATOM 1473 C C . PHE A 1 185 ? 15.174 6.091 -19.171 1.00 94.56 185 PHE A C 1
ATOM 1475 O O . PHE A 1 185 ? 15.641 7.221 -19.039 1.00 94.56 185 PHE A O 1
ATOM 1482 N N . LEU A 1 186 ? 14.014 5.851 -19.775 1.00 95.81 186 LEU A N 1
ATOM 1483 C CA . LEU A 1 186 ? 13.193 6.869 -20.419 1.00 95.81 186 LEU A CA 1
ATOM 1484 C C . LEU A 1 186 ? 11.860 7.011 -19.680 1.00 95.81 186 LEU A C 1
ATOM 1486 O O . LEU A 1 186 ? 11.017 6.115 -19.694 1.00 95.81 186 LEU A O 1
ATOM 1490 N N . GLY A 1 187 ? 11.677 8.156 -19.028 1.00 94.25 187 GLY A N 1
ATOM 1491 C CA . GLY A 1 187 ? 10.428 8.548 -18.392 1.00 94.25 187 GLY A CA 1
ATOM 1492 C C . GLY A 1 187 ? 9.600 9.460 -19.295 1.00 94.25 187 GLY A C 1
ATOM 1493 O O . GLY A 1 187 ? 10.140 10.238 -20.083 1.00 94.25 187 GLY A O 1
ATOM 1494 N N . CYS A 1 188 ? 8.277 9.386 -19.160 1.00 93.75 188 CYS A N 1
ATOM 1495 C CA . CYS A 1 188 ? 7.331 10.230 -19.887 1.00 93.75 188 CYS A CA 1
ATOM 1496 C C . CYS A 1 188 ? 6.403 10.955 -18.909 1.00 93.75 188 CYS A C 1
ATOM 1498 O O . CYS A 1 188 ? 5.907 10.353 -17.954 1.00 93.75 188 CYS A O 1
ATOM 1500 N N . MET A 1 189 ? 6.134 12.243 -19.131 1.00 91.19 189 MET A N 1
ATOM 1501 C CA . MET A 1 189 ? 5.223 13.012 -18.264 1.00 91.19 189 MET A CA 1
ATOM 1502 C C . MET A 1 189 ? 3.775 12.502 -18.365 1.00 91.19 189 MET A C 1
ATOM 1504 O O . MET A 1 189 ? 2.978 12.660 -17.437 1.00 91.19 189 MET A O 1
ATOM 1508 N N . ILE A 1 190 ? 3.463 11.813 -19.465 1.00 89.19 190 ILE A N 1
ATOM 1509 C CA . ILE A 1 190 ? 2.154 11.269 -19.822 1.00 89.19 190 ILE A CA 1
ATOM 1510 C C . ILE A 1 190 ? 2.089 9.781 -19.470 1.00 89.19 190 ILE A C 1
ATOM 1512 O O . ILE A 1 190 ? 3.080 9.059 -19.568 1.00 89.19 190 ILE A O 1
ATOM 1516 N N . SER A 1 191 ? 0.905 9.305 -19.071 1.00 85.38 191 SER A N 1
ATOM 1517 C CA . SER A 1 191 ? 0.635 7.864 -19.030 1.00 85.38 191 SER A CA 1
ATOM 1518 C C . SER A 1 191 ? 0.460 7.360 -20.458 1.00 85.38 191 SER A C 1
ATOM 1520 O O . SER A 1 191 ? -0.630 7.472 -21.013 1.00 85.38 191 SER A O 1
ATOM 1522 N N . LEU A 1 192 ? 1.524 6.844 -21.065 1.00 90.44 192 LEU A N 1
ATOM 1523 C CA . LEU A 1 192 ? 1.396 6.118 -22.326 1.00 90.44 192 LEU A CA 1
ATOM 1524 C C . LEU A 1 192 ? 0.652 4.806 -22.039 1.00 90.44 192 LEU A C 1
ATOM 1526 O O . LEU A 1 192 ? 0.954 4.147 -21.045 1.00 90.44 192 LEU A O 1
ATOM 1530 N N . TRP A 1 193 ? -0.350 4.484 -22.852 1.00 92.69 193 TRP A N 1
ATOM 1531 C CA . TRP A 1 193 ? -1.288 3.391 -22.603 1.00 92.69 193 TRP A CA 1
ATOM 1532 C C . TRP A 1 193 ? -1.577 2.640 -23.896 1.00 92.69 193 TRP A C 1
ATOM 1534 O O . TRP A 1 193 ? -1.801 3.277 -24.929 1.00 92.69 193 TRP A O 1
ATOM 1544 N N . GLY A 1 194 ? -1.614 1.311 -23.829 1.00 94.44 194 GLY A N 1
ATOM 1545 C CA . GLY A 1 194 ? -2.040 0.487 -24.957 1.00 94.44 194 GLY A CA 1
ATOM 1546 C C . GLY A 1 194 ? -1.170 0.635 -26.205 1.00 94.44 194 GLY A C 1
ATOM 1547 O O . GLY A 1 194 ? 0.061 0.753 -26.145 1.00 94.44 194 GLY A O 1
ATOM 1548 N N . ASP A 1 195 ? -1.846 0.695 -27.348 1.00 95.06 195 ASP A N 1
ATOM 1549 C CA . ASP A 1 195 ? -1.292 0.894 -28.686 1.00 95.06 195 ASP A CA 1
ATOM 1550 C C . ASP A 1 195 ? -0.339 2.089 -28.852 1.00 95.06 195 ASP A C 1
ATOM 1552 O O . ASP A 1 195 ? 0.526 2.064 -29.731 1.00 95.06 195 ASP A O 1
ATOM 1556 N N . VAL A 1 196 ? -0.404 3.098 -27.982 1.00 96.12 196 VAL A N 1
ATOM 1557 C CA . VAL A 1 196 ? 0.526 4.240 -27.989 1.00 96.12 196 VAL A CA 1
ATOM 1558 C C . VAL A 1 196 ? 1.989 3.793 -27.951 1.00 96.12 196 VAL A C 1
ATOM 1560 O O . VAL A 1 196 ? 2.844 4.382 -28.619 1.00 96.12 196 VAL A O 1
ATOM 1563 N N . LEU A 1 197 ? 2.300 2.739 -27.191 1.00 95.06 197 LEU A N 1
ATOM 1564 C CA . LEU A 1 197 ? 3.676 2.271 -27.053 1.00 95.06 197 LEU A CA 1
ATOM 1565 C C . LEU A 1 197 ? 4.186 1.620 -28.346 1.00 95.06 197 LEU A C 1
ATOM 1567 O O . LEU A 1 197 ? 5.374 1.737 -28.640 1.00 95.06 197 LEU A O 1
ATOM 1571 N N . ALA A 1 198 ? 3.310 1.041 -29.176 1.00 94.81 198 ALA A N 1
ATOM 1572 C CA . ALA A 1 198 ? 3.691 0.555 -30.504 1.00 94.81 198 ALA A CA 1
ATOM 1573 C C . ALA A 1 198 ? 4.137 1.695 -31.435 1.00 94.81 198 ALA A C 1
ATOM 1575 O O . ALA A 1 198 ? 4.985 1.476 -32.297 1.00 94.81 198 ALA A O 1
ATOM 1576 N N . HIS A 1 199 ? 3.617 2.913 -31.247 1.00 95.12 199 HIS A N 1
ATOM 1577 C CA . HIS A 1 199 ? 4.046 4.102 -31.992 1.00 95.12 199 HIS A CA 1
ATOM 1578 C C . HIS A 1 199 ? 5.353 4.707 -31.461 1.00 95.12 199 HIS A C 1
ATOM 1580 O O . HIS A 1 199 ? 6.088 5.343 -32.220 1.00 95.12 199 HIS A O 1
ATOM 1586 N N . LEU A 1 200 ? 5.681 4.489 -30.183 1.00 96.50 200 LEU A N 1
ATOM 1587 C CA . LEU A 1 200 ? 6.940 4.950 -29.593 1.00 96.50 200 LEU A CA 1
ATOM 1588 C C . LEU A 1 200 ? 8.148 4.160 -30.128 1.00 96.50 200 LEU A C 1
ATOM 1590 O O . LEU A 1 200 ? 9.211 4.737 -30.354 1.00 96.50 200 LEU A O 1
ATOM 1594 N N . VAL A 1 201 ? 7.989 2.856 -30.376 1.00 97.06 201 VAL A N 1
ATOM 1595 C CA . VAL A 1 201 ? 9.068 1.972 -30.857 1.00 97.06 201 VAL A CA 1
ATOM 1596 C C . VAL A 1 201 ? 9.716 2.473 -32.172 1.00 97.06 201 VAL A C 1
ATOM 1598 O O . VAL A 1 201 ? 10.938 2.655 -32.191 1.00 97.06 201 VAL A O 1
ATOM 1601 N N . PRO A 1 202 ? 8.965 2.778 -33.256 1.00 96.25 202 PRO A N 1
ATOM 1602 C CA . PRO A 1 202 ? 9.532 3.366 -34.472 1.00 96.25 202 PRO A CA 1
ATOM 1603 C C . PRO A 1 202 ? 10.273 4.688 -34.236 1.00 96.25 202 PRO A C 1
ATOM 1605 O O . PRO A 1 202 ? 11.304 4.930 -34.871 1.00 96.25 202 PRO A O 1
ATOM 1608 N N . ALA A 1 203 ? 9.775 5.536 -33.330 1.00 96.12 203 ALA A N 1
ATOM 1609 C CA . ALA A 1 203 ? 10.414 6.805 -32.989 1.00 96.12 203 ALA A CA 1
ATOM 1610 C C . ALA A 1 203 ? 11.783 6.574 -32.327 1.00 96.12 203 ALA A C 1
ATOM 1612 O O . ALA A 1 203 ? 12.779 7.156 -32.757 1.00 96.12 203 ALA A O 1
ATOM 1613 N N . LEU A 1 204 ? 11.860 5.653 -31.359 1.00 97.50 204 LEU A N 1
ATOM 1614 C CA . LEU A 1 204 ? 13.111 5.277 -30.688 1.00 97.50 204 LEU A CA 1
ATOM 1615 C C . LEU A 1 204 ? 14.131 4.669 -31.658 1.00 97.50 204 LEU A C 1
ATOM 1617 O O . LEU A 1 204 ? 15.311 5.025 -31.625 1.00 97.50 204 LEU A O 1
ATOM 1621 N N . LYS A 1 205 ? 13.693 3.804 -32.578 1.00 96.12 205 LYS A N 1
ATOM 1622 C CA . LYS A 1 205 ? 14.576 3.265 -33.623 1.00 96.12 205 LYS A CA 1
ATOM 1623 C C . LYS A 1 205 ? 15.100 4.370 -34.542 1.00 96.12 205 LYS A C 1
ATOM 1625 O O . LYS A 1 205 ? 16.294 4.435 -34.837 1.00 96.12 205 LYS A O 1
ATOM 1630 N N . SER A 1 206 ? 14.217 5.255 -34.994 1.00 95.44 206 SER A N 1
ATOM 1631 C CA . SER A 1 206 ? 14.541 6.247 -36.021 1.00 95.44 206 SER A CA 1
ATOM 1632 C C . SER A 1 206 ? 15.421 7.374 -35.482 1.00 95.44 206 SER A C 1
ATOM 1634 O O . SER A 1 206 ? 16.471 7.663 -36.072 1.00 95.44 206 SER A O 1
ATOM 1636 N N . PHE A 1 207 ? 15.022 7.978 -34.358 1.00 95.69 207 PHE A N 1
ATOM 1637 C CA . PHE A 1 207 ? 15.688 9.144 -33.771 1.00 95.69 207 PHE A CA 1
ATOM 1638 C C . PHE A 1 207 ? 16.858 8.754 -32.873 1.00 95.69 207 PHE A C 1
ATOM 1640 O O . PHE A 1 207 ? 17.865 9.457 -32.851 1.00 95.69 207 PHE A O 1
ATOM 1647 N N . ASN A 1 208 ? 16.750 7.624 -32.171 1.00 96.94 208 ASN A N 1
ATOM 1648 C CA . ASN A 1 208 ? 17.698 7.245 -31.124 1.00 96.94 208 ASN A CA 1
ATOM 1649 C C . ASN A 1 208 ? 18.486 5.972 -31.435 1.00 96.94 208 ASN A C 1
ATOM 1651 O O . ASN A 1 208 ? 19.314 5.571 -30.627 1.00 96.94 208 ASN A O 1
ATOM 1655 N N . LYS A 1 209 ? 18.281 5.350 -32.603 1.00 95.75 209 LYS A N 1
ATOM 1656 C CA . LYS A 1 209 ? 19.020 4.151 -33.047 1.00 95.75 209 LYS A CA 1
ATOM 1657 C C . LYS A 1 209 ? 18.946 2.980 -32.057 1.00 95.75 209 LYS A C 1
ATOM 1659 O O . LYS A 1 209 ? 19.839 2.135 -32.056 1.00 95.75 209 LYS A O 1
ATOM 1664 N N . ALA A 1 210 ? 17.872 2.931 -31.264 1.00 96.44 210 ALA A N 1
ATOM 1665 C CA . ALA A 1 210 ? 17.634 1.875 -30.290 1.00 96.44 210 ALA A CA 1
ATOM 1666 C C . ALA A 1 210 ? 17.605 0.502 -30.973 1.00 96.44 210 ALA A C 1
ATOM 1668 O O . ALA A 1 210 ? 16.957 0.333 -32.010 1.00 96.44 210 ALA A O 1
ATOM 1669 N N . LYS A 1 211 ? 18.306 -0.461 -30.371 1.00 94.69 211 LYS A N 1
ATOM 1670 C CA . LYS A 1 211 ? 18.386 -1.861 -30.814 1.00 94.69 211 LYS A CA 1
ATOM 1671 C C . LYS A 1 211 ? 17.634 -2.805 -29.882 1.00 94.69 211 LYS A C 1
ATOM 1673 O O . LYS A 1 211 ? 17.178 -3.846 -30.330 1.00 94.69 211 LYS A O 1
ATOM 1678 N N . CYS A 1 212 ? 17.481 -2.419 -28.617 1.00 95.38 212 CYS A N 1
ATOM 1679 C CA . CYS A 1 212 ? 16.772 -3.187 -27.603 1.00 95.38 212 CYS A CA 1
ATOM 1680 C C . CYS A 1 212 ? 15.828 -2.286 -26.801 1.00 95.38 212 CYS A C 1
ATOM 1682 O O . CYS A 1 212 ? 16.168 -1.147 -26.460 1.00 95.38 212 CYS A O 1
ATOM 1684 N N . ILE A 1 213 ? 14.639 -2.796 -26.489 1.00 96.25 213 ILE A N 1
ATOM 1685 C CA . ILE A 1 213 ? 13.657 -2.143 -25.626 1.00 96.25 213 ILE A CA 1
ATOM 1686 C C . ILE A 1 213 ? 13.306 -3.076 -24.470 1.00 96.25 213 ILE A C 1
ATOM 1688 O O . ILE A 1 213 ? 12.938 -4.232 -24.672 1.00 96.25 213 ILE A O 1
ATOM 1692 N N . LEU A 1 214 ? 13.381 -2.548 -23.249 1.00 93.69 214 LEU A N 1
ATOM 1693 C CA . LEU A 1 214 ? 12.949 -3.228 -22.035 1.00 93.69 214 LEU A CA 1
ATOM 1694 C C . LEU A 1 214 ? 11.737 -2.500 -21.447 1.00 93.69 214 LEU A C 1
ATOM 1696 O O . LEU A 1 214 ? 11.824 -1.320 -21.106 1.00 93.69 214 LEU A O 1
ATOM 1700 N N . TYR A 1 215 ? 10.601 -3.184 -21.328 1.00 93.94 215 TYR A N 1
ATOM 1701 C CA . TYR A 1 215 ? 9.402 -2.622 -20.703 1.00 93.94 215 TYR A CA 1
ATOM 1702 C C . TYR A 1 215 ? 9.282 -3.061 -19.249 1.00 93.94 215 TYR A C 1
ATOM 1704 O O . TYR A 1 215 ? 9.390 -4.250 -18.952 1.00 93.94 215 TYR A O 1
ATOM 1712 N N . ILE A 1 216 ? 9.028 -2.105 -18.351 1.00 89.94 216 ILE A N 1
ATOM 1713 C CA . ILE A 1 216 ? 8.787 -2.401 -16.942 1.00 89.94 216 ILE A CA 1
ATOM 1714 C C . ILE A 1 216 ? 7.415 -1.901 -16.512 1.00 89.94 216 ILE A C 1
ATOM 1716 O O . ILE A 1 216 ? 7.177 -0.697 -16.390 1.00 89.94 216 ILE A O 1
ATOM 1720 N N . GLY A 1 217 ? 6.517 -2.853 -16.279 1.00 87.69 217 GLY A N 1
ATOM 1721 C CA . GLY A 1 217 ? 5.086 -2.628 -16.107 1.00 87.69 217 GLY A CA 1
ATOM 1722 C C . GLY A 1 217 ? 4.520 -3.247 -14.834 1.00 87.69 217 GLY A C 1
ATOM 1723 O O . GLY A 1 217 ? 5.241 -3.720 -13.956 1.00 87.69 217 GLY A O 1
ATOM 1724 N N . LYS A 1 218 ? 3.190 -3.245 -14.743 1.00 86.50 218 LYS A N 1
ATOM 1725 C CA . LYS A 1 218 ? 2.438 -4.087 -13.809 1.00 86.50 218 LYS A CA 1
ATOM 1726 C C . LYS A 1 218 ? 1.606 -5.056 -14.633 1.00 86.50 218 LYS A C 1
ATOM 1728 O O . LYS A 1 218 ? 0.929 -4.601 -15.544 1.00 86.50 218 LYS A O 1
ATOM 1733 N N . ALA A 1 219 ? 1.613 -6.328 -14.259 1.00 88.38 219 ALA A N 1
ATOM 1734 C CA . ALA A 1 219 ? 0.744 -7.336 -14.850 1.00 88.38 219 ALA A CA 1
ATOM 1735 C C . ALA A 1 219 ? -0.304 -7.804 -13.832 1.00 88.38 219 ALA A C 1
ATOM 1737 O O . ALA A 1 219 ? -0.018 -7.922 -12.635 1.00 88.38 219 ALA A O 1
ATOM 1738 N N . GLY A 1 220 ? -1.519 -8.063 -14.306 1.00 88.94 220 GLY A N 1
ATOM 1739 C CA . GLY A 1 220 ? -2.526 -8.836 -13.590 1.00 88.94 220 GLY A CA 1
ATOM 1740 C C . GLY A 1 220 ? -2.241 -10.330 -13.729 1.00 88.94 220 GLY A C 1
ATOM 1741 O O . GLY A 1 220 ? -1.762 -10.774 -14.771 1.00 88.94 220 GLY A O 1
ATOM 1742 N N . SER A 1 221 ? -2.524 -11.110 -12.685 1.00 89.44 221 SER A N 1
ATOM 1743 C CA . SER A 1 221 ? -2.489 -12.572 -12.783 1.00 89.44 221 SER A CA 1
ATOM 1744 C C . SER A 1 221 ? -3.867 -13.120 -13.116 1.00 89.44 221 SER A C 1
ATOM 1746 O O . SER A 1 221 ? -4.863 -12.708 -12.520 1.00 89.44 221 SER A O 1
ATOM 1748 N N . LEU A 1 222 ? -3.901 -14.106 -14.011 1.00 88.88 222 LEU A N 1
ATOM 1749 C CA . LEU A 1 222 ? -5.089 -14.911 -14.278 1.00 88.88 222 LEU A CA 1
ATOM 1750 C C . LEU A 1 222 ? -5.137 -16.202 -13.448 1.00 88.88 222 LEU A C 1
ATOM 1752 O O . LEU A 1 222 ? -6.113 -16.951 -13.510 1.00 88.88 222 LEU A O 1
ATOM 1756 N N . ARG A 1 223 ? -4.102 -16.464 -12.640 1.00 81.44 223 ARG A N 1
ATOM 1757 C CA . ARG A 1 223 ? -4.015 -17.646 -11.784 1.00 81.44 223 ARG A CA 1
ATOM 1758 C C . ARG A 1 223 ? -4.478 -17.306 -10.365 1.00 81.44 223 ARG A C 1
ATOM 1760 O O . ARG A 1 223 ? -3.943 -16.390 -9.747 1.00 81.44 223 ARG A O 1
ATOM 1767 N N . PRO A 1 224 ? -5.405 -18.084 -9.783 1.00 70.56 224 PRO A N 1
ATOM 1768 C CA . PRO A 1 224 ? -5.983 -17.777 -8.473 1.00 70.56 224 PRO A CA 1
ATOM 1769 C C . PRO A 1 224 ? -4.995 -17.893 -7.302 1.00 70.56 224 PRO A C 1
ATOM 1771 O O . PRO A 1 224 ? -5.278 -17.384 -6.223 1.00 70.56 224 PRO A O 1
ATOM 1774 N N . LEU A 1 225 ? -3.863 -18.578 -7.494 1.00 70.94 225 LEU A N 1
ATOM 1775 C CA . LEU A 1 225 ? -2.843 -18.785 -6.459 1.00 70.94 225 LEU A CA 1
ATOM 1776 C C . LEU A 1 225 ? -1.764 -17.696 -6.449 1.00 70.94 225 LEU A C 1
ATOM 1778 O O . LEU A 1 225 ? -0.968 -17.639 -5.513 1.00 70.94 225 LEU A O 1
ATOM 1782 N N . ASP A 1 226 ? -1.723 -16.837 -7.469 1.00 68.19 226 ASP A N 1
ATOM 1783 C CA . ASP A 1 226 ? -0.715 -15.790 -7.540 1.00 68.19 226 ASP A CA 1
ATOM 1784 C C . ASP A 1 226 ? -1.087 -14.632 -6.623 1.00 68.19 226 ASP A C 1
ATOM 1786 O O . ASP A 1 226 ? -2.106 -13.959 -6.783 1.00 68.19 226 ASP A O 1
ATOM 1790 N N . MET A 1 227 ? -0.209 -14.365 -5.666 1.00 62.03 227 MET A N 1
ATOM 1791 C CA . MET A 1 227 ? -0.374 -13.257 -4.743 1.00 62.03 227 MET A CA 1
ATOM 1792 C C . MET A 1 227 ? 0.105 -11.946 -5.396 1.00 62.03 227 MET A C 1
ATOM 1794 O O . MET A 1 227 ? 1.237 -11.881 -5.891 1.00 62.03 227 MET A O 1
ATOM 1798 N N . PRO A 1 228 ? -0.703 -10.866 -5.383 1.00 67.00 228 PRO A N 1
ATOM 1799 C CA . PRO A 1 228 ? -0.296 -9.580 -5.938 1.00 67.00 228 PRO A CA 1
ATOM 1800 C C . PRO A 1 228 ? 0.983 -9.053 -5.289 1.00 67.00 228 PRO A C 1
ATOM 1802 O O . PRO A 1 228 ? 1.151 -9.112 -4.071 1.00 67.00 228 PRO A O 1
ATOM 1805 N N . ASN A 1 229 ? 1.857 -8.456 -6.095 1.00 65.88 229 ASN A N 1
ATOM 1806 C CA . ASN A 1 229 ? 3.128 -7.909 -5.635 1.00 65.88 229 ASN A CA 1
ATOM 1807 C C . ASN A 1 229 ? 4.098 -8.944 -5.023 1.00 65.88 229 ASN A C 1
ATOM 1809 O O . ASN A 1 229 ? 4.901 -8.544 -4.184 1.00 65.88 229 ASN A O 1
ATOM 1813 N N . ARG A 1 230 ? 4.049 -10.220 -5.474 1.00 64.62 230 ARG A N 1
ATOM 1814 C CA . ARG A 1 230 ? 4.938 -11.325 -5.033 1.00 64.62 230 ARG A CA 1
ATOM 1815 C C . ARG A 1 230 ? 5.960 -11.891 -6.034 1.00 64.62 230 ARG A C 1
ATOM 1817 O O . ARG A 1 230 ? 6.823 -12.656 -5.619 1.00 64.62 230 ARG A O 1
ATOM 1824 N N . VAL A 1 231 ? 5.865 -11.597 -7.328 1.00 68.19 231 VAL A N 1
ATOM 1825 C CA . VAL A 1 231 ? 6.766 -12.198 -8.331 1.00 68.19 231 VAL A CA 1
ATOM 1826 C C . VAL A 1 231 ? 7.064 -11.251 -9.478 1.00 68.19 231 VAL A C 1
ATOM 1828 O O . VAL A 1 231 ? 6.165 -10.551 -9.958 1.00 68.19 231 VAL A O 1
ATOM 1831 N N . ILE A 1 232 ? 8.313 -11.272 -9.934 1.00 76.88 232 ILE A N 1
ATOM 1832 C CA . ILE A 1 232 ? 8.675 -10.697 -11.222 1.00 76.88 232 ILE A CA 1
ATOM 1833 C C . ILE A 1 232 ? 8.135 -11.612 -12.306 1.00 76.88 232 ILE A C 1
ATOM 1835 O O . ILE A 1 232 ? 8.365 -12.818 -12.260 1.00 76.88 232 ILE A O 1
ATOM 1839 N N . VAL A 1 233 ? 7.408 -11.058 -13.272 1.00 83.12 233 VAL A N 1
ATOM 1840 C CA . VAL A 1 233 ? 6.875 -11.854 -14.377 1.00 83.12 233 VAL A CA 1
ATOM 1841 C C . VAL A 1 233 ? 7.460 -11.405 -15.694 1.00 83.12 233 VAL A C 1
ATOM 1843 O O . VAL A 1 233 ? 7.721 -10.223 -15.913 1.00 83.12 233 VAL A O 1
ATOM 1846 N N . THR A 1 234 ? 7.715 -12.382 -16.548 1.00 88.62 234 THR A N 1
ATOM 1847 C CA . THR A 1 234 ? 8.258 -12.175 -17.883 1.00 88.62 234 THR A CA 1
ATOM 1848 C C . THR A 1 234 ? 7.781 -13.297 -18.801 1.00 88.62 234 THR A C 1
ATOM 1850 O O . THR A 1 234 ? 7.047 -14.201 -18.398 1.00 88.62 234 THR A O 1
ATOM 1853 N N . GLY A 1 235 ? 8.173 -13.251 -20.064 1.00 86.69 235 GLY A N 1
ATOM 1854 C CA . GLY A 1 235 ? 7.774 -14.243 -21.046 1.00 86.69 235 GLY A CA 1
ATOM 1855 C C . GLY A 1 235 ? 8.265 -13.893 -22.437 1.00 86.69 235 GLY A C 1
ATOM 1856 O O . GLY A 1 235 ? 8.994 -12.922 -22.638 1.00 86.69 235 GLY A O 1
ATOM 1857 N N . ASN A 1 236 ? 7.853 -14.712 -23.390 1.00 90.31 236 ASN A N 1
ATOM 1858 C CA . ASN A 1 236 ? 8.228 -14.636 -24.798 1.00 90.31 236 ASN A CA 1
ATOM 1859 C C . ASN A 1 236 ? 7.010 -14.749 -25.730 1.00 90.31 236 ASN A C 1
ATOM 1861 O O . ASN A 1 236 ? 7.171 -14.900 -26.942 1.00 90.31 236 ASN A O 1
ATOM 1865 N N . THR A 1 237 ? 5.798 -14.734 -25.164 1.00 93.12 237 THR A N 1
ATOM 1866 C CA . THR A 1 237 ? 4.543 -14.820 -25.909 1.00 93.12 237 THR A CA 1
ATOM 1867 C C . THR A 1 237 ? 3.478 -13.890 -25.333 1.00 93.12 237 THR A C 1
ATOM 1869 O O . THR A 1 237 ? 3.376 -13.739 -24.117 1.00 93.12 237 THR A O 1
ATOM 1872 N N . SER A 1 238 ? 2.682 -13.271 -26.206 1.00 95.06 238 SER A N 1
ATOM 1873 C CA . SER A 1 238 ? 1.526 -12.453 -25.834 1.00 95.06 238 SER A CA 1
ATOM 1874 C C . SER A 1 238 ? 0.407 -12.607 -26.861 1.00 95.06 238 SER A C 1
ATOM 1876 O O . SER A 1 238 ? 0.670 -12.564 -28.063 1.00 95.06 238 SER A O 1
ATOM 1878 N N . TYR A 1 239 ? -0.832 -12.768 -26.409 1.00 96.38 239 TYR A N 1
ATOM 1879 C CA . TYR A 1 239 ? -2.013 -12.666 -27.258 1.00 96.38 239 TYR A CA 1
ATOM 1880 C C . TYR A 1 239 ? -2.409 -11.201 -27.423 1.00 96.38 239 TYR A C 1
ATOM 1882 O O . TYR A 1 239 ? -2.630 -10.503 -26.436 1.00 96.38 239 TYR A O 1
ATOM 1890 N N . LEU A 1 240 ? -2.551 -10.748 -28.665 1.00 94.75 240 LEU A N 1
ATOM 1891 C CA . LEU A 1 240 ? -3.022 -9.410 -29.004 1.00 94.75 240 LEU A CA 1
ATOM 1892 C C . LEU A 1 240 ? -4.129 -9.526 -30.053 1.00 94.75 240 LEU A C 1
ATOM 1894 O O . LEU A 1 240 ? -3.896 -10.057 -31.135 1.00 94.75 240 LEU A O 1
ATOM 1898 N N . ASN A 1 241 ? -5.335 -9.039 -29.746 1.00 89.94 241 ASN A N 1
ATOM 1899 C CA . ASN A 1 241 ? -6.511 -9.162 -30.623 1.00 89.94 241 ASN A CA 1
ATOM 1900 C C . ASN A 1 241 ? -6.785 -10.612 -31.081 1.00 89.94 241 ASN A C 1
ATOM 1902 O O . ASN A 1 241 ? -7.172 -10.857 -32.221 1.00 89.94 241 ASN A O 1
ATOM 1906 N N . GLY A 1 242 ? -6.540 -11.583 -30.194 1.00 85.75 242 GLY A N 1
ATOM 1907 C CA . GLY A 1 242 ? -6.686 -13.018 -30.473 1.00 85.75 242 GLY A CA 1
ATOM 1908 C C . GLY A 1 242 ? -5.527 -13.654 -31.253 1.00 85.75 242 GLY A C 1
ATOM 1909 O O . GLY A 1 242 ? -5.472 -14.877 -31.354 1.00 85.75 242 GLY A O 1
ATOM 1910 N N . GLU A 1 243 ? -4.578 -12.865 -31.760 1.00 92.81 243 GLU A N 1
ATOM 1911 C CA . GLU A 1 243 ? -3.376 -13.349 -32.443 1.00 92.81 243 GLU A CA 1
ATOM 1912 C C . GLU A 1 243 ? -2.255 -13.613 -31.428 1.00 92.81 243 GLU A C 1
ATOM 1914 O O . GLU A 1 243 ? -1.936 -12.750 -30.609 1.00 92.81 243 GLU A O 1
ATOM 1919 N N . LEU A 1 244 ? -1.636 -14.796 -31.480 1.00 94.25 244 LEU A N 1
ATOM 1920 C CA . LEU A 1 244 ? -0.486 -15.122 -30.637 1.00 94.25 244 LEU A CA 1
ATOM 1921 C C . LEU A 1 244 ? 0.803 -14.575 -31.255 1.00 94.25 244 LEU A C 1
ATOM 1923 O O . LEU A 1 244 ? 1.214 -14.981 -32.342 1.00 94.25 244 LEU A O 1
ATOM 1927 N N . ILE A 1 245 ? 1.480 -13.700 -30.522 1.00 93.75 245 ILE A N 1
ATOM 1928 C CA . ILE A 1 245 ? 2.767 -13.119 -30.897 1.00 93.75 245 ILE A CA 1
ATOM 1929 C C . ILE A 1 245 ? 3.858 -13.776 -30.060 1.00 93.75 245 ILE A C 1
ATOM 1931 O O . ILE A 1 245 ? 3.737 -13.849 -28.841 1.00 93.75 245 ILE A O 1
ATOM 1935 N N . SER A 1 246 ? 4.937 -14.217 -30.707 1.00 92.31 246 SER A N 1
ATOM 1936 C CA . SER A 1 246 ? 6.145 -14.746 -30.064 1.00 92.31 246 SER A CA 1
ATOM 1937 C C . SER A 1 246 ? 7.399 -13.975 -30.477 1.00 92.31 246 SER A C 1
ATOM 1939 O O . SER A 1 246 ? 7.485 -13.503 -31.619 1.00 92.31 246 SER A O 1
ATOM 1941 N N . TRP A 1 247 ? 8.363 -13.856 -29.565 1.00 91.69 247 TRP A N 1
ATOM 1942 C CA . TRP A 1 247 ? 9.655 -13.196 -29.788 1.00 91.69 247 TRP A CA 1
ATOM 1943 C C . TRP A 1 247 ? 10.764 -13.844 -28.949 1.00 91.69 247 TRP A C 1
ATOM 1945 O O . TRP A 1 247 ? 10.489 -14.627 -28.040 1.00 91.69 247 TRP A O 1
ATOM 1955 N N . GLU A 1 248 ? 12.021 -13.517 -29.242 1.00 87.12 248 GLU A N 1
ATOM 1956 C CA . GLU A 1 248 ? 13.153 -13.906 -28.399 1.00 87.12 248 GLU A CA 1
ATOM 1957 C C . GLU A 1 248 ? 13.374 -12.848 -27.316 1.00 87.12 248 GLU A C 1
ATOM 1959 O O . GLU A 1 248 ? 13.579 -11.672 -27.608 1.00 87.12 248 GLU A O 1
ATOM 1964 N N . ASN A 1 249 ? 13.283 -13.255 -26.048 1.00 85.81 249 ASN A N 1
ATOM 1965 C CA . ASN A 1 249 ? 13.451 -12.344 -24.921 1.00 85.81 249 ASN A CA 1
ATOM 1966 C C . ASN A 1 249 ? 14.953 -12.203 -24.589 1.00 85.81 249 ASN A C 1
ATOM 1968 O O . ASN A 1 249 ? 15.564 -13.192 -24.172 1.00 85.81 249 ASN A O 1
ATOM 1972 N N . PRO A 1 250 ? 15.553 -11.000 -24.695 1.00 84.38 250 PRO A N 1
ATOM 1973 C CA . PRO A 1 250 ? 16.981 -10.781 -24.466 1.00 84.38 250 PRO A CA 1
ATOM 1974 C C . PRO A 1 250 ? 17.398 -11.020 -23.007 1.00 84.38 250 PRO A C 1
ATOM 1976 O O . PRO A 1 250 ? 18.582 -11.168 -22.716 1.00 84.38 250 PRO A O 1
ATOM 1979 N N . LEU A 1 251 ? 16.443 -11.094 -22.073 1.00 80.38 251 LEU A N 1
ATOM 1980 C CA . LEU A 1 251 ? 16.702 -11.404 -20.667 1.00 80.38 251 LEU A CA 1
ATOM 1981 C C . LEU A 1 251 ? 16.797 -12.916 -20.397 1.00 80.38 251 LEU A C 1
ATOM 1983 O O . LEU A 1 251 ? 17.209 -13.312 -19.309 1.00 80.38 251 LEU A O 1
ATOM 1987 N N . TYR A 1 252 ? 16.433 -13.775 -21.356 1.00 76.12 252 TYR A N 1
ATOM 1988 C CA . TYR A 1 252 ? 16.250 -15.214 -21.128 1.00 76.12 252 TYR A CA 1
ATOM 1989 C C . TYR A 1 252 ? 17.519 -15.928 -20.640 1.00 76.12 252 TYR A C 1
ATOM 1991 O O . TYR A 1 252 ? 17.458 -16.735 -19.713 1.00 76.12 252 TYR A O 1
ATOM 1999 N N . SER A 1 253 ? 18.681 -15.619 -21.223 1.00 69.25 253 SER A N 1
ATOM 2000 C CA . SER A 1 253 ? 19.968 -16.207 -20.823 1.00 69.25 253 SER A CA 1
ATOM 2001 C C . SER A 1 253 ? 20.380 -15.790 -19.409 1.00 69.25 253 SER A C 1
ATOM 2003 O O . SER A 1 253 ? 20.855 -16.622 -18.639 1.00 69.25 253 SER A O 1
ATOM 2005 N N . THR A 1 254 ? 20.139 -14.529 -19.045 1.00 67.69 254 THR A N 1
ATOM 2006 C CA . THR A 1 254 ? 20.396 -13.984 -17.704 1.00 67.69 254 THR A CA 1
ATOM 2007 C C . THR A 1 254 ? 19.470 -14.602 -16.658 1.00 67.69 254 THR A C 1
ATOM 2009 O O . THR A 1 254 ? 19.924 -14.946 -15.571 1.00 67.69 254 THR A O 1
ATOM 2012 N N . ILE A 1 255 ? 18.189 -14.787 -16.994 1.00 67.38 255 ILE A N 1
ATOM 2013 C CA . ILE A 1 255 ? 17.185 -15.381 -16.100 1.00 67.38 255 ILE A CA 1
ATOM 2014 C C . ILE A 1 255 ? 17.472 -16.869 -15.846 1.00 67.38 255 ILE A C 1
ATOM 2016 O O . ILE A 1 255 ? 17.283 -17.349 -14.732 1.00 67.38 255 ILE A O 1
ATOM 2020 N N . ASN A 1 256 ? 17.944 -17.600 -16.859 1.00 64.19 256 ASN A N 1
ATOM 2021 C CA . ASN A 1 256 ? 18.151 -19.050 -16.778 1.00 64.19 256 ASN A CA 1
ATOM 2022 C C . ASN A 1 256 ? 19.574 -19.469 -16.369 1.00 64.19 256 ASN A C 1
ATOM 2024 O O . ASN A 1 256 ? 19.880 -20.666 -16.343 1.00 64.19 256 ASN A O 1
ATOM 2028 N N . ASN A 1 257 ? 20.461 -18.519 -16.063 1.00 59.19 257 ASN A N 1
ATOM 2029 C CA . ASN A 1 257 ? 21.811 -18.839 -15.615 1.00 59.19 257 ASN A CA 1
ATOM 2030 C C . ASN A 1 257 ? 21.783 -19.374 -14.170 1.00 59.19 257 ASN A C 1
ATOM 2032 O O . ASN A 1 257 ? 21.444 -18.662 -13.232 1.00 59.19 257 ASN A O 1
ATOM 2036 N N . ARG A 1 258 ? 22.161 -20.645 -13.978 1.00 43.03 258 ARG A N 1
ATOM 2037 C CA . ARG A 1 258 ? 22.041 -21.374 -12.696 1.00 43.03 258 ARG A CA 1
ATOM 2038 C C . ARG A 1 258 ? 22.930 -20.847 -11.562 1.00 43.03 258 ARG A C 1
ATOM 2040 O O . ARG A 1 258 ? 22.748 -21.262 -10.425 1.00 43.03 258 ARG A O 1
ATOM 2047 N N . HIS A 1 259 ? 23.878 -19.955 -11.850 1.00 43.25 259 HIS A N 1
ATOM 2048 C CA . HIS A 1 259 ? 24.758 -19.364 -10.836 1.00 43.25 259 HIS A CA 1
ATOM 2049 C C . HIS A 1 259 ? 24.132 -18.173 -10.083 1.00 43.25 259 HIS A C 1
ATOM 2051 O O . HIS A 1 259 ? 24.707 -17.726 -9.097 1.00 43.25 259 HIS A O 1
ATOM 2057 N N . SER A 1 260 ? 22.950 -17.687 -10.488 1.00 46.69 260 SER A N 1
ATOM 2058 C CA . SER A 1 260 ? 22.185 -16.627 -9.806 1.00 46.69 260 SER A CA 1
ATOM 2059 C C . SER A 1 260 ? 20.933 -17.172 -9.093 1.00 46.69 260 SER A C 1
ATOM 2061 O O . SER A 1 260 ? 19.839 -16.611 -9.208 1.00 46.69 260 SER A O 1
ATOM 2063 N N . MET A 1 261 ? 21.081 -18.283 -8.355 1.00 41.44 261 MET A N 1
ATOM 2064 C CA . MET A 1 261 ? 19.972 -18.995 -7.691 1.00 41.44 261 MET A CA 1
ATOM 2065 C C . MET A 1 261 ? 19.043 -18.073 -6.870 1.00 41.44 261 MET A C 1
ATOM 2067 O O . MET A 1 261 ? 17.828 -18.249 -6.952 1.00 41.44 261 MET A O 1
ATOM 2071 N N . ASP A 1 262 ? 19.566 -17.025 -6.219 1.00 46.16 262 ASP A N 1
ATOM 2072 C CA . ASP A 1 262 ? 18.779 -16.044 -5.441 1.00 46.16 262 ASP A CA 1
ATOM 2073 C C . ASP A 1 262 ? 17.801 -15.188 -6.275 1.00 46.16 262 ASP A C 1
ATOM 2075 O O . ASP A 1 262 ? 16.736 -14.793 -5.792 1.00 46.16 262 ASP A O 1
ATOM 2079 N N . VAL A 1 263 ? 18.122 -14.907 -7.544 1.00 45.06 263 VAL A N 1
ATOM 2080 C CA . VAL A 1 263 ? 17.294 -14.065 -8.432 1.00 45.06 263 VAL A CA 1
ATOM 2081 C C . VAL A 1 263 ? 16.279 -14.914 -9.204 1.00 45.06 263 VAL A C 1
ATOM 2083 O O . VAL A 1 263 ? 15.142 -14.495 -9.417 1.00 45.06 263 VAL A O 1
ATOM 2086 N N . SER A 1 264 ? 16.661 -16.139 -9.579 1.00 49.94 264 SER A N 1
ATOM 2087 C CA . SER A 1 264 ? 15.822 -17.050 -10.373 1.00 49.94 264 SER A CA 1
ATOM 2088 C C . SER A 1 264 ? 14.592 -17.595 -9.628 1.00 49.94 264 SER A C 1
ATOM 2090 O O . SER A 1 264 ? 13.590 -17.912 -10.265 1.00 49.94 264 SER A O 1
ATOM 2092 N N . ALA A 1 265 ? 14.618 -17.645 -8.289 1.00 50.44 265 ALA A N 1
ATOM 2093 C CA . ALA A 1 265 ? 13.515 -18.170 -7.472 1.00 50.44 265 ALA A CA 1
ATOM 2094 C C . ALA A 1 265 ? 12.230 -17.315 -7.520 1.00 50.44 265 ALA A C 1
ATOM 2096 O O . ALA A 1 265 ? 11.164 -17.771 -7.109 1.00 50.44 265 ALA A O 1
ATOM 2097 N N . HIS A 1 266 ? 12.320 -16.080 -8.021 1.00 62.44 266 HIS A N 1
ATOM 2098 C CA . HIS A 1 266 ? 11.258 -15.073 -7.933 1.00 62.44 266 HIS A CA 1
ATOM 2099 C C . HIS A 1 266 ? 10.817 -14.512 -9.291 1.00 62.44 266 HIS A C 1
ATOM 2101 O O . HIS A 1 266 ? 9.983 -13.603 -9.340 1.00 62.44 266 HIS A O 1
ATOM 2107 N N . ILE A 1 267 ? 11.367 -15.060 -10.380 1.00 73.44 267 ILE A N 1
ATOM 2108 C CA . ILE A 1 267 ? 11.011 -14.724 -11.758 1.00 73.44 267 ILE A CA 1
ATOM 2109 C C . ILE A 1 267 ? 10.142 -15.847 -12.319 1.00 73.44 267 ILE A C 1
ATOM 2111 O O . ILE A 1 267 ? 10.593 -16.978 -12.484 1.00 73.44 267 ILE A O 1
ATOM 2115 N N . VAL A 1 268 ? 8.892 -15.531 -12.643 1.00 78.00 268 VAL A N 1
ATOM 2116 C CA . VAL A 1 268 ? 7.944 -16.476 -13.230 1.00 78.00 268 VAL A CA 1
ATOM 2117 C C . VAL A 1 268 ? 7.757 -16.162 -14.705 1.00 78.00 268 VAL A C 1
ATOM 2119 O O . VAL A 1 268 ? 7.456 -15.034 -15.092 1.00 78.00 268 VAL A O 1
ATOM 2122 N N . GLN A 1 269 ? 7.911 -17.186 -15.538 1.00 82.75 269 GLN A N 1
ATOM 2123 C CA . GLN A 1 269 ? 7.671 -17.082 -16.972 1.00 82.75 269 GLN A CA 1
ATOM 2124 C C . GLN A 1 269 ? 6.257 -17.558 -17.311 1.00 82.75 269 GLN A C 1
ATOM 2126 O O . GLN A 1 269 ? 5.768 -18.527 -16.729 1.00 82.75 269 GLN A O 1
ATOM 2131 N N . GLY A 1 270 ? 5.590 -16.890 -18.250 1.00 86.19 270 GLY A N 1
ATOM 2132 C CA . GLY A 1 270 ? 4.277 -17.324 -18.725 1.00 86.19 270 GLY A CA 1
ATOM 2133 C C . GLY A 1 270 ? 3.813 -16.600 -19.980 1.00 86.19 270 GLY A C 1
ATOM 2134 O O . GLY A 1 270 ? 4.379 -15.582 -20.378 1.00 86.19 270 GLY A O 1
ATOM 2135 N N . ALA A 1 271 ? 2.765 -17.144 -20.593 1.00 89.19 271 ALA A N 1
ATOM 2136 C CA . ALA A 1 271 ? 2.056 -16.504 -21.686 1.00 89.19 271 ALA A CA 1
ATOM 2137 C C . ALA A 1 271 ? 1.254 -15.308 -21.167 1.00 89.19 271 ALA A C 1
ATOM 2139 O O . ALA A 1 271 ? 0.659 -15.341 -20.085 1.00 89.19 271 ALA A O 1
ATOM 2140 N N . HIS A 1 272 ? 1.242 -14.258 -21.972 1.00 93.19 272 HIS A N 1
ATOM 2141 C CA . HIS A 1 272 ? 0.617 -12.985 -21.667 1.00 93.19 272 HIS A CA 1
ATOM 2142 C C . HIS A 1 272 ? -0.624 -12.761 -22.558 1.00 93.19 272 HIS A C 1
ATOM 2144 O O . HIS A 1 272 ? -0.684 -13.288 -23.666 1.00 93.19 272 HIS A O 1
ATOM 2150 N N . VAL A 1 273 ? -1.617 -11.987 -22.122 1.00 96.06 273 VAL A N 1
ATOM 2151 C CA . VAL A 1 273 ? -2.692 -11.453 -22.980 1.00 96.06 273 VAL A CA 1
ATOM 2152 C C . VAL A 1 273 ? -2.785 -9.942 -22.813 1.00 96.06 273 VAL A C 1
ATOM 2154 O O . VAL A 1 273 ? -2.843 -9.439 -21.700 1.00 96.06 273 VAL A O 1
ATOM 2157 N N . THR A 1 274 ? -2.783 -9.206 -23.919 1.00 95.94 274 THR A N 1
ATOM 2158 C CA . THR A 1 274 ? -2.902 -7.747 -23.909 1.00 95.94 274 THR A CA 1
ATOM 2159 C C . THR A 1 274 ? -4.339 -7.325 -24.206 1.00 95.94 274 THR A C 1
ATOM 2161 O O . THR A 1 274 ? -4.919 -7.758 -25.204 1.00 95.94 274 THR A O 1
ATOM 2164 N N . VAL A 1 275 ? -4.904 -6.485 -23.335 1.00 95.31 275 VAL A N 1
ATOM 2165 C CA . VAL A 1 275 ? -6.261 -5.920 -23.438 1.00 95.31 275 VAL A CA 1
ATOM 2166 C C . VAL A 1 275 ? -6.219 -4.400 -23.568 1.00 95.31 275 VAL A C 1
ATOM 2168 O O . VAL A 1 275 ? -5.330 -3.752 -23.025 1.00 95.31 275 VAL A O 1
ATOM 2171 N N . SER A 1 276 ? -7.206 -3.803 -24.236 1.00 93.75 276 SER A N 1
ATOM 2172 C CA . SER A 1 276 ? -7.290 -2.343 -24.385 1.00 93.75 276 SER A CA 1
ATOM 2173 C C . SER A 1 276 ? -7.539 -1.631 -23.049 1.00 93.75 276 SER A C 1
ATOM 2175 O O . SER A 1 276 ? -7.037 -0.525 -22.823 1.00 93.75 276 SER A O 1
ATOM 2177 N N . SER A 1 277 ? -8.283 -2.259 -22.132 1.00 93.25 277 SER A N 1
ATOM 2178 C CA . SER A 1 277 ? -8.507 -1.749 -20.783 1.00 93.25 277 SER A CA 1
ATOM 2179 C C . SER A 1 277 ? -8.707 -2.854 -19.736 1.00 93.25 277 SER A C 1
ATOM 2181 O O . SER A 1 277 ? -9.386 -3.835 -20.018 1.00 93.25 277 SER A O 1
ATOM 2183 N N . PRO A 1 278 ? -8.292 -2.649 -18.466 1.00 90.75 278 PRO A N 1
ATOM 2184 C CA . PRO A 1 278 ? -8.716 -3.505 -17.360 1.00 90.75 278 PRO A CA 1
ATOM 2185 C C . PRO A 1 278 ? -10.231 -3.521 -17.141 1.00 90.75 278 PRO A C 1
ATOM 2187 O O . PRO A 1 278 ? -10.756 -4.384 -16.446 1.00 90.75 278 PRO A O 1
ATOM 2190 N N . LEU A 1 279 ? -10.952 -2.537 -17.690 1.00 89.62 279 LEU A N 1
ATOM 2191 C CA . LEU A 1 279 ? -12.412 -2.497 -17.647 1.00 89.62 279 LEU A CA 1
ATOM 2192 C C . LEU A 1 279 ? -13.058 -3.481 -18.642 1.00 89.62 279 LEU A C 1
ATOM 2194 O O . LEU A 1 279 ? -14.239 -3.780 -18.486 1.00 89.62 279 LEU A O 1
ATOM 2198 N N . ASP A 1 280 ? -12.285 -4.038 -19.582 1.00 89.56 280 ASP A N 1
ATOM 2199 C CA . ASP A 1 280 ? -12.719 -5.110 -20.491 1.00 89.56 280 ASP A CA 1
ATOM 2200 C C . ASP A 1 280 ? -12.648 -6.502 -19.837 1.00 89.56 280 ASP A C 1
ATOM 2202 O O . ASP A 1 280 ? -13.239 -7.467 -20.332 1.00 89.56 280 ASP A O 1
ATOM 2206 N N . GLU A 1 281 ? -11.968 -6.615 -18.689 1.00 89.56 281 GLU A N 1
ATOM 2207 C CA . GLU A 1 281 ? -11.779 -7.853 -17.926 1.00 89.56 281 GLU A CA 1
ATOM 2208 C C . GLU A 1 281 ? -13.063 -8.250 -17.164 1.00 89.56 281 GLU A C 1
ATOM 2210 O O . GLU A 1 281 ? -13.174 -8.212 -15.932 1.00 89.56 281 GLU A O 1
ATOM 2215 N N . THR A 1 282 ? -14.096 -8.617 -17.920 1.00 86.69 282 THR A N 1
ATOM 2216 C CA . THR A 1 282 ? -15.353 -9.163 -17.390 1.00 86.69 282 THR A CA 1
ATOM 2217 C C . THR A 1 282 ? -15.170 -10.589 -16.860 1.00 86.69 282 THR A C 1
ATOM 2219 O O . THR A 1 282 ? -14.194 -11.275 -17.162 1.00 86.69 282 THR A O 1
ATOM 2222 N N . LYS A 1 283 ? -16.150 -11.102 -16.105 1.00 83.31 283 LYS A N 1
ATOM 2223 C CA . LYS A 1 283 ? -16.159 -12.522 -15.696 1.00 83.31 283 LYS A CA 1
ATOM 2224 C C . LYS A 1 283 ? -16.123 -13.495 -16.881 1.00 83.31 283 LYS A C 1
ATOM 2226 O O . LYS A 1 283 ? -15.473 -14.533 -16.781 1.00 83.31 283 LYS A O 1
ATOM 2231 N N . ALA A 1 284 ? -16.816 -13.166 -17.974 1.00 87.81 284 ALA A N 1
ATOM 2232 C CA . ALA A 1 284 ? -16.806 -13.970 -19.195 1.00 87.81 284 ALA A CA 1
ATOM 2233 C C . ALA A 1 284 ? -15.409 -13.966 -19.828 1.00 87.81 284 ALA A C 1
ATOM 2235 O O . ALA A 1 284 ? -14.839 -15.030 -20.050 1.00 87.81 284 ALA A O 1
ATOM 2236 N N . TRP A 1 285 ? -14.815 -12.777 -19.974 1.00 92.88 285 TRP A N 1
ATOM 2237 C CA . TRP A 1 285 ? -13.439 -12.624 -20.440 1.00 92.88 285 TRP A CA 1
ATOM 2238 C C . TRP A 1 285 ? -12.460 -13.444 -19.587 1.00 92.88 285 TRP A C 1
ATOM 2240 O O . TRP A 1 285 ? -11.698 -14.247 -20.118 1.00 92.88 285 TRP A O 1
ATOM 2250 N N . PHE A 1 286 ? -12.532 -13.332 -18.258 1.00 89.62 286 PHE A N 1
ATOM 2251 C CA . PHE A 1 286 ? -11.660 -14.094 -17.362 1.00 89.62 286 PHE A CA 1
ATOM 2252 C C . PHE A 1 286 ? -11.820 -15.607 -17.566 1.00 89.62 286 PHE A C 1
ATOM 2254 O O . PHE A 1 286 ? -10.831 -16.337 -17.623 1.00 89.62 286 PHE A O 1
ATOM 2261 N N . SER A 1 287 ? -13.059 -16.087 -17.723 1.00 89.38 287 SER A N 1
ATOM 2262 C CA . SER A 1 287 ? -13.335 -17.501 -17.990 1.00 89.38 287 SER A CA 1
ATOM 2263 C C . SER A 1 287 ? -12.722 -17.986 -19.306 1.00 89.38 287 SER A C 1
ATOM 2265 O O . SER A 1 287 ? -12.262 -19.124 -19.362 1.00 89.38 287 SER A O 1
ATOM 2267 N N . ASP A 1 288 ? -12.688 -17.139 -20.334 1.00 91.69 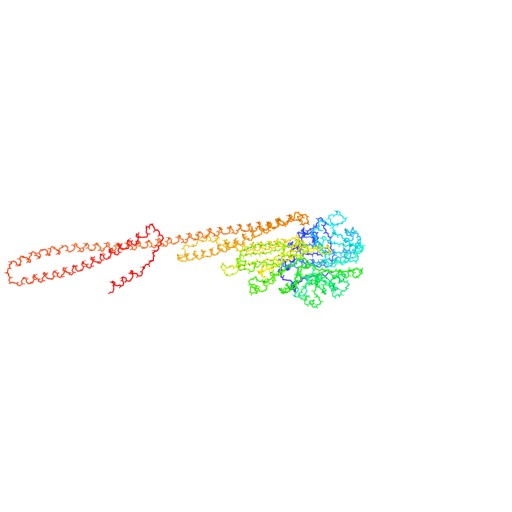288 ASP A N 1
ATOM 2268 C CA . ASP A 1 288 ? -12.145 -17.479 -21.653 1.00 91.69 288 ASP A CA 1
ATOM 2269 C C . ASP A 1 288 ? -10.611 -17.483 -21.700 1.00 91.69 288 ASP A C 1
ATOM 2271 O O . ASP A 1 288 ? -10.029 -18.113 -22.595 1.00 91.69 288 ASP A O 1
ATOM 2275 N N . TRP A 1 289 ? -9.964 -16.771 -20.770 1.00 93.06 289 TRP A N 1
ATOM 2276 C CA . TRP A 1 289 ? -8.524 -16.495 -20.796 1.00 93.06 289 TRP A CA 1
ATOM 2277 C C . TRP A 1 289 ? -7.709 -17.183 -19.703 1.00 93.06 289 TRP A C 1
ATOM 2279 O O . TRP A 1 289 ? -6.540 -17.480 -19.953 1.00 93.06 289 TRP A O 1
ATOM 2289 N N . LYS A 1 290 ? -8.300 -17.495 -18.542 1.00 90.00 290 LYS A N 1
ATOM 2290 C CA . LYS A 1 290 ? -7.597 -18.094 -17.387 1.00 90.00 290 LYS A CA 1
ATOM 2291 C C . LYS A 1 290 ? -6.794 -19.364 -17.706 1.00 90.00 290 LYS A C 1
ATOM 2293 O O . LYS A 1 290 ? -5.796 -19.636 -17.048 1.00 90.00 290 LYS A O 1
ATOM 2298 N N . ASP A 1 291 ? -7.218 -20.118 -18.723 1.00 90.25 291 ASP A N 1
ATOM 2299 C CA . ASP A 1 291 ? -6.584 -21.374 -19.140 1.00 90.25 291 ASP A CA 1
ATOM 2300 C C . ASP A 1 291 ? -5.631 -21.195 -20.344 1.00 90.25 291 ASP A C 1
ATOM 2302 O O . ASP A 1 291 ? -4.914 -22.124 -20.712 1.00 90.25 291 ASP A O 1
ATOM 2306 N N . LYS A 1 292 ? -5.602 -20.008 -20.973 1.00 91.69 292 LYS A N 1
ATOM 2307 C CA . LYS A 1 292 ? -4.807 -19.707 -22.185 1.00 91.69 292 LYS A CA 1
ATOM 2308 C C . LYS A 1 292 ? -3.590 -18.827 -21.913 1.00 91.69 292 LYS A C 1
ATOM 2310 O O . LYS A 1 292 ? -2.598 -18.925 -22.633 1.00 91.69 292 LYS A O 1
ATOM 2315 N N . ALA A 1 293 ? -3.673 -17.963 -20.907 1.00 92.94 293 ALA A N 1
ATOM 2316 C CA . ALA A 1 293 ? -2.613 -17.048 -20.509 1.00 92.94 293 ALA A CA 1
ATOM 2317 C C . ALA A 1 293 ? -2.489 -17.020 -18.983 1.00 92.94 293 ALA A C 1
ATOM 2319 O O . ALA A 1 293 ? -3.443 -17.299 -18.261 1.00 92.94 293 ALA A O 1
ATOM 2320 N N . GLN A 1 294 ? -1.298 -16.691 -18.486 1.00 91.81 294 GLN A N 1
ATOM 2321 C CA . GLN A 1 294 ? -1.041 -16.552 -17.052 1.00 91.81 294 GLN A CA 1
ATOM 2322 C C . GLN A 1 294 ? -1.115 -15.091 -16.600 1.00 91.81 294 GLN A C 1
ATOM 2324 O O . GLN A 1 294 ? -1.442 -14.832 -15.442 1.00 91.81 294 GLN A O 1
ATOM 2329 N N . TRP A 1 295 ? -0.846 -14.152 -17.511 1.00 92.88 295 TRP A N 1
ATOM 2330 C CA . TRP A 1 295 ? -0.683 -12.731 -17.209 1.00 92.88 295 TRP A CA 1
ATOM 2331 C C . TRP A 1 295 ? -1.504 -11.852 -18.150 1.00 92.88 295 TRP A C 1
ATOM 2333 O O . TRP A 1 295 ? -1.691 -12.218 -19.310 1.00 92.88 295 TRP A O 1
ATOM 2343 N N . VAL A 1 296 ? -1.943 -10.691 -17.664 1.00 93.94 296 VAL A N 1
ATOM 2344 C CA . VAL A 1 296 ? -2.649 -9.669 -18.449 1.00 93.94 296 VAL A CA 1
ATOM 2345 C C . VAL A 1 296 ? -2.074 -8.272 -18.217 1.00 93.94 296 VAL A C 1
ATOM 2347 O O . VAL A 1 296 ? -1.725 -7.916 -17.090 1.00 93.94 296 VAL A O 1
ATOM 2350 N N . ASP A 1 297 ? -1.998 -7.477 -19.279 1.00 94.06 297 ASP A N 1
ATOM 2351 C CA . ASP A 1 297 ? -1.633 -6.059 -19.260 1.00 94.06 297 ASP A CA 1
ATOM 2352 C C . ASP A 1 297 ? -2.282 -5.312 -20.434 1.00 94.06 297 ASP A C 1
ATOM 2354 O O . ASP A 1 297 ? -3.070 -5.894 -21.185 1.00 94.06 297 ASP A O 1
ATOM 2358 N N . CYS A 1 298 ? -1.937 -4.033 -20.609 1.00 95.12 298 CYS A N 1
ATOM 2359 C CA . CYS A 1 298 ? -2.374 -3.263 -21.769 1.00 95.12 298 CYS A CA 1
ATOM 2360 C C . CYS A 1 298 ? -1.270 -2.991 -22.801 1.00 95.12 298 CYS A C 1
ATOM 2362 O O . CYS A 1 298 ? -1.588 -2.597 -23.914 1.00 95.12 298 CYS A O 1
ATOM 2364 N N . GLU A 1 299 ? 0.016 -3.193 -22.505 1.00 95.06 299 GLU A N 1
ATOM 2365 C CA . GLU A 1 299 ? 1.113 -2.676 -23.331 1.00 95.06 299 GLU A CA 1
ATOM 2366 C C . GLU A 1 299 ? 1.977 -3.750 -24.015 1.00 95.06 299 GLU A C 1
ATOM 2368 O O . GLU A 1 299 ? 2.397 -3.556 -25.162 1.00 95.06 299 GLU A O 1
ATOM 2373 N N . VAL A 1 300 ? 2.265 -4.875 -23.351 1.00 94.94 300 VAL A N 1
ATOM 2374 C CA . VAL A 1 300 ? 3.300 -5.849 -23.755 1.00 94.94 300 VAL A CA 1
ATOM 2375 C C . VAL A 1 300 ? 3.107 -6.349 -25.184 1.00 94.94 300 VAL A C 1
ATOM 2377 O O . VAL A 1 300 ? 4.057 -6.353 -25.968 1.00 94.94 300 VAL A O 1
ATOM 2380 N N . GLY A 1 301 ? 1.889 -6.741 -25.562 1.00 96.00 301 GLY A N 1
ATOM 2381 C CA . GLY A 1 301 ? 1.578 -7.250 -26.898 1.00 96.00 301 GLY A CA 1
ATOM 2382 C C . GLY A 1 301 ? 1.800 -6.212 -27.999 1.00 96.00 301 GLY A C 1
ATOM 2383 O O . GLY A 1 301 ? 2.340 -6.544 -29.058 1.00 96.00 301 GLY A O 1
ATOM 2384 N N . HIS A 1 302 ? 1.446 -4.948 -27.745 1.00 97.19 302 HIS A N 1
ATOM 2385 C CA . HIS A 1 302 ? 1.651 -3.851 -28.694 1.00 97.19 302 HIS A CA 1
ATOM 2386 C C . HIS A 1 302 ? 3.139 -3.580 -28.929 1.00 97.19 302 HIS A C 1
ATOM 2388 O O . HIS A 1 302 ? 3.569 -3.468 -30.082 1.00 97.19 302 HIS A O 1
ATOM 2394 N N . ILE A 1 303 ? 3.933 -3.535 -27.855 1.00 96.81 303 ILE A N 1
ATOM 2395 C CA . ILE A 1 303 ? 5.384 -3.327 -27.939 1.00 96.81 303 ILE A CA 1
ATOM 2396 C C . ILE A 1 303 ? 6.043 -4.508 -28.653 1.00 96.81 303 ILE A C 1
ATOM 2398 O O . ILE A 1 303 ? 6.781 -4.300 -29.615 1.00 96.81 303 ILE A O 1
ATOM 2402 N N . ALA A 1 304 ? 5.725 -5.741 -28.246 1.00 95.62 304 ALA A N 1
ATOM 2403 C CA . ALA A 1 304 ? 6.280 -6.954 -28.840 1.00 95.62 304 ALA A CA 1
ATOM 2404 C C . ALA A 1 304 ? 6.032 -7.017 -30.353 1.00 95.62 304 ALA A C 1
ATOM 2406 O O . ALA A 1 304 ? 6.951 -7.303 -31.123 1.00 95.62 304 ALA A O 1
ATOM 2407 N N . ARG A 1 305 ? 4.808 -6.692 -30.799 1.00 96.44 305 ARG A N 1
ATOM 2408 C CA . ARG A 1 305 ? 4.463 -6.626 -32.226 1.00 96.44 305 ARG A CA 1
ATOM 2409 C C . ARG A 1 305 ? 5.321 -5.604 -32.966 1.00 96.44 305 ARG A C 1
ATOM 2411 O O . ARG A 1 305 ? 5.864 -5.919 -34.022 1.00 96.44 305 ARG A O 1
ATOM 2418 N N . ALA A 1 306 ? 5.431 -4.391 -32.427 1.00 96.62 306 ALA A N 1
ATOM 2419 C CA . ALA A 1 306 ? 6.182 -3.310 -33.056 1.00 96.62 306 ALA A CA 1
ATOM 2420 C C . ALA A 1 306 ? 7.683 -3.625 -33.133 1.00 96.62 306 ALA A C 1
ATOM 2422 O O . ALA A 1 306 ? 8.285 -3.457 -34.192 1.00 96.62 306 ALA A O 1
ATOM 2423 N N . CYS A 1 307 ? 8.269 -4.141 -32.050 1.00 96.56 307 CYS A N 1
ATOM 2424 C CA . CYS A 1 307 ? 9.667 -4.562 -32.005 1.00 96.56 307 CYS A CA 1
ATOM 2425 C C . CYS A 1 307 ? 9.954 -5.686 -33.006 1.00 96.56 307 CYS A C 1
ATOM 2427 O O . CYS A 1 307 ? 10.906 -5.585 -33.774 1.00 96.56 307 CYS A O 1
ATOM 2429 N N . LYS A 1 308 ? 9.080 -6.699 -33.089 1.00 93.94 308 LYS A N 1
ATOM 2430 C CA . LYS A 1 308 ? 9.211 -7.801 -34.054 1.00 93.94 308 LYS A CA 1
ATOM 2431 C C . LYS A 1 308 ? 9.159 -7.325 -35.507 1.00 93.94 308 LYS A C 1
ATOM 2433 O O . LYS A 1 308 ? 9.955 -7.773 -36.324 1.00 93.94 308 LYS A O 1
ATOM 2438 N N . LEU A 1 309 ? 8.243 -6.413 -35.840 1.00 95.19 309 LEU A N 1
ATOM 2439 C CA . LEU A 1 309 ? 8.139 -5.841 -37.191 1.00 95.19 309 LEU A CA 1
ATOM 2440 C C . LEU A 1 309 ? 9.352 -4.982 -37.568 1.00 95.19 309 LEU A C 1
ATOM 2442 O O . LEU A 1 309 ? 9.643 -4.809 -38.750 1.00 95.19 309 LEU A O 1
ATOM 2446 N N . LEU A 1 310 ? 10.027 -4.418 -36.569 1.00 95.06 310 LEU A N 1
ATOM 2447 C CA . LEU A 1 310 ? 11.149 -3.513 -36.749 1.00 95.06 310 LEU A CA 1
ATOM 2448 C C . LEU A 1 310 ? 12.498 -4.152 -36.435 1.00 95.06 310 LEU A C 1
ATOM 2450 O O . LEU A 1 310 ? 13.477 -3.418 -36.472 1.00 95.06 310 LEU A O 1
ATOM 2454 N N . ASP A 1 311 ? 12.586 -5.454 -36.171 1.00 93.31 311 ASP A N 1
ATOM 2455 C CA . ASP A 1 311 ? 13.851 -6.123 -35.841 1.00 93.31 311 ASP A CA 1
ATOM 2456 C C . ASP A 1 311 ? 14.599 -5.408 -34.692 1.00 93.31 311 ASP A C 1
ATOM 2458 O O . ASP A 1 311 ? 15.706 -4.889 -34.847 1.00 93.31 311 ASP A O 1
ATOM 2462 N N . ILE A 1 312 ? 13.901 -5.253 -33.562 1.00 94.25 312 ILE A N 1
ATOM 2463 C CA . ILE A 1 312 ? 14.407 -4.690 -32.302 1.00 94.25 312 ILE A CA 1
ATOM 2464 C C . ILE A 1 312 ? 14.206 -5.748 -31.218 1.00 94.25 312 ILE A C 1
ATOM 2466 O O . ILE A 1 312 ? 13.113 -6.308 -31.105 1.00 94.25 312 ILE A O 1
ATOM 2470 N N . ASP A 1 313 ? 15.218 -5.973 -30.384 1.00 92.38 313 ASP A N 1
ATOM 2471 C CA . ASP A 1 313 ? 15.114 -6.900 -29.259 1.00 92.38 313 ASP A CA 1
ATOM 2472 C C . ASP A 1 313 ? 14.114 -6.382 -28.220 1.00 92.38 313 ASP A C 1
ATOM 2474 O O . ASP A 1 313 ? 14.082 -5.188 -27.901 1.00 92.38 313 ASP A O 1
ATOM 2478 N N . PHE A 1 314 ? 13.297 -7.277 -27.662 1.00 91.44 314 PHE A N 1
ATOM 2479 C CA . PHE A 1 314 ? 12.276 -6.900 -26.688 1.00 91.44 314 PHE A CA 1
ATOM 2480 C C . PHE A 1 314 ? 12.264 -7.805 -25.460 1.00 91.44 314 PHE A C 1
ATOM 2482 O O . PHE A 1 314 ? 12.011 -9.006 -25.551 1.00 91.44 314 PHE A O 1
ATOM 2489 N N . GLY A 1 315 ? 12.479 -7.207 -24.290 1.00 82.12 315 GLY A N 1
ATOM 2490 C CA . GLY A 1 315 ? 12.287 -7.846 -22.990 1.00 82.12 315 GLY A CA 1
ATOM 2491 C C . GLY A 1 315 ? 11.235 -7.112 -22.167 1.00 82.12 315 GLY A C 1
ATOM 2492 O O . GLY A 1 315 ? 11.029 -5.908 -22.324 1.00 82.12 315 GLY A O 1
ATOM 2493 N N . TRP A 1 316 ? 10.579 -7.821 -21.254 1.00 73.38 316 TRP A N 1
ATOM 2494 C CA . TRP A 1 316 ? 9.695 -7.190 -20.276 1.00 73.38 316 TRP A CA 1
ATOM 2495 C C . TRP A 1 316 ? 9.838 -7.826 -18.897 1.00 73.38 316 TRP A C 1
ATOM 2497 O O . TRP A 1 316 ? 10.170 -9.005 -18.787 1.00 73.38 316 TRP A O 1
ATOM 2507 N N . ASP A 1 317 ? 9.602 -7.028 -17.864 1.00 47.81 317 ASP A N 1
ATOM 2508 C CA . ASP A 1 317 ? 9.621 -7.410 -16.451 1.00 47.81 317 ASP A CA 1
ATOM 2509 C C . ASP A 1 317 ? 8.471 -6.666 -15.744 1.00 47.81 317 ASP A C 1
ATOM 2511 O O . ASP A 1 317 ? 8.194 -5.504 -16.050 1.00 47.81 317 ASP A O 1
ATOM 2515 N N . SER A 1 318 ? 7.773 -7.299 -14.801 1.00 42.03 318 SER A N 1
ATOM 2516 C CA . SER A 1 318 ? 6.912 -6.577 -13.858 1.00 42.03 318 SER A CA 1
ATOM 2517 C C . SER A 1 318 ? 7.429 -6.694 -12.423 1.00 42.03 318 SER A C 1
ATOM 2519 O O . SER A 1 318 ? 7.286 -7.743 -11.797 1.00 42.03 318 SER A O 1
ATOM 2521 N N . LYS A 1 319 ? 7.966 -5.609 -11.851 1.00 36.91 319 LYS A N 1
ATOM 2522 C CA . LYS A 1 319 ? 8.529 -5.640 -10.494 1.00 36.91 319 LYS A CA 1
ATOM 2523 C C . LYS A 1 319 ? 7.454 -5.823 -9.433 1.00 36.91 319 LYS A C 1
ATOM 2525 O O . LYS A 1 319 ? 6.566 -4.988 -9.279 1.00 36.91 319 LYS A O 1
ATOM 2530 N N . ASN A 1 320 ? 7.660 -6.841 -8.616 1.00 37.75 320 ASN A N 1
ATOM 2531 C CA . ASN A 1 320 ? 6.912 -7.138 -7.413 1.00 37.75 320 ASN A CA 1
ATOM 2532 C C . ASN A 1 320 ? 7.908 -7.695 -6.382 1.00 37.75 320 ASN A C 1
ATOM 2534 O O . ASN A 1 320 ? 8.846 -8.397 -6.757 1.00 37.75 320 ASN A O 1
ATOM 2538 N N . TRP A 1 321 ? 7.741 -7.348 -5.103 1.00 35.03 321 TRP A N 1
ATOM 2539 C CA . TRP A 1 321 ? 8.488 -7.964 -3.995 1.00 35.03 321 TRP A CA 1
ATOM 2540 C C . TRP A 1 321 ? 8.331 -9.475 -4.039 1.00 35.03 321 TRP A C 1
ATOM 2542 O O . TRP A 1 321 ? 7.371 -9.915 -4.639 1.00 35.03 321 TRP A O 1
ATOM 2552 N N . SER A 1 322 ? 9.193 -10.272 -3.417 1.00 37.69 322 SER A N 1
ATOM 2553 C CA . SER A 1 322 ? 8.997 -11.719 -3.412 1.00 37.69 322 SER A CA 1
ATOM 2554 C C . SER A 1 322 ? 8.681 -12.309 -2.048 1.00 37.69 322 SER A C 1
ATOM 2556 O O . SER A 1 322 ? 9.086 -11.786 -1.015 1.00 37.69 322 SER A O 1
ATOM 2558 N N . GLU A 1 323 ? 7.866 -13.363 -2.039 1.00 38.41 323 GLU A N 1
ATOM 2559 C CA . GLU A 1 323 ? 7.603 -14.180 -0.855 1.00 38.41 323 GLU A CA 1
ATOM 2560 C C . GLU A 1 323 ? 7.811 -15.639 -1.215 1.00 38.41 323 GLU A C 1
ATOM 2562 O O . GLU A 1 323 ? 7.052 -16.209 -1.996 1.00 38.41 323 GLU A O 1
ATOM 2567 N N . SER A 1 324 ? 8.846 -16.234 -0.637 1.00 43.06 324 SER A N 1
ATOM 2568 C CA . SER A 1 324 ? 9.030 -17.674 -0.602 1.00 43.06 324 SER A CA 1
ATOM 2569 C C . SER A 1 324 ? 8.289 -18.235 0.611 1.00 43.06 324 SER A C 1
ATOM 2571 O O . SER A 1 324 ? 8.350 -17.692 1.718 1.00 43.06 324 SER A O 1
ATOM 2573 N N . GLN A 1 325 ? 7.578 -19.347 0.428 1.00 41.72 325 GLN A N 1
ATOM 2574 C CA . GLN A 1 325 ? 6.988 -20.082 1.543 1.00 41.72 325 GLN A CA 1
ATOM 2575 C C . GLN A 1 325 ? 8.079 -20.957 2.176 1.00 41.72 325 GLN A C 1
ATOM 2577 O O . GLN A 1 325 ? 8.126 -22.167 1.978 1.00 41.72 325 GLN A O 1
ATOM 2582 N N . ASN A 1 326 ? 9.010 -20.323 2.890 1.00 51.47 326 ASN A N 1
ATOM 2583 C CA . ASN A 1 326 ? 10.087 -21.025 3.576 1.00 51.47 326 ASN A CA 1
ATOM 2584 C C . ASN A 1 326 ? 9.554 -21.610 4.890 1.00 51.47 326 ASN A C 1
ATOM 2586 O O . ASN A 1 326 ? 9.026 -20.894 5.741 1.00 51.47 326 ASN A O 1
ATOM 2590 N N . THR A 1 327 ? 9.675 -22.928 5.059 1.00 63.78 327 THR A N 1
ATOM 2591 C CA . THR A 1 327 ? 9.469 -23.565 6.365 1.00 63.78 327 THR A CA 1
ATOM 2592 C C . THR A 1 327 ? 10.589 -23.145 7.319 1.00 63.78 327 THR A C 1
ATOM 2594 O O . THR A 1 327 ? 11.658 -22.720 6.880 1.00 63.78 327 THR A O 1
ATOM 2597 N N . ILE A 1 328 ? 10.380 -23.284 8.632 1.00 68.88 328 ILE A N 1
ATOM 2598 C CA . ILE A 1 328 ? 11.445 -23.025 9.619 1.00 68.88 328 ILE A CA 1
ATOM 2599 C C . ILE A 1 328 ? 12.656 -23.934 9.356 1.00 68.88 328 ILE A C 1
ATOM 2601 O O . ILE A 1 328 ? 13.793 -23.487 9.459 1.00 68.88 328 ILE A O 1
ATOM 2605 N N . ASP A 1 329 ? 12.426 -25.178 8.930 1.00 68.62 329 ASP A N 1
ATOM 2606 C CA . ASP A 1 329 ? 13.511 -26.063 8.500 1.00 68.62 329 ASP A CA 1
ATOM 2607 C C . ASP A 1 329 ? 14.220 -25.534 7.248 1.00 68.62 329 ASP A C 1
ATOM 2609 O O . ASP A 1 329 ? 15.438 -25.615 7.157 1.00 68.62 329 ASP A O 1
ATOM 2613 N N . GLY A 1 330 ? 13.488 -24.940 6.301 1.00 67.31 330 GLY A N 1
ATOM 2614 C CA . GLY A 1 330 ? 14.078 -24.244 5.158 1.00 67.31 330 GLY A CA 1
ATOM 2615 C C . GLY A 1 330 ? 14.964 -23.073 5.585 1.00 67.31 330 GLY A C 1
ATOM 2616 O O . GLY A 1 330 ? 16.066 -22.937 5.066 1.00 67.31 330 GLY A O 1
ATOM 2617 N N . LEU A 1 331 ? 14.533 -22.281 6.574 1.00 73.56 331 LEU A N 1
ATOM 2618 C CA . LEU A 1 331 ? 15.332 -21.193 7.151 1.00 73.56 331 LEU A CA 1
ATOM 2619 C C . LEU A 1 331 ? 16.638 -21.721 7.765 1.00 73.56 331 LEU A C 1
ATOM 2621 O O . LEU A 1 331 ? 17.694 -21.179 7.477 1.00 73.56 331 LEU A O 1
ATOM 2625 N N . LEU A 1 332 ? 16.570 -22.801 8.549 1.00 73.69 332 LEU A N 1
ATOM 2626 C CA . LEU A 1 332 ? 17.730 -23.416 9.213 1.00 73.69 332 LEU A CA 1
ATOM 2627 C C . LEU A 1 332 ? 18.685 -24.154 8.259 1.00 73.69 332 LEU A C 1
ATOM 2629 O O . LEU A 1 332 ? 19.828 -24.414 8.624 1.00 73.69 332 LEU A O 1
ATOM 2633 N N . ASN A 1 333 ? 18.209 -24.533 7.071 1.00 67.81 333 ASN A N 1
ATOM 2634 C CA . ASN A 1 333 ? 18.990 -25.254 6.062 1.00 67.81 333 ASN A CA 1
ATOM 2635 C C . ASN A 1 333 ? 19.519 -24.341 4.945 1.00 67.81 333 ASN A C 1
ATOM 2637 O O . ASN A 1 333 ? 20.266 -24.803 4.083 1.00 67.81 333 ASN A O 1
ATOM 2641 N N . THR A 1 334 ? 19.109 -23.073 4.922 1.00 66.81 334 THR A N 1
ATOM 2642 C CA . THR A 1 334 ? 19.606 -22.091 3.957 1.00 66.81 334 THR A CA 1
ATOM 2643 C C . THR A 1 334 ? 20.867 -21.456 4.523 1.00 66.81 334 THR A C 1
ATOM 2645 O O . THR A 1 334 ? 20.911 -21.118 5.701 1.00 66.81 334 THR A O 1
ATOM 2648 N N . ASP A 1 335 ? 21.885 -21.242 3.693 1.00 67.56 335 ASP A N 1
ATOM 2649 C CA . ASP A 1 335 ? 23.063 -20.476 4.104 1.00 67.56 335 ASP A CA 1
ATOM 2650 C C . ASP A 1 335 ? 22.748 -18.972 4.028 1.00 67.56 335 ASP A C 1
ATOM 2652 O O . ASP A 1 335 ? 23.215 -18.230 3.165 1.00 67.56 335 ASP A O 1
ATOM 2656 N N . ILE A 1 336 ? 21.840 -18.530 4.903 1.00 64.38 336 ILE A N 1
ATOM 2657 C CA . ILE A 1 336 ? 21.257 -17.176 4.919 1.00 64.38 336 ILE A CA 1
ATOM 2658 C C . ILE A 1 336 ? 22.308 -16.089 5.176 1.00 64.38 336 ILE A C 1
ATOM 2660 O O . ILE A 1 336 ? 22.052 -14.912 4.926 1.00 64.38 336 ILE A O 1
ATOM 2664 N N . LEU A 1 337 ? 23.489 -16.489 5.651 1.00 63.44 337 LEU A N 1
ATOM 2665 C CA . LEU A 1 337 ? 24.654 -15.634 5.855 1.00 63.44 337 LEU A CA 1
ATOM 2666 C C . LEU A 1 337 ? 25.411 -15.334 4.545 1.00 63.44 337 LEU A C 1
ATOM 2668 O O . LEU A 1 337 ? 26.245 -14.432 4.535 1.00 63.44 337 LEU A O 1
ATOM 2672 N N . GLN A 1 338 ? 25.130 -16.057 3.450 1.00 61.28 338 GLN A N 1
ATOM 2673 C CA . GLN A 1 338 ? 25.768 -15.861 2.138 1.00 61.28 338 GLN A CA 1
ATOM 2674 C C . GLN A 1 338 ? 24.895 -15.122 1.108 1.00 61.28 338 GLN A C 1
ATOM 2676 O O . GLN A 1 338 ? 25.418 -14.659 0.094 1.00 61.28 338 GLN A O 1
ATOM 2681 N N . GLY A 1 339 ? 23.584 -15.005 1.341 1.00 61.56 339 GLY A N 1
ATOM 2682 C CA . GLY A 1 339 ? 22.667 -14.282 0.448 1.00 61.56 339 GLY A CA 1
ATOM 2683 C C . GLY A 1 339 ? 22.791 -12.763 0.590 1.00 61.56 339 GLY A C 1
ATOM 2684 O O . GLY A 1 339 ? 23.279 -12.284 1.608 1.00 61.56 339 GLY A O 1
ATOM 2685 N N . SER A 1 340 ? 22.316 -11.990 -0.393 1.00 71.94 340 SER A N 1
ATOM 2686 C CA . SER A 1 340 ? 22.284 -10.511 -0.342 1.00 71.94 340 SER A CA 1
ATOM 2687 C C . SER A 1 340 ? 20.853 -9.965 -0.420 1.00 71.94 340 SER A C 1
ATOM 2689 O O . SER A 1 340 ? 19.992 -10.565 -1.063 1.00 71.94 340 SER A O 1
ATOM 2691 N N . GLY A 1 341 ? 20.583 -8.817 0.214 1.00 78.00 341 GLY A N 1
ATOM 2692 C CA . GLY A 1 341 ? 19.267 -8.158 0.179 1.00 78.00 341 GLY A CA 1
ATOM 2693 C C . GLY A 1 341 ? 18.443 -8.270 1.469 1.00 78.00 341 GLY A C 1
ATOM 2694 O O . GLY A 1 341 ? 18.979 -8.543 2.541 1.00 78.00 341 GLY A O 1
ATOM 2695 N N . ILE A 1 342 ? 17.134 -7.993 1.370 1.00 79.69 342 ILE A N 1
ATOM 2696 C CA . ILE A 1 342 ? 16.207 -7.909 2.515 1.00 79.69 342 ILE A CA 1
ATOM 2697 C C . ILE A 1 342 ? 15.329 -9.155 2.558 1.00 79.69 342 ILE A C 1
ATOM 2699 O O . ILE A 1 342 ? 14.520 -9.375 1.658 1.00 79.69 342 ILE A O 1
ATOM 2703 N N . ASN A 1 343 ? 15.421 -9.909 3.645 1.00 82.81 343 ASN A N 1
ATOM 2704 C CA . ASN A 1 343 ? 14.648 -11.116 3.880 1.00 82.81 343 ASN A CA 1
ATOM 2705 C C . ASN A 1 343 ? 13.740 -10.916 5.096 1.00 82.81 343 ASN A C 1
ATOM 2707 O O . ASN A 1 343 ? 14.222 -10.653 6.198 1.00 82.81 343 ASN A O 1
ATOM 2711 N N . ILE A 1 344 ? 12.425 -11.031 4.903 1.00 85.50 344 ILE A N 1
ATOM 2712 C CA . ILE A 1 344 ? 11.428 -10.849 5.966 1.00 85.50 344 ILE A CA 1
ATOM 2713 C C . ILE A 1 344 ? 10.627 -12.136 6.120 1.00 85.50 344 ILE A C 1
ATOM 2715 O O . ILE A 1 344 ? 9.968 -12.575 5.179 1.00 85.50 344 ILE A O 1
ATOM 2719 N N . TYR A 1 345 ? 10.648 -12.704 7.320 1.00 85.81 345 TYR A N 1
ATOM 2720 C CA . TYR A 1 345 ? 9.991 -13.964 7.640 1.00 85.81 345 TYR A CA 1
ATOM 2721 C C . TYR A 1 345 ? 8.878 -13.739 8.655 1.00 85.81 345 TYR A C 1
ATOM 2723 O O . TYR A 1 345 ? 9.109 -13.176 9.720 1.00 85.81 345 TYR A O 1
ATOM 2731 N N . PHE A 1 346 ? 7.676 -14.218 8.343 1.00 85.81 346 PHE A N 1
ATOM 2732 C CA . PHE A 1 346 ? 6.544 -14.225 9.269 1.00 85.81 346 PHE A CA 1
ATOM 2733 C C . PHE A 1 346 ? 6.436 -15.615 9.886 1.00 85.81 346 PHE A C 1
ATOM 2735 O O . PHE A 1 346 ? 6.131 -16.591 9.199 1.00 85.81 346 PHE A O 1
ATOM 2742 N N . LEU A 1 347 ? 6.751 -15.707 11.173 1.00 86.44 347 LEU A N 1
ATOM 2743 C CA . LEU A 1 347 ? 6.915 -16.961 11.894 1.00 86.44 347 LEU A CA 1
ATOM 2744 C C . LEU A 1 347 ? 5.752 -17.211 12.868 1.00 86.44 347 LEU A C 1
ATOM 2746 O O . LEU A 1 347 ? 5.024 -16.281 13.230 1.00 86.44 347 LEU A O 1
ATOM 2750 N N . PRO A 1 348 ? 5.542 -18.473 13.295 1.00 84.50 348 PRO A N 1
ATOM 2751 C CA . PRO A 1 348 ? 4.560 -18.804 14.322 1.00 84.50 348 PRO A CA 1
ATOM 2752 C C . PRO A 1 348 ? 4.802 -18.055 15.638 1.00 84.50 348 PRO A C 1
ATOM 2754 O O . PRO A 1 348 ? 5.880 -17.524 15.890 1.00 84.50 348 PRO A O 1
ATOM 2757 N N . ASN A 1 349 ? 3.783 -18.053 16.497 1.00 85.94 349 ASN A N 1
ATOM 2758 C CA . ASN A 1 349 ? 3.840 -17.406 17.805 1.00 85.94 349 ASN A CA 1
ATOM 2759 C C . ASN A 1 349 ? 4.981 -17.973 18.678 1.00 85.94 349 ASN A C 1
ATOM 2761 O O . ASN A 1 349 ? 5.208 -19.187 18.693 1.00 85.94 349 ASN A O 1
ATOM 2765 N N . VAL A 1 350 ? 5.659 -17.103 19.428 1.00 87.81 350 VAL A N 1
ATOM 2766 C CA . VAL A 1 350 ? 6.806 -17.440 20.284 1.00 87.81 350 VAL A CA 1
ATOM 2767 C C . VAL A 1 350 ? 6.440 -18.527 21.296 1.00 87.81 350 VAL A C 1
ATOM 2769 O O . VAL A 1 350 ? 7.156 -19.518 21.396 1.00 87.81 350 VAL A O 1
ATOM 2772 N N . ASN A 1 351 ? 5.285 -18.438 21.963 1.00 85.94 351 ASN A N 1
ATOM 2773 C CA . ASN A 1 351 ? 4.820 -19.477 22.891 1.00 85.94 351 ASN A CA 1
ATOM 2774 C C . ASN A 1 351 ? 4.516 -20.807 22.198 1.00 85.94 351 ASN A C 1
ATOM 2776 O O . ASN A 1 351 ? 4.657 -21.867 22.808 1.00 85.94 351 ASN A O 1
ATOM 2780 N N . ALA A 1 352 ? 4.079 -20.784 20.937 1.00 85.31 352 ALA A N 1
ATOM 2781 C CA . ALA A 1 352 ? 3.887 -22.014 20.176 1.00 85.31 352 ALA A CA 1
ATOM 2782 C C . ALA A 1 352 ? 5.233 -22.672 19.838 1.00 85.31 352 ALA A C 1
ATOM 2784 O O . ALA A 1 352 ? 5.349 -23.891 19.959 1.00 85.31 352 ALA A O 1
ATOM 2785 N N . LEU A 1 353 ? 6.243 -21.874 19.474 1.00 84.88 353 LEU A N 1
ATOM 2786 C CA . LEU A 1 353 ? 7.604 -22.347 19.210 1.00 84.88 353 LEU A CA 1
ATOM 2787 C C . LEU A 1 353 ? 8.298 -22.840 20.480 1.00 84.88 353 LEU A C 1
ATOM 2789 O O . LEU A 1 353 ? 8.928 -23.889 20.441 1.00 84.88 353 LEU A O 1
ATOM 2793 N N . ASN A 1 354 ? 8.095 -22.170 21.618 1.00 84.62 354 ASN A N 1
ATOM 2794 C CA . ASN A 1 354 ? 8.724 -22.517 22.896 1.00 84.62 354 ASN A CA 1
ATOM 2795 C C . ASN A 1 354 ? 8.324 -23.911 23.420 1.00 84.62 354 ASN A C 1
ATOM 2797 O O . ASN A 1 354 ? 9.017 -24.504 24.247 1.00 84.62 354 ASN A O 1
ATOM 2801 N N . LYS A 1 355 ? 7.229 -24.489 22.899 1.00 85.38 355 LYS A N 1
ATOM 2802 C CA . LYS A 1 355 ? 6.869 -25.899 23.138 1.00 85.38 355 LYS A CA 1
ATOM 2803 C C . LYS A 1 355 ? 7.889 -26.879 22.548 1.00 85.38 355 LYS A C 1
ATOM 2805 O O . LYS A 1 355 ? 7.946 -28.022 22.989 1.00 85.38 355 LYS A O 1
ATOM 2810 N N . ASN A 1 356 ? 8.678 -26.445 21.568 1.00 86.31 356 ASN A N 1
ATOM 2811 C CA . ASN A 1 356 ? 9.776 -27.184 20.965 1.00 86.31 356 ASN A CA 1
ATOM 2812 C C . ASN A 1 356 ? 11.111 -26.490 21.290 1.00 86.31 356 ASN A C 1
ATOM 2814 O O . ASN A 1 356 ? 11.640 -25.718 20.491 1.00 86.31 356 ASN A O 1
ATOM 2818 N N . ARG A 1 357 ? 11.656 -26.772 22.481 1.00 87.38 357 ARG A N 1
ATOM 2819 C CA . ARG A 1 357 ? 12.910 -26.155 22.947 1.00 87.38 357 ARG A CA 1
ATOM 2820 C C . ARG A 1 357 ? 14.101 -26.437 22.037 1.00 87.38 357 ARG A C 1
ATOM 2822 O O . ARG A 1 357 ? 14.891 -25.532 21.806 1.00 87.38 357 ARG A O 1
ATOM 2829 N N . GLU A 1 358 ? 14.185 -27.640 21.472 1.00 87.75 358 GLU A N 1
ATOM 2830 C CA . GLU A 1 358 ? 15.247 -28.011 20.530 1.00 87.75 358 GLU A CA 1
ATOM 2831 C C . GLU A 1 358 ? 15.234 -27.105 19.288 1.00 87.75 358 GLU A C 1
ATOM 2833 O O . GLU A 1 358 ? 16.280 -26.663 18.815 1.00 87.75 358 GLU A O 1
ATOM 2838 N N . LEU A 1 359 ? 14.046 -26.762 18.780 1.00 86.00 359 LEU A N 1
ATOM 2839 C CA . LEU A 1 359 ? 13.921 -25.833 17.661 1.00 86.00 359 LEU A CA 1
ATOM 2840 C C . LEU A 1 359 ? 14.359 -24.409 18.034 1.00 86.00 359 LEU A C 1
ATOM 2842 O O . LEU A 1 359 ? 15.064 -23.774 17.250 1.00 86.00 359 LEU A O 1
ATOM 2846 N N . CYS A 1 360 ? 13.967 -23.912 19.211 1.00 88.19 360 CYS A N 1
ATOM 2847 C CA . CYS A 1 360 ? 14.403 -22.599 19.697 1.00 88.19 360 CYS A CA 1
ATOM 2848 C C . CYS A 1 360 ? 15.925 -22.546 19.887 1.00 88.19 360 CYS A C 1
ATOM 2850 O O . CYS A 1 360 ? 16.551 -21.576 19.470 1.00 88.19 360 CYS A O 1
ATOM 2852 N N . GLU A 1 361 ? 16.532 -23.600 20.439 1.00 89.88 361 GLU A N 1
ATOM 2853 C CA . GLU A 1 361 ? 17.987 -23.718 20.589 1.00 89.88 361 GLU A CA 1
ATOM 2854 C C . GLU A 1 361 ? 18.695 -23.708 19.230 1.00 89.88 361 GLU A C 1
ATOM 2856 O O . GLU A 1 361 ? 19.661 -22.965 19.050 1.00 89.88 361 GLU A O 1
ATOM 2861 N N . ARG A 1 362 ? 18.182 -24.453 18.243 1.00 88.50 362 ARG A N 1
ATOM 2862 C CA . ARG A 1 362 ? 18.712 -24.438 16.869 1.00 88.50 362 ARG A CA 1
ATOM 2863 C C . ARG A 1 362 ? 18.600 -23.058 16.222 1.00 88.50 362 ARG A C 1
ATOM 2865 O O . ARG A 1 362 ? 19.556 -22.617 15.592 1.00 88.50 362 ARG A O 1
ATOM 2872 N N . LEU A 1 363 ? 17.470 -22.365 16.382 1.00 87.19 363 LEU A N 1
ATOM 2873 C CA . LEU A 1 363 ? 17.285 -20.996 15.881 1.00 87.19 363 LEU A CA 1
ATOM 2874 C C . LEU A 1 363 ? 18.247 -20.015 16.558 1.00 87.19 363 LEU A C 1
ATOM 2876 O O . LEU A 1 363 ? 18.885 -19.222 15.870 1.00 87.19 363 LEU A O 1
ATOM 2880 N N . SER A 1 364 ? 18.395 -20.098 17.880 1.00 90.75 364 SER A N 1
ATOM 2881 C CA . SER A 1 364 ? 19.351 -19.292 18.641 1.00 90.75 364 SER A CA 1
ATOM 2882 C C . SER A 1 364 ? 20.790 -19.520 18.198 1.00 90.75 364 SER A C 1
ATOM 2884 O O . SER A 1 364 ? 21.515 -18.552 18.000 1.00 90.75 364 SER A O 1
ATOM 2886 N N . GLN A 1 365 ? 21.195 -20.771 17.982 1.00 87.31 365 GLN A N 1
ATOM 2887 C CA . GLN A 1 365 ? 22.546 -21.102 17.523 1.00 87.31 365 GLN A CA 1
ATOM 2888 C C . GLN A 1 365 ? 22.795 -20.668 16.076 1.00 87.31 365 GLN A C 1
ATOM 2890 O O . GLN A 1 365 ? 23.868 -20.161 15.770 1.00 87.31 365 GLN A O 1
ATOM 2895 N N . HIS A 1 366 ? 21.818 -20.862 15.188 1.00 84.31 366 HIS A N 1
ATOM 2896 C CA . HIS A 1 366 ? 21.977 -20.569 13.764 1.00 84.31 366 HIS A CA 1
ATOM 2897 C C . HIS A 1 366 ? 21.908 -19.068 13.450 1.00 84.31 366 HIS A C 1
ATOM 2899 O O . HIS A 1 366 ? 22.586 -18.599 12.541 1.00 84.31 366 HIS A O 1
ATOM 2905 N N . LEU A 1 367 ? 21.089 -18.312 14.188 1.00 84.50 367 LEU A N 1
ATOM 2906 C CA . LEU A 1 367 ? 20.817 -16.896 13.917 1.00 84.50 367 LEU A CA 1
ATOM 2907 C C . LEU A 1 367 ? 21.333 -15.944 14.991 1.00 84.50 367 LEU A C 1
ATOM 2909 O O . LEU A 1 367 ? 21.157 -14.741 14.837 1.00 84.50 367 LEU A O 1
ATOM 2913 N N . TYR A 1 368 ? 21.973 -16.445 16.048 1.00 87.50 368 TYR A N 1
ATOM 2914 C CA . TYR A 1 368 ? 22.458 -15.632 17.170 1.00 87.50 368 TYR A CA 1
ATOM 2915 C C . TYR A 1 368 ? 21.321 -14.891 17.893 1.00 87.50 368 TYR A C 1
ATOM 2917 O O . TYR A 1 368 ? 21.443 -13.725 18.264 1.00 87.50 368 TYR A O 1
ATOM 2925 N N . ILE A 1 369 ? 20.174 -15.560 18.054 1.00 91.12 369 ILE A N 1
ATOM 2926 C CA . ILE A 1 369 ? 19.060 -15.044 18.859 1.00 91.12 369 ILE A CA 1
ATOM 2927 C C . ILE A 1 369 ? 19.374 -15.341 20.323 1.00 91.12 369 ILE A C 1
ATOM 2929 O O . ILE A 1 369 ? 19.471 -16.513 20.698 1.00 91.12 369 ILE A O 1
ATOM 2933 N N . ASP A 1 370 ? 19.496 -14.308 21.153 1.00 92.75 370 ASP A N 1
ATOM 2934 C CA . ASP A 1 370 ? 19.765 -14.492 22.579 1.00 92.75 370 ASP A CA 1
ATOM 2935 C C . ASP A 1 370 ? 18.665 -15.347 23.255 1.00 92.75 370 ASP A C 1
ATOM 2937 O O . ASP A 1 370 ? 17.471 -15.099 23.033 1.00 92.75 370 ASP A O 1
ATOM 2941 N N . PRO A 1 371 ? 19.026 -16.348 24.087 1.00 91.50 371 PRO A N 1
ATOM 2942 C CA . PRO A 1 371 ? 18.066 -17.229 24.753 1.00 91.50 371 PRO A CA 1
ATOM 2943 C C . PRO A 1 371 ? 17.006 -16.515 25.601 1.00 91.50 371 PRO A C 1
ATOM 2945 O O . PRO A 1 371 ? 15.906 -17.048 25.770 1.00 91.50 371 PRO A O 1
ATOM 2948 N N . PHE A 1 372 ? 17.296 -15.314 26.114 1.00 93.12 372 PHE A N 1
ATOM 2949 C CA . PHE A 1 372 ? 16.336 -14.468 26.817 1.00 93.12 372 PHE A CA 1
ATOM 2950 C C . PHE A 1 372 ? 15.080 -14.227 25.979 1.00 93.12 372 PHE A C 1
ATOM 2952 O O . PHE A 1 372 ? 13.991 -14.229 26.548 1.00 93.12 372 PHE A O 1
ATOM 2959 N N . PHE A 1 373 ? 15.198 -14.108 24.650 1.00 94.50 373 PHE A N 1
ATOM 2960 C CA . PHE A 1 373 ? 14.067 -13.907 23.735 1.00 94.50 373 PHE A CA 1
ATOM 2961 C C . PHE A 1 373 ? 12.972 -14.973 23.885 1.00 94.50 373 PHE A C 1
ATOM 2963 O O . PHE A 1 373 ? 11.789 -14.673 23.735 1.00 94.50 373 PHE A O 1
ATOM 2970 N N . TRP A 1 374 ? 13.359 -16.206 24.222 1.00 93.06 374 TRP A N 1
ATOM 2971 C CA . TRP A 1 374 ? 12.451 -17.345 24.389 1.00 93.06 374 TRP A CA 1
ATOM 2972 C C . TRP A 1 374 ? 11.935 -17.515 25.822 1.00 93.06 374 TRP A C 1
ATOM 2974 O O . TRP A 1 374 ? 11.164 -18.435 26.096 1.00 93.06 374 TRP A O 1
ATOM 2984 N N . SER A 1 375 ? 12.377 -16.677 26.761 1.00 91.88 375 SER A N 1
ATOM 2985 C CA . SER A 1 375 ? 11.971 -16.781 28.161 1.00 91.88 375 SER A CA 1
ATOM 2986 C C . SER A 1 375 ? 10.542 -16.283 28.384 1.00 91.88 375 SER A C 1
ATOM 2988 O O . SER A 1 375 ? 10.082 -15.349 27.724 1.00 91.88 375 SER A O 1
ATOM 2990 N N . ASP A 1 376 ? 9.864 -16.841 29.389 1.00 90.56 376 ASP A N 1
ATOM 2991 C CA . ASP A 1 376 ? 8.546 -16.352 29.813 1.00 90.56 376 ASP A CA 1
ATOM 2992 C C . ASP A 1 376 ? 8.615 -14.876 30.242 1.00 90.56 376 ASP A C 1
ATOM 2994 O O . ASP A 1 376 ? 7.689 -14.111 29.999 1.00 90.56 376 ASP A O 1
ATOM 2998 N N . SER A 1 377 ? 9.741 -14.438 30.821 1.00 92.12 377 SER A N 1
ATOM 2999 C CA . SER A 1 377 ? 9.961 -13.036 31.195 1.00 92.12 377 SER A CA 1
ATOM 3000 C C . SER A 1 377 ? 10.018 -12.102 29.987 1.00 92.12 377 SER A C 1
ATOM 3002 O O . SER A 1 377 ? 9.468 -11.005 30.044 1.00 92.12 377 SER A O 1
ATOM 3004 N N . ALA A 1 378 ? 10.657 -12.523 28.892 1.00 92.12 378 ALA A N 1
ATOM 3005 C CA . ALA A 1 378 ? 10.623 -11.768 27.647 1.00 92.12 378 ALA A CA 1
ATOM 3006 C C . ALA A 1 378 ? 9.212 -11.772 27.056 1.00 92.12 378 ALA A C 1
ATOM 3008 O O . ALA A 1 378 ? 8.722 -10.716 26.666 1.00 92.12 378 ALA A O 1
ATOM 3009 N N . TYR A 1 379 ? 8.530 -12.920 27.039 1.00 90.75 379 TYR A N 1
ATOM 3010 C CA . TYR A 1 379 ? 7.184 -13.025 26.480 1.00 90.75 379 TYR A CA 1
ATOM 3011 C C . TYR A 1 379 ? 6.137 -12.203 27.263 1.00 90.75 379 TYR A C 1
ATOM 3013 O O . TYR A 1 379 ? 5.300 -11.522 26.676 1.00 90.75 379 TYR A O 1
ATOM 3021 N N . GLU A 1 380 ? 6.175 -12.183 28.587 1.00 90.12 380 GLU A N 1
ATOM 3022 C CA . GLU A 1 380 ? 5.202 -11.419 29.385 1.00 90.12 380 GLU A CA 1
ATOM 3023 C C . GLU A 1 380 ? 5.562 -9.924 29.514 1.00 90.12 380 GLU A C 1
ATOM 3025 O O . GLU A 1 380 ? 4.825 -9.156 30.129 1.00 90.12 380 GLU A O 1
ATOM 3030 N N . SER A 1 381 ? 6.675 -9.472 28.920 1.00 93.00 381 SER A N 1
ATOM 3031 C CA . SER A 1 381 ? 7.057 -8.056 28.934 1.00 93.00 381 SER A CA 1
ATOM 3032 C C . SER A 1 381 ? 6.181 -7.200 28.009 1.00 93.00 381 SER A C 1
ATOM 3034 O O . SER A 1 381 ? 5.895 -7.576 26.868 1.00 93.00 381 SER A O 1
ATOM 3036 N N . ASN A 1 382 ? 5.841 -5.988 28.467 1.00 94.00 382 ASN A N 1
ATOM 3037 C CA . ASN A 1 382 ? 5.189 -4.950 27.655 1.00 94.00 382 ASN A CA 1
ATOM 3038 C C . ASN A 1 382 ? 6.068 -4.476 26.487 1.00 94.00 382 ASN A C 1
ATOM 3040 O O . ASN A 1 382 ? 5.562 -3.990 25.474 1.00 94.00 382 ASN A O 1
ATOM 3044 N N . GLY A 1 383 ? 7.386 -4.598 26.638 1.00 95.19 383 GLY A N 1
ATOM 3045 C CA . GLY A 1 383 ? 8.343 -4.321 25.586 1.00 95.19 383 GLY A CA 1
ATOM 3046 C C . GLY A 1 383 ? 9.781 -4.289 26.080 1.00 95.19 383 GLY A C 1
ATOM 3047 O O . GLY A 1 383 ? 10.056 -4.098 27.264 1.00 95.19 383 GLY A O 1
ATOM 3048 N N . PHE A 1 384 ? 10.701 -4.529 25.157 1.00 95.75 384 PHE A N 1
ATOM 3049 C CA . PHE A 1 384 ? 12.138 -4.441 25.391 1.00 95.75 384 PHE A CA 1
ATOM 3050 C C . PHE A 1 384 ? 12.867 -4.271 24.060 1.00 95.75 384 PHE A C 1
ATOM 3052 O O . PHE A 1 384 ? 12.325 -4.570 22.993 1.00 95.75 384 PHE A O 1
ATOM 3059 N N . PHE A 1 385 ? 14.124 -3.851 24.141 1.00 95.00 385 PHE A N 1
ATOM 3060 C CA . PHE A 1 385 ? 15.069 -3.890 23.036 1.00 95.00 385 PHE A CA 1
ATOM 3061 C C . PHE A 1 385 ? 16.438 -4.307 23.561 1.00 95.00 385 PHE A C 1
ATOM 3063 O O . PHE A 1 385 ? 16.892 -3.804 24.589 1.00 95.00 385 PHE A O 1
ATOM 3070 N N . MET A 1 386 ? 17.090 -5.208 22.840 1.00 91.75 386 MET A N 1
ATOM 3071 C CA . MET A 1 386 ? 18.478 -5.582 23.066 1.00 91.75 386 MET A CA 1
ATOM 3072 C C . MET A 1 386 ? 19.179 -5.700 21.721 1.00 91.75 386 MET A C 1
ATOM 3074 O O . MET A 1 386 ? 18.584 -6.140 20.741 1.00 91.75 386 MET A O 1
ATOM 3078 N N . CYS A 1 387 ? 20.441 -5.298 21.685 1.00 89.31 387 CYS A N 1
ATOM 3079 C CA . CYS A 1 387 ? 21.271 -5.279 20.495 1.00 89.31 387 CYS A CA 1
ATOM 3080 C C . CYS A 1 387 ? 22.627 -5.891 20.824 1.00 89.31 387 CYS A C 1
ATOM 3082 O O . CYS A 1 387 ? 23.180 -5.609 21.888 1.00 89.31 387 CYS A O 1
ATOM 3084 N N . GLU A 1 388 ? 23.175 -6.650 19.883 1.00 85.44 388 GLU A N 1
ATOM 3085 C CA . GLU A 1 388 ? 24.528 -7.181 19.960 1.00 85.44 388 GLU A CA 1
ATOM 3086 C C . GLU A 1 388 ? 25.347 -6.797 18.732 1.00 85.44 388 GLU A C 1
ATOM 3088 O O . GLU A 1 388 ? 24.873 -6.787 17.588 1.00 85.44 388 GLU A O 1
ATOM 3093 N N . ASP A 1 389 ? 26.612 -6.492 19.003 1.00 81.50 389 ASP A N 1
ATOM 3094 C CA . ASP A 1 389 ? 27.601 -6.111 18.014 1.00 81.50 389 ASP A CA 1
ATOM 3095 C C . ASP A 1 389 ? 28.446 -7.318 17.610 1.00 81.50 389 ASP A C 1
ATOM 3097 O O . ASP A 1 389 ? 28.993 -8.017 18.459 1.00 81.50 389 ASP A O 1
ATOM 3101 N N . ARG A 1 390 ? 28.622 -7.502 16.300 1.00 75.44 390 ARG A N 1
ATOM 3102 C CA . ARG A 1 390 ? 29.420 -8.567 15.678 1.00 75.44 390 ARG A CA 1
ATOM 3103 C C . ARG A 1 390 ? 29.041 -9.989 16.120 1.00 75.44 390 ARG A C 1
ATOM 3105 O O . ARG A 1 390 ? 29.929 -10.750 16.509 1.00 75.44 390 ARG A O 1
ATOM 3112 N N . PRO A 1 391 ? 27.760 -10.389 16.009 1.00 71.62 391 PRO A N 1
ATOM 3113 C CA . PRO A 1 391 ? 27.354 -11.763 16.297 1.00 71.62 391 PRO A CA 1
ATOM 3114 C C . PRO A 1 391 ? 28.022 -12.782 15.354 1.00 71.62 391 PRO A C 1
ATOM 3116 O O . PRO A 1 391 ? 28.320 -13.902 15.763 1.00 71.62 391 PRO A O 1
ATOM 3119 N N . VAL A 1 392 ? 28.324 -12.398 14.104 1.00 74.75 392 VAL A N 1
ATOM 3120 C CA . VAL A 1 392 ? 28.922 -13.290 13.096 1.00 74.75 392 VAL A CA 1
ATOM 3121 C C . VAL A 1 392 ? 30.444 -13.116 13.056 1.00 74.75 392 VAL A C 1
ATOM 3123 O O . VAL A 1 392 ? 30.956 -12.206 12.396 1.00 74.75 392 VAL A O 1
ATOM 3126 N N . GLN A 1 393 ? 31.174 -14.005 13.737 1.00 65.62 393 GLN A N 1
ATOM 3127 C CA . GLN A 1 393 ? 32.639 -13.929 13.878 1.00 65.62 393 GLN A CA 1
ATOM 3128 C C . GLN A 1 393 ? 33.412 -14.139 12.561 1.00 65.62 393 GLN A C 1
ATOM 3130 O O . GLN A 1 393 ? 34.474 -13.546 12.386 1.00 65.62 393 GLN A O 1
ATOM 3135 N N . ASP A 1 394 ? 32.863 -14.909 11.616 1.00 61.44 394 ASP A N 1
ATOM 3136 C CA . ASP A 1 394 ? 33.527 -15.263 10.347 1.00 61.44 394 ASP A CA 1
ATOM 3137 C C . ASP A 1 394 ? 33.208 -14.303 9.183 1.00 61.44 394 ASP A C 1
ATOM 3139 O O . ASP A 1 394 ? 33.658 -14.498 8.049 1.00 61.44 394 ASP A O 1
ATOM 3143 N N . SER A 1 395 ? 32.420 -13.251 9.430 1.00 58.09 395 SER A N 1
ATOM 3144 C CA . SER A 1 395 ? 32.062 -12.288 8.387 1.00 58.09 395 SER A CA 1
ATOM 3145 C C . SER A 1 395 ? 33.250 -11.376 8.044 1.00 58.09 395 SER A C 1
ATOM 3147 O O . SER A 1 395 ? 33.918 -10.827 8.916 1.00 58.09 395 SER A O 1
ATOM 3149 N N . LYS A 1 396 ? 33.524 -11.167 6.746 1.00 59.72 396 LYS A N 1
ATOM 3150 C CA . LYS A 1 396 ? 34.571 -10.235 6.263 1.00 59.72 396 LYS A CA 1
ATOM 3151 C C . LYS A 1 396 ? 34.217 -8.743 6.478 1.00 59.72 396 LYS A C 1
ATOM 3153 O O . LYS A 1 396 ? 34.868 -7.881 5.890 1.00 59.72 396 LYS A O 1
ATOM 3158 N N . GLY A 1 397 ? 33.197 -8.425 7.281 1.00 69.38 397 GLY A N 1
ATOM 3159 C CA . GLY A 1 397 ? 32.737 -7.062 7.562 1.00 69.38 397 GLY A CA 1
ATOM 3160 C C . GLY A 1 397 ? 31.999 -6.947 8.902 1.00 69.38 397 GLY A C 1
ATOM 3161 O O . GLY A 1 397 ? 32.273 -7.716 9.817 1.00 69.38 397 GLY A O 1
ATOM 3162 N N . ASP A 1 398 ? 31.146 -5.932 9.068 1.00 78.44 398 ASP A N 1
ATOM 3163 C CA . ASP A 1 398 ? 30.445 -5.684 10.339 1.00 78.44 398 ASP A CA 1
ATOM 3164 C C . ASP A 1 398 ? 29.108 -6.433 10.377 1.00 78.44 398 ASP A C 1
ATOM 3166 O O . ASP A 1 398 ? 28.447 -6.590 9.354 1.00 78.44 398 ASP A O 1
ATOM 3170 N N . SER A 1 399 ? 28.686 -6.881 11.554 1.00 85.06 399 SER A N 1
ATOM 3171 C CA . SER A 1 399 ? 27.362 -7.478 11.739 1.00 85.06 399 SER A CA 1
ATOM 3172 C C . SER A 1 399 ? 26.718 -6.958 13.013 1.00 85.06 399 SER A C 1
ATOM 3174 O O . SER A 1 399 ? 27.406 -6.615 13.973 1.00 85.06 399 SER A O 1
ATOM 3176 N N . LYS A 1 400 ? 25.391 -6.863 13.014 1.00 87.62 400 LYS A N 1
ATOM 3177 C CA . LYS A 1 400 ? 24.586 -6.382 14.141 1.00 87.62 400 LYS A CA 1
ATOM 3178 C C . LYS A 1 400 ? 23.318 -7.210 14.218 1.00 87.62 400 LYS A C 1
ATOM 3180 O O . LYS A 1 400 ? 22.650 -7.373 13.196 1.00 87.62 400 LYS A O 1
ATOM 3185 N N . CYS A 1 401 ? 22.947 -7.682 15.399 1.00 90.69 401 CYS A N 1
ATOM 3186 C CA . CYS A 1 401 ? 21.623 -8.255 15.607 1.00 90.69 401 CYS A CA 1
ATOM 3187 C C . CYS A 1 401 ? 20.871 -7.525 16.714 1.00 90.69 401 CYS A C 1
ATOM 3189 O O . CYS A 1 401 ? 21.456 -6.824 17.537 1.00 90.69 401 CYS A O 1
ATOM 3191 N N . SER A 1 402 ? 19.548 -7.646 16.703 1.00 92.88 402 SER A N 1
ATOM 3192 C CA . SER A 1 402 ? 18.725 -7.140 17.791 1.00 92.88 402 SER A CA 1
ATOM 3193 C C . SER A 1 402 ? 17.486 -7.988 17.994 1.00 92.88 402 SER A C 1
ATOM 3195 O O . SER A 1 402 ? 16.960 -8.570 17.045 1.00 92.88 402 SER A O 1
ATOM 3197 N N . ILE A 1 403 ? 17.012 -8.012 19.233 1.00 94.94 403 ILE A N 1
ATOM 3198 C CA . ILE A 1 403 ? 15.709 -8.543 19.611 1.00 94.94 403 ILE A CA 1
ATOM 3199 C C . ILE A 1 403 ? 14.862 -7.414 20.180 1.00 94.94 403 ILE A C 1
ATOM 3201 O O . ILE A 1 403 ? 15.348 -6.554 20.918 1.00 94.94 403 ILE A O 1
ATOM 3205 N N . SER A 1 404 ? 13.578 -7.417 19.852 1.00 95.88 404 SER A N 1
ATOM 3206 C CA . SER A 1 404 ? 12.624 -6.477 20.422 1.00 95.88 404 SER A CA 1
ATOM 3207 C C . SER A 1 404 ? 11.256 -7.093 20.622 1.00 95.88 404 SER A C 1
ATOM 3209 O O . SER A 1 404 ? 10.851 -8.019 19.913 1.00 95.88 404 SER A O 1
ATOM 3211 N N . ARG A 1 405 ? 10.530 -6.534 21.587 1.00 95.50 405 ARG A N 1
ATOM 3212 C CA . ARG A 1 405 ? 9.130 -6.851 21.838 1.00 95.50 405 ARG A CA 1
ATOM 3213 C C . ARG A 1 405 ? 8.334 -5.585 22.062 1.00 95.50 405 ARG A C 1
ATOM 3215 O O . ARG A 1 405 ? 8.833 -4.624 22.644 1.00 95.50 405 ARG A O 1
ATOM 3222 N N . PHE A 1 406 ? 7.086 -5.634 21.629 1.00 96.50 406 PHE A N 1
ATOM 3223 C CA . PHE A 1 406 ? 6.085 -4.609 21.844 1.00 96.50 406 PHE A CA 1
ATOM 3224 C C . PHE A 1 406 ? 4.747 -5.282 22.146 1.00 96.50 406 PHE A C 1
ATOM 3226 O O . PHE A 1 406 ? 4.441 -6.362 21.629 1.00 96.50 406 PHE A O 1
ATOM 3233 N N . LEU A 1 407 ? 3.940 -4.622 22.965 1.00 95.25 407 LEU A N 1
ATOM 3234 C CA . LEU A 1 407 ? 2.602 -5.061 23.326 1.00 95.25 407 LEU A CA 1
ATOM 3235 C C . LEU A 1 407 ? 1.613 -3.938 23.026 1.00 95.25 407 LEU A C 1
ATOM 3237 O O . LEU A 1 407 ? 1.896 -2.774 23.299 1.00 95.25 407 LEU A O 1
ATOM 3241 N N . ILE A 1 408 ? 0.452 -4.272 22.465 1.00 94.50 408 ILE A N 1
ATOM 3242 C CA . ILE A 1 408 ? -0.621 -3.300 22.218 1.00 94.50 408 ILE A CA 1
ATOM 3243 C C . ILE A 1 408 ? -1.921 -3.852 22.788 1.00 94.50 408 ILE A C 1
ATOM 3245 O O . ILE A 1 408 ? -2.305 -4.987 22.506 1.00 94.50 408 ILE A O 1
ATOM 3249 N N . LYS A 1 409 ? -2.611 -3.047 23.597 1.00 92.12 409 LYS A N 1
ATOM 3250 C CA . LYS A 1 409 ? -3.953 -3.358 24.089 1.00 92.12 409 LYS A CA 1
ATOM 3251 C C . LYS A 1 409 ? -4.983 -2.564 23.310 1.00 92.12 409 LYS A C 1
ATOM 3253 O O . LYS A 1 409 ? -4.903 -1.337 23.259 1.00 92.12 409 LYS A O 1
ATOM 3258 N N . GLU A 1 410 ? -5.985 -3.245 22.772 1.00 89.88 410 GLU A N 1
ATOM 3259 C CA . GLU A 1 410 ? -7.071 -2.605 22.033 1.00 89.88 410 GLU A CA 1
ATOM 3260 C C . GLU A 1 410 ? -8.447 -3.082 22.507 1.00 89.88 410 GLU A C 1
ATOM 3262 O O . GLU A 1 410 ? -8.608 -4.206 22.989 1.00 89.88 410 GLU A O 1
ATOM 3267 N N . LEU A 1 411 ? -9.450 -2.213 22.356 1.00 88.19 411 LEU A N 1
ATOM 3268 C CA . LEU A 1 411 ? -10.853 -2.579 22.539 1.00 88.19 411 LEU A CA 1
ATOM 3269 C C . LEU A 1 411 ? -11.365 -3.338 21.310 1.00 88.19 411 LEU A C 1
ATOM 3271 O O . LEU A 1 411 ? -11.002 -3.027 20.170 1.00 88.19 411 LEU A O 1
ATOM 3275 N N . GLU A 1 412 ? -12.243 -4.311 21.528 1.00 82.50 412 GLU A N 1
ATOM 3276 C CA . GLU A 1 412 ? -12.912 -5.012 20.433 1.00 82.50 412 GLU A CA 1
ATOM 3277 C C . GLU A 1 412 ? -14.168 -4.261 19.962 1.00 82.50 412 GLU A C 1
ATOM 3279 O O . GLU A 1 412 ? -14.876 -3.625 20.739 1.00 82.50 412 GLU A O 1
ATOM 3284 N N . GLU A 1 413 ? -14.469 -4.340 18.661 1.00 64.50 413 GLU A N 1
ATOM 3285 C CA . GLU A 1 413 ? -15.586 -3.607 18.044 1.00 64.50 413 GLU A CA 1
ATOM 3286 C C . GLU A 1 413 ? -16.963 -4.276 18.230 1.00 64.50 413 GLU A C 1
ATOM 3288 O O . GLU A 1 413 ? -17.985 -3.649 17.947 1.00 64.50 413 GLU A O 1
ATOM 3293 N N . LYS A 1 414 ? -17.035 -5.547 18.666 1.00 46.91 414 LYS A N 1
ATOM 3294 C CA . LYS A 1 414 ? -18.272 -6.349 18.603 1.00 46.91 414 LYS A CA 1
ATOM 3295 C C . LYS A 1 414 ? -18.694 -6.969 19.941 1.00 46.91 414 LYS A C 1
ATOM 3297 O O . LYS A 1 414 ? -18.069 -7.889 20.446 1.00 46.91 414 LYS A O 1
ATOM 3302 N N . GLY A 1 415 ? -19.882 -6.571 20.402 1.00 43.59 415 GLY A N 1
ATOM 3303 C CA . GLY A 1 415 ? -20.822 -7.440 21.127 1.00 43.59 415 GLY A CA 1
ATOM 3304 C C . GLY A 1 415 ? -20.732 -7.470 22.653 1.00 43.59 415 GLY A C 1
ATOM 3305 O O . GLY A 1 415 ? -21.777 -7.546 23.296 1.00 43.59 415 GLY A O 1
ATOM 3306 N N . ALA A 1 416 ? -19.546 -7.353 23.246 1.00 47.25 416 ALA A N 1
ATOM 3307 C CA . ALA A 1 416 ? -19.390 -7.314 24.698 1.00 47.25 416 ALA A CA 1
ATOM 3308 C C . ALA A 1 416 ? -18.955 -5.914 25.141 1.00 47.25 416 ALA A C 1
ATOM 3310 O O . ALA A 1 416 ? -17.956 -5.377 24.666 1.00 47.25 416 ALA A O 1
ATOM 3311 N N . LYS A 1 417 ? -19.713 -5.296 26.055 1.00 58.59 417 LYS A N 1
ATOM 3312 C CA . LYS A 1 417 ? -19.241 -4.087 26.740 1.00 58.59 417 LYS A CA 1
ATOM 3313 C C . LYS A 1 417 ? -17.890 -4.415 27.388 1.00 58.59 417 LYS A C 1
ATOM 3315 O O . LYS A 1 417 ? -17.825 -5.348 28.180 1.00 58.59 417 LYS A O 1
ATOM 3320 N N . ASN A 1 418 ? -16.857 -3.643 27.053 1.00 62.56 418 ASN A N 1
ATOM 3321 C CA . ASN A 1 418 ? -15.510 -3.725 27.627 1.00 62.56 418 ASN A CA 1
ATOM 3322 C C . ASN A 1 418 ? -14.689 -4.987 27.281 1.00 62.56 418 ASN A C 1
ATOM 3324 O O . ASN A 1 418 ? -13.796 -5.341 28.044 1.00 62.56 418 ASN A O 1
ATOM 3328 N N . SER A 1 419 ? -14.920 -5.665 26.147 1.00 76.88 419 SER A N 1
ATOM 3329 C CA . SER A 1 419 ? -13.961 -6.693 25.705 1.00 76.88 419 SER A CA 1
ATOM 3330 C C . SER A 1 419 ? -12.698 -6.076 25.091 1.00 76.88 419 SER A C 1
ATOM 3332 O O . SER A 1 419 ? -12.726 -5.021 24.447 1.00 76.88 419 SER A O 1
ATOM 3334 N N . TYR A 1 420 ? -11.563 -6.729 25.336 1.00 85.00 420 TYR A N 1
ATOM 3335 C CA . TYR A 1 420 ? -10.242 -6.290 24.904 1.00 85.00 420 TYR A CA 1
ATOM 3336 C C . TYR A 1 420 ? -9.461 -7.454 24.308 1.00 85.00 420 TYR A C 1
ATOM 3338 O O . TYR A 1 420 ? -9.662 -8.610 24.684 1.00 85.00 420 TYR A O 1
ATOM 3346 N N . LYS A 1 421 ? -8.503 -7.126 23.444 1.00 89.44 421 LYS A N 1
ATOM 3347 C CA . LYS A 1 421 ? -7.497 -8.073 22.965 1.00 89.44 421 LYS A CA 1
ATOM 3348 C C . LYS A 1 421 ? -6.094 -7.491 23.072 1.00 89.44 421 LYS A C 1
ATOM 3350 O O . LYS A 1 421 ? -5.900 -6.273 23.062 1.00 89.44 421 LYS A O 1
ATOM 3355 N N . TRP A 1 422 ? -5.131 -8.393 23.208 1.00 90.88 422 TRP A N 1
ATOM 3356 C CA . TRP A 1 422 ? -3.708 -8.087 23.234 1.00 90.88 422 TRP A CA 1
ATOM 3357 C C . TRP A 1 422 ? -3.082 -8.441 21.888 1.00 90.88 422 TRP A C 1
ATOM 3359 O O . TRP A 1 422 ? -3.309 -9.527 21.357 1.00 90.88 422 TRP A O 1
ATOM 3369 N N . GLN A 1 423 ? -2.289 -7.522 21.356 1.00 91.56 423 GLN A N 1
ATOM 3370 C CA . GLN A 1 423 ? -1.463 -7.708 20.172 1.00 91.56 423 GLN A CA 1
ATOM 3371 C C . GLN A 1 423 ? -0.017 -7.827 20.629 1.00 91.56 423 GLN A C 1
ATOM 3373 O O . GLN A 1 423 ? 0.592 -6.846 21.060 1.00 91.56 423 GLN A O 1
ATOM 3378 N N . TYR A 1 424 ? 0.512 -9.038 20.550 1.00 91.75 424 TYR A N 1
ATOM 3379 C CA . TYR A 1 424 ? 1.907 -9.319 20.842 1.00 91.75 424 TYR A CA 1
ATOM 3380 C C . TYR A 1 424 ? 2.725 -9.121 19.568 1.00 91.75 424 TYR A C 1
ATOM 3382 O O . TYR A 1 424 ? 2.312 -9.540 18.491 1.00 91.75 424 TYR A O 1
ATOM 3390 N N . LEU A 1 425 ? 3.869 -8.453 19.671 1.00 95.19 425 LEU A N 1
ATOM 3391 C CA . LEU A 1 425 ? 4.740 -8.178 18.534 1.00 95.19 425 LEU A CA 1
ATOM 3392 C C . LEU A 1 425 ? 6.170 -8.450 18.959 1.00 95.19 425 LEU A C 1
ATOM 3394 O O . LEU A 1 425 ? 6.667 -7.814 19.884 1.00 95.19 425 LEU A O 1
ATOM 3398 N N . SER A 1 426 ? 6.837 -9.401 18.317 1.00 95.56 426 SER A N 1
ATOM 3399 C CA . SER A 1 426 ? 8.237 -9.704 18.609 1.00 95.56 426 SER A CA 1
ATOM 3400 C C . SER A 1 426 ? 9.047 -9.781 17.337 1.00 95.56 426 SER A C 1
ATOM 3402 O O . SER A 1 426 ? 8.612 -10.353 16.338 1.00 95.56 426 SER A O 1
ATOM 3404 N N . PHE A 1 427 ? 10.226 -9.177 17.373 1.00 95.69 427 PHE A N 1
ATOM 3405 C CA . PHE A 1 427 ? 11.080 -9.049 16.210 1.00 95.69 427 PHE A CA 1
ATOM 3406 C C . PHE A 1 427 ? 12.504 -9.452 16.545 1.00 95.69 427 PHE A C 1
ATOM 3408 O O . PHE A 1 427 ? 13.034 -9.093 17.594 1.00 95.69 427 PHE A O 1
ATOM 3415 N N . PHE A 1 428 ? 13.126 -10.149 15.604 1.00 94.56 428 PHE A N 1
ATOM 3416 C CA . PHE A 1 428 ? 14.570 -10.307 15.555 1.00 94.56 428 PHE A CA 1
ATOM 3417 C C . PHE A 1 428 ? 15.085 -9.695 14.256 1.00 94.56 428 PHE A C 1
ATOM 3419 O O . PHE A 1 428 ? 14.511 -9.928 13.191 1.00 94.56 428 PHE A O 1
ATOM 3426 N N . THR A 1 429 ? 16.167 -8.929 14.331 1.00 92.81 429 THR A N 1
ATOM 3427 C CA . THR A 1 429 ? 16.854 -8.391 13.156 1.00 92.81 429 THR A CA 1
ATOM 3428 C C . THR A 1 429 ? 18.288 -8.882 13.126 1.00 92.81 429 THR A C 1
ATOM 3430 O O . THR A 1 429 ? 18.956 -8.815 14.152 1.00 92.81 429 THR A O 1
ATOM 3433 N N . LEU A 1 430 ? 18.795 -9.240 11.951 1.00 89.62 430 LEU A N 1
ATOM 3434 C CA . LEU A 1 430 ? 20.220 -9.451 11.713 1.00 89.62 430 LEU A CA 1
ATOM 3435 C C . LEU A 1 430 ? 20.632 -8.652 10.482 1.00 89.62 430 LEU A C 1
ATOM 3437 O O . LEU A 1 430 ? 20.016 -8.771 9.426 1.00 89.62 430 LEU A O 1
ATOM 3441 N N . TRP A 1 431 ? 21.658 -7.831 10.627 1.00 88.44 431 TRP A N 1
ATOM 3442 C CA . TRP A 1 431 ? 22.286 -7.102 9.541 1.00 88.44 431 TRP A CA 1
ATOM 3443 C C . TRP A 1 431 ? 23.739 -7.531 9.429 1.00 88.44 431 TRP A C 1
ATOM 3445 O O . TRP A 1 431 ? 24.440 -7.636 10.437 1.00 88.44 431 TRP A O 1
ATOM 3455 N N . ILE A 1 432 ? 24.181 -7.783 8.206 1.00 84.06 432 ILE A N 1
ATOM 3456 C CA . ILE A 1 432 ? 25.545 -8.190 7.890 1.00 84.06 432 ILE A CA 1
ATOM 3457 C C . ILE A 1 432 ? 26.005 -7.309 6.741 1.00 84.06 432 ILE A C 1
ATOM 3459 O O . ILE A 1 432 ? 25.315 -7.205 5.730 1.00 84.06 432 ILE A O 1
ATOM 3463 N N . SER A 1 433 ? 27.168 -6.690 6.892 1.00 78.88 433 SER A N 1
ATOM 3464 C CA . SER A 1 433 ? 27.862 -6.016 5.807 1.00 78.88 433 SER A CA 1
ATOM 3465 C C . SER A 1 433 ? 29.073 -6.827 5.404 1.00 78.88 433 SER A C 1
ATOM 3467 O O . SER A 1 433 ? 29.900 -7.188 6.240 1.00 78.88 433 SER A O 1
ATOM 3469 N N . GLY A 1 434 ? 29.185 -7.117 4.113 1.00 69.12 434 GLY A N 1
ATOM 3470 C CA . GLY A 1 434 ? 30.291 -7.875 3.552 1.00 69.12 434 GLY A CA 1
ATOM 3471 C C . GLY A 1 434 ? 30.801 -7.272 2.251 1.00 69.12 434 GLY A C 1
ATOM 3472 O O . GLY A 1 434 ? 30.104 -6.541 1.546 1.00 69.12 434 GLY A O 1
ATOM 3473 N N . THR A 1 435 ? 32.042 -7.613 1.907 1.00 56.94 435 THR A N 1
ATOM 3474 C CA . THR A 1 435 ? 32.580 -7.413 0.559 1.00 56.94 435 THR A CA 1
ATOM 3475 C C . THR A 1 435 ? 32.972 -8.770 -0.010 1.00 56.94 435 THR A C 1
ATOM 3477 O O . THR A 1 435 ? 33.780 -9.489 0.582 1.00 56.94 435 THR A O 1
ATOM 3480 N N . ASN A 1 436 ? 32.388 -9.140 -1.149 1.00 52.41 436 ASN A N 1
ATOM 3481 C CA . ASN A 1 436 ? 32.779 -10.337 -1.887 1.00 52.41 436 ASN A CA 1
ATOM 3482 C C . ASN A 1 436 ? 33.271 -9.926 -3.278 1.00 52.41 436 ASN A C 1
ATOM 3484 O O . ASN A 1 436 ? 32.566 -9.229 -4.006 1.00 52.41 436 ASN A O 1
ATOM 3488 N N . GLU A 1 437 ? 34.518 -10.277 -3.603 1.00 51.34 437 GLU A N 1
ATOM 3489 C CA . GLU A 1 437 ? 35.168 -9.972 -4.893 1.00 51.34 437 GLU A CA 1
ATOM 3490 C C . GLU A 1 437 ? 35.070 -8.493 -5.341 1.00 51.34 437 GLU A C 1
ATOM 3492 O O . GLU A 1 437 ? 34.986 -8.179 -6.526 1.00 51.34 437 GLU A O 1
ATOM 3497 N N . GLY A 1 438 ? 35.077 -7.553 -4.386 1.00 49.66 438 GLY A N 1
ATOM 3498 C CA . GLY A 1 438 ? 34.976 -6.111 -4.655 1.00 49.66 438 GLY A CA 1
ATOM 3499 C C . GLY A 1 438 ? 33.547 -5.567 -4.789 1.00 49.66 438 GLY A C 1
ATOM 3500 O O . GLY A 1 438 ? 33.381 -4.373 -5.035 1.00 49.66 438 GLY A O 1
ATOM 3501 N N . THR A 1 439 ? 32.522 -6.400 -4.580 1.00 51.19 439 THR A N 1
ATOM 3502 C CA . THR A 1 439 ? 31.109 -5.994 -4.543 1.00 51.19 439 THR A CA 1
ATOM 3503 C C . THR A 1 439 ? 30.616 -5.970 -3.093 1.00 51.19 439 THR A C 1
ATOM 3505 O O . THR A 1 439 ? 30.796 -6.946 -2.362 1.00 51.19 439 THR A O 1
ATOM 3508 N N . HIS A 1 440 ? 30.015 -4.857 -2.658 1.00 60.56 440 HIS A N 1
ATOM 3509 C CA . HIS A 1 440 ? 29.340 -4.781 -1.358 1.00 60.56 440 HIS A CA 1
ATOM 3510 C C . HIS A 1 440 ? 28.081 -5.651 -1.387 1.00 60.56 440 HIS A C 1
ATOM 3512 O O . HIS A 1 440 ? 27.205 -5.439 -2.227 1.00 60.56 440 HIS A O 1
ATOM 3518 N N . MET A 1 441 ? 28.002 -6.617 -0.477 1.00 67.12 441 MET A N 1
ATOM 3519 C CA . MET A 1 441 ? 26.826 -7.453 -0.266 1.00 67.12 441 MET A CA 1
ATOM 3520 C C . MET A 1 441 ? 26.383 -7.267 1.173 1.00 67.12 441 MET A C 1
ATOM 3522 O O . MET A 1 441 ? 26.917 -7.893 2.085 1.00 67.12 441 MET A O 1
ATOM 3526 N N . ASP A 1 442 ? 25.441 -6.350 1.357 1.00 77.00 442 ASP A N 1
ATOM 3527 C CA . ASP A 1 442 ? 24.760 -6.206 2.630 1.00 77.00 442 ASP A CA 1
ATOM 3528 C C . ASP A 1 442 ? 23.556 -7.156 2.651 1.00 77.00 442 ASP A C 1
ATOM 3530 O O . ASP A 1 442 ? 22.889 -7.384 1.629 1.00 77.00 442 ASP A O 1
ATOM 3534 N N . THR A 1 443 ? 23.247 -7.665 3.837 1.00 82.50 443 THR A N 1
ATOM 3535 C CA . THR A 1 443 ? 22.135 -8.585 4.081 1.00 82.50 443 THR A CA 1
ATOM 3536 C C . THR A 1 443 ? 21.359 -8.103 5.287 1.00 82.50 443 THR A C 1
ATOM 3538 O O . THR A 1 443 ? 21.937 -7.833 6.337 1.00 82.50 443 THR A O 1
ATOM 3541 N N . GLN A 1 444 ? 20.042 -7.995 5.141 1.00 86.25 444 GLN A N 1
ATOM 3542 C CA . GLN A 1 444 ? 19.125 -7.642 6.215 1.00 86.25 444 GLN A CA 1
ATOM 3543 C C . GLN A 1 444 ? 18.109 -8.768 6.380 1.00 86.25 444 GLN A C 1
ATOM 3545 O O . GLN A 1 444 ? 17.353 -9.077 5.464 1.00 86.25 444 GLN A O 1
ATOM 3550 N N . ILE A 1 445 ? 18.054 -9.350 7.569 1.00 87.81 445 ILE A N 1
ATOM 3551 C CA . ILE A 1 445 ? 17.073 -10.357 7.957 1.00 87.81 445 ILE A CA 1
ATOM 3552 C C . ILE A 1 445 ? 16.172 -9.748 9.028 1.00 87.81 445 ILE A C 1
ATOM 3554 O O . ILE A 1 445 ? 16.651 -9.115 9.971 1.00 87.81 445 ILE A O 1
ATOM 3558 N N . LEU A 1 446 ? 14.864 -9.927 8.870 1.00 91.88 446 LEU A N 1
ATOM 3559 C CA . LEU A 1 446 ? 13.846 -9.595 9.859 1.00 91.88 446 LEU A CA 1
ATOM 3560 C C . LEU A 1 446 ? 12.966 -10.822 10.083 1.00 91.88 446 LEU A C 1
ATOM 3562 O O . LEU A 1 446 ? 12.314 -11.305 9.159 1.00 91.88 446 LEU A O 1
ATOM 3566 N N . LEU A 1 447 ? 12.913 -11.298 11.319 1.00 92.44 447 LEU A N 1
ATOM 3567 C CA . LEU A 1 447 ? 11.949 -12.297 11.751 1.00 92.44 447 LEU A CA 1
ATOM 3568 C C . LEU A 1 447 ? 10.833 -11.598 12.520 1.00 92.44 447 LEU A C 1
ATOM 3570 O O . LEU A 1 447 ? 11.095 -10.861 13.469 1.00 92.44 447 LEU A O 1
ATOM 3574 N N . CYS A 1 448 ? 9.595 -11.832 12.108 1.00 93.56 448 CYS A N 1
ATOM 3575 C CA . CYS A 1 448 ? 8.389 -11.309 12.728 1.00 93.56 448 CYS A CA 1
ATOM 3576 C C . CYS A 1 448 ? 7.642 -12.456 13.413 1.00 93.56 448 CYS A C 1
ATOM 3578 O O . CYS A 1 448 ? 7.166 -13.369 12.740 1.00 93.56 448 CYS A O 1
ATOM 3580 N N . PHE A 1 449 ? 7.498 -12.380 14.731 1.00 92.56 449 PHE A N 1
ATOM 3581 C CA . PHE A 1 449 ? 6.758 -13.334 15.552 1.00 92.56 449 PHE A CA 1
ATOM 3582 C C . PHE A 1 449 ? 5.545 -12.659 16.194 1.00 92.56 449 PHE A C 1
ATOM 3584 O O . PHE A 1 449 ? 5.551 -11.456 16.447 1.00 92.56 449 PHE A O 1
ATOM 3591 N N . ASP A 1 450 ? 4.526 -13.456 16.508 1.00 91.75 450 ASP A N 1
ATOM 3592 C CA . ASP A 1 450 ? 3.310 -13.044 17.228 1.00 91.75 450 ASP A CA 1
ATOM 3593 C C . ASP A 1 450 ? 2.358 -12.088 16.476 1.00 91.75 450 ASP A C 1
ATOM 3595 O O . ASP A 1 450 ? 1.285 -11.769 16.987 1.00 91.75 450 ASP A O 1
ATOM 3599 N N . LEU A 1 451 ? 2.667 -11.698 15.232 1.00 90.38 451 LEU A N 1
ATOM 3600 C CA . LEU A 1 451 ? 1.810 -10.802 14.448 1.00 90.38 451 LEU A CA 1
ATOM 3601 C C . LEU A 1 451 ? 0.452 -11.455 14.149 1.00 90.38 451 LEU A C 1
ATOM 3603 O O . LEU A 1 451 ? 0.365 -12.534 13.558 1.00 90.38 451 LEU A O 1
ATOM 3607 N N . THR A 1 452 ? -0.629 -10.758 14.495 1.00 86.44 452 THR A N 1
ATOM 3608 C CA . THR A 1 452 ? -1.983 -11.180 14.133 1.00 86.44 452 THR A CA 1
ATOM 3609 C C . THR A 1 452 ? -2.192 -11.142 12.622 1.00 86.44 452 THR A C 1
ATOM 3611 O O . THR A 1 452 ? -1.902 -10.146 11.953 1.00 86.44 452 THR A O 1
ATOM 3614 N N . ARG A 1 453 ? -2.713 -12.249 12.079 1.00 81.25 453 ARG A N 1
ATOM 3615 C CA . ARG A 1 453 ? -2.870 -12.463 10.629 1.00 81.25 453 ARG A CA 1
ATOM 3616 C C . ARG A 1 453 ? -3.878 -11.523 9.974 1.00 81.25 453 ARG A C 1
ATOM 3618 O O . ARG A 1 453 ? -3.795 -11.271 8.778 1.00 81.25 453 ARG A O 1
ATOM 3625 N N . ASP A 1 454 ? -4.850 -11.040 10.737 1.00 80.88 454 ASP A N 1
ATOM 3626 C CA . ASP A 1 454 ? -5.938 -10.184 10.271 1.00 80.88 454 ASP A CA 1
ATOM 3627 C C . ASP A 1 454 ? -5.586 -8.691 10.298 1.00 80.88 454 ASP A C 1
ATOM 3629 O O . ASP A 1 454 ? -6.165 -7.925 9.529 1.00 80.88 454 ASP A O 1
ATOM 3633 N N . VAL A 1 455 ? -4.632 -8.272 11.139 1.00 85.50 455 VAL A N 1
ATOM 3634 C CA . VAL A 1 455 ? -4.320 -6.847 11.336 1.00 85.50 455 VAL A CA 1
ATOM 3635 C C . VAL A 1 455 ? -2.828 -6.551 11.223 1.00 85.50 455 VAL A C 1
ATOM 3637 O O . VAL A 1 455 ? -2.412 -5.858 10.290 1.00 85.50 455 VAL A O 1
ATOM 3640 N N . MET A 1 456 ? -2.010 -7.058 12.149 1.00 89.81 456 MET A N 1
ATOM 3641 C CA . MET A 1 456 ? -0.616 -6.619 12.265 1.00 89.81 456 MET A CA 1
ATOM 3642 C C . MET A 1 456 ? 0.275 -7.153 11.147 1.00 89.81 456 MET A C 1
ATOM 3644 O O . MET A 1 456 ? 1.074 -6.392 10.601 1.00 89.81 456 MET A O 1
ATOM 3648 N N . GLU A 1 457 ? 0.124 -8.418 10.751 1.00 89.06 457 GLU A N 1
ATOM 3649 C CA . GLU A 1 457 ? 0.888 -8.985 9.635 1.00 89.06 457 GLU A CA 1
ATOM 3650 C C . GLU A 1 457 ? 0.616 -8.235 8.315 1.00 89.06 457 GLU A C 1
ATOM 3652 O O . GLU A 1 457 ? 1.582 -7.750 7.714 1.00 89.06 457 GLU A O 1
ATOM 3657 N N . PRO A 1 458 ? -0.645 -8.042 7.866 1.00 86.19 458 PRO A N 1
ATOM 3658 C CA . PRO A 1 458 ? -0.937 -7.252 6.671 1.00 86.19 458 PRO A CA 1
ATOM 3659 C C . PRO A 1 458 ? -0.402 -5.818 6.740 1.00 86.19 458 PRO A C 1
ATOM 3661 O O . PRO A 1 458 ? 0.083 -5.299 5.733 1.00 86.19 458 PRO A O 1
ATOM 3664 N N . LEU A 1 459 ? -0.464 -5.177 7.912 1.00 86.06 459 LEU A N 1
ATOM 3665 C CA . LEU A 1 459 ? -0.007 -3.800 8.098 1.00 86.06 459 LEU A CA 1
ATOM 3666 C C . LEU A 1 459 ? 1.518 -3.673 8.018 1.00 86.06 459 LEU A C 1
ATOM 3668 O O . LEU A 1 459 ? 2.026 -2.795 7.315 1.00 86.06 459 LEU A O 1
ATOM 3672 N N . VAL A 1 460 ? 2.253 -4.549 8.708 1.00 87.94 460 VAL A N 1
ATOM 3673 C CA . VAL A 1 460 ? 3.721 -4.603 8.647 1.00 87.94 460 VAL A CA 1
ATOM 3674 C C . VAL A 1 460 ? 4.156 -4.903 7.217 1.00 87.94 460 VAL A C 1
ATOM 3676 O O . VAL A 1 460 ? 4.955 -4.164 6.643 1.00 87.94 460 VAL A O 1
ATOM 3679 N N . ARG A 1 461 ? 3.544 -5.913 6.594 1.00 84.19 461 ARG A N 1
ATOM 3680 C CA . ARG A 1 461 ? 3.793 -6.289 5.203 1.00 84.19 461 ARG A CA 1
ATOM 3681 C C . ARG A 1 461 ? 3.577 -5.118 4.250 1.00 84.19 461 ARG A C 1
ATOM 3683 O O . ARG A 1 461 ? 4.486 -4.780 3.502 1.00 84.19 461 ARG A O 1
ATOM 3690 N N . LYS A 1 462 ? 2.417 -4.457 4.303 1.00 85.06 462 LYS A N 1
ATOM 3691 C CA . LYS A 1 462 ? 2.117 -3.274 3.482 1.00 85.06 462 LYS A CA 1
ATOM 3692 C C . LYS A 1 462 ? 3.190 -2.194 3.638 1.00 85.06 462 LYS A C 1
ATOM 3694 O O . LYS A 1 462 ? 3.661 -1.664 2.637 1.00 85.06 462 LYS A O 1
ATOM 3699 N N . ASN A 1 463 ? 3.588 -1.884 4.871 1.00 83.88 463 ASN A N 1
ATOM 3700 C CA . ASN A 1 463 ? 4.576 -0.841 5.131 1.00 83.88 463 ASN A CA 1
ATOM 3701 C C . ASN A 1 463 ? 5.969 -1.193 4.586 1.00 83.88 463 ASN A C 1
ATOM 3703 O O . ASN A 1 463 ? 6.629 -0.307 4.047 1.00 83.88 463 ASN A O 1
ATOM 3707 N N . PHE A 1 464 ? 6.392 -2.460 4.652 1.00 83.00 464 PHE A N 1
ATOM 3708 C CA . PHE A 1 464 ? 7.634 -2.906 4.010 1.00 83.00 464 PHE A CA 1
ATOM 3709 C C . PHE A 1 464 ? 7.543 -2.886 2.480 1.00 83.00 464 PHE A C 1
ATOM 3711 O O . PHE A 1 464 ? 8.488 -2.448 1.835 1.00 83.00 464 PHE A O 1
ATOM 3718 N N . LEU A 1 465 ? 6.400 -3.264 1.896 1.00 74.62 465 LEU A N 1
ATOM 3719 C CA . LEU A 1 465 ? 6.187 -3.212 0.442 1.00 74.62 465 LEU A CA 1
ATOM 3720 C C . LEU A 1 465 ? 6.211 -1.776 -0.118 1.00 74.62 465 LEU A C 1
ATOM 3722 O O . LEU A 1 465 ? 6.595 -1.560 -1.270 1.00 74.62 465 LEU A O 1
ATOM 3726 N N . GLU A 1 466 ? 5.769 -0.801 0.679 1.00 75.75 466 GLU A N 1
ATOM 3727 C CA . GLU A 1 466 ? 5.801 0.631 0.355 1.00 75.75 466 GLU A CA 1
ATOM 3728 C C . GLU A 1 466 ? 7.164 1.286 0.636 1.00 75.75 466 GLU A C 1
ATOM 3730 O O . GLU A 1 466 ? 7.417 2.392 0.154 1.00 75.75 466 GLU A O 1
ATOM 3735 N N . ALA A 1 467 ? 8.032 0.639 1.419 1.00 69.69 467 ALA A N 1
ATOM 3736 C CA . ALA A 1 467 ? 9.333 1.178 1.787 1.00 69.69 467 ALA A CA 1
ATOM 3737 C C . ALA A 1 467 ? 10.337 1.083 0.628 1.00 69.69 467 ALA A C 1
ATOM 3739 O O . ALA A 1 467 ? 10.294 0.185 -0.213 1.00 69.69 467 ALA A O 1
ATOM 3740 N N . ASN A 1 468 ? 11.286 2.016 0.584 1.00 66.56 468 ASN A N 1
ATOM 3741 C CA . ASN A 1 468 ? 12.343 1.995 -0.417 1.00 66.56 468 ASN A CA 1
ATOM 3742 C C . ASN A 1 468 ? 13.423 0.957 -0.046 1.00 66.56 468 ASN A C 1
ATOM 3744 O O . ASN A 1 468 ? 14.161 1.156 0.914 1.00 66.56 468 ASN A O 1
ATOM 3748 N N . GLY A 1 469 ? 13.549 -0.131 -0.814 1.00 61.12 469 GLY A N 1
ATOM 3749 C CA . GLY A 1 469 ? 14.489 -1.234 -0.544 1.00 61.12 469 GLY A CA 1
ATOM 3750 C C . GLY A 1 469 ? 15.947 -0.796 -0.295 1.00 61.12 469 GLY A C 1
ATOM 3751 O O . GLY A 1 469 ? 16.483 -1.093 0.769 1.00 61.12 469 GLY A O 1
ATOM 3752 N N . PRO A 1 470 ? 16.583 -0.018 -1.193 1.00 63.28 470 PRO A N 1
ATOM 3753 C CA . PRO A 1 470 ? 17.898 0.582 -0.947 1.00 63.28 470 PRO A CA 1
ATOM 3754 C C . PRO A 1 470 ? 18.032 1.373 0.365 1.00 63.28 470 PRO A C 1
ATOM 3756 O O . PRO A 1 470 ? 19.123 1.448 0.920 1.00 63.28 470 PRO A O 1
ATOM 3759 N N . SER A 1 471 ? 16.944 1.960 0.880 1.00 66.25 471 SER A N 1
ATOM 3760 C CA . SER A 1 471 ? 16.948 2.622 2.192 1.00 66.25 471 SER A CA 1
ATOM 3761 C C . SER A 1 471 ? 16.997 1.630 3.347 1.00 66.25 471 SER A C 1
ATOM 3763 O O . SER A 1 471 ? 17.561 1.951 4.380 1.00 66.25 471 SER A O 1
ATOM 3765 N N . LEU A 1 472 ? 16.395 0.453 3.207 1.00 70.50 472 LEU A N 1
ATOM 3766 C CA . LEU A 1 472 ? 16.360 -0.553 4.270 1.00 70.50 472 LEU A CA 1
ATOM 3767 C C . LEU A 1 472 ? 17.678 -1.315 4.402 1.00 70.50 472 LEU A C 1
ATOM 3769 O O . LEU A 1 472 ? 18.001 -1.783 5.483 1.00 70.50 472 LEU A O 1
ATOM 3773 N N . MET A 1 473 ? 18.451 -1.394 3.319 1.00 73.31 473 MET A N 1
ATOM 3774 C CA . MET A 1 473 ? 19.799 -1.976 3.320 1.00 73.31 473 MET A CA 1
ATOM 3775 C C . MET A 1 473 ? 20.861 -1.035 3.883 1.00 73.31 473 MET A C 1
ATOM 3777 O O . MET A 1 473 ? 22.009 -1.416 4.070 1.00 73.31 473 MET A O 1
ATOM 3781 N N . SER A 1 474 ? 20.481 0.210 4.150 1.00 69.25 474 SER A N 1
ATOM 3782 C CA . SER A 1 474 ? 21.392 1.306 4.436 1.00 69.25 474 SER A CA 1
ATOM 3783 C C . SER A 1 474 ? 21.870 1.340 5.892 1.00 69.25 474 SER A C 1
ATOM 3785 O O . SER A 1 474 ? 22.399 2.361 6.334 1.00 69.25 474 SER A O 1
ATOM 3787 N N . GLY A 1 475 ? 21.623 0.276 6.656 1.00 75.38 475 GLY A N 1
ATOM 3788 C CA . GLY A 1 475 ? 22.076 0.103 8.029 1.00 75.38 475 GLY A CA 1
ATOM 3789 C C . GLY A 1 475 ? 21.170 -0.815 8.854 1.00 75.38 475 GLY A C 1
ATOM 3790 O O . GLY A 1 475 ? 20.024 -1.060 8.478 1.00 75.38 475 GLY A O 1
ATOM 3791 N N . PRO A 1 476 ? 21.654 -1.257 10.025 1.00 79.19 476 PRO A N 1
ATOM 3792 C CA . PRO A 1 476 ? 21.009 -2.292 10.838 1.00 79.19 476 PRO A CA 1
ATOM 3793 C C . PRO A 1 476 ? 19.643 -1.887 11.410 1.00 79.19 476 PRO A C 1
ATOM 3795 O O . PRO A 1 476 ? 18.818 -2.740 11.731 1.00 79.19 476 PRO A O 1
ATOM 3798 N N . TRP A 1 477 ? 19.391 -0.580 11.529 1.00 83.25 477 TRP A N 1
ATOM 3799 C CA . TRP A 1 477 ? 18.225 -0.026 12.228 1.00 83.25 477 TRP A CA 1
ATOM 3800 C C . TRP A 1 477 ? 17.127 0.494 11.306 1.00 83.25 477 TRP A C 1
ATOM 3802 O O . TRP A 1 477 ? 16.097 0.977 11.773 1.00 83.25 477 TRP A O 1
ATOM 3812 N N . GLU A 1 478 ? 17.313 0.402 9.991 1.00 81.50 478 GLU A N 1
ATOM 3813 C CA . GLU A 1 478 ? 16.375 0.989 9.034 1.00 81.50 478 GLU A CA 1
ATOM 3814 C C . GLU A 1 478 ? 15.043 0.218 8.996 1.00 81.50 478 GLU A C 1
ATOM 3816 O O . GLU A 1 478 ? 13.984 0.819 8.803 1.00 81.50 478 GLU A O 1
ATOM 3821 N N . THR A 1 479 ? 15.050 -1.081 9.309 1.00 88.50 479 THR A N 1
ATOM 3822 C CA . THR A 1 479 ? 13.834 -1.897 9.491 1.00 88.50 479 THR A CA 1
ATOM 3823 C C . THR A 1 479 ? 12.930 -1.357 10.603 1.00 88.50 479 THR A C 1
ATOM 3825 O O . THR A 1 479 ? 11.707 -1.334 10.443 1.00 88.50 479 THR A O 1
ATOM 3828 N N . TYR A 1 480 ? 13.506 -0.825 11.686 1.00 91.31 480 TYR A N 1
ATOM 3829 C CA . TYR A 1 480 ? 12.743 -0.244 12.790 1.00 91.31 480 TYR A CA 1
ATOM 3830 C C . TYR A 1 480 ? 11.992 1.026 12.401 1.00 91.31 480 TYR A C 1
ATOM 3832 O O . TYR A 1 480 ? 10.957 1.306 12.994 1.00 91.31 480 TYR A O 1
ATOM 3840 N N . THR A 1 481 ? 12.422 1.762 11.373 1.00 88.88 481 THR A N 1
ATOM 3841 C CA . THR A 1 481 ? 11.656 2.923 10.882 1.00 88.88 481 THR A CA 1
ATOM 3842 C C . THR A 1 481 ? 10.313 2.500 10.278 1.00 88.88 481 THR A C 1
ATOM 3844 O O . THR A 1 481 ? 9.292 3.163 10.478 1.00 88.88 481 THR A O 1
ATOM 3847 N N . VAL A 1 482 ? 10.293 1.356 9.588 1.00 90.12 482 VAL A N 1
ATOM 3848 C CA . VAL A 1 482 ? 9.087 0.772 8.989 1.00 90.12 482 VAL A CA 1
ATOM 3849 C C . VAL A 1 482 ? 8.201 0.150 10.064 1.00 90.12 482 VAL A C 1
ATOM 3851 O O . VAL A 1 482 ? 6.986 0.358 10.056 1.00 90.12 482 VAL A O 1
ATOM 3854 N N . LEU A 1 483 ? 8.806 -0.557 11.022 1.00 94.38 483 LEU A N 1
ATOM 3855 C CA . LEU A 1 483 ? 8.093 -1.117 12.170 1.00 94.38 483 LEU A CA 1
ATOM 3856 C C . LEU A 1 483 ? 7.461 -0.009 13.029 1.00 94.38 483 LEU A C 1
ATOM 3858 O O . LEU A 1 483 ? 6.290 -0.118 13.387 1.00 94.38 483 LEU A O 1
ATOM 3862 N N . ALA A 1 484 ? 8.178 1.089 13.287 1.00 94.00 484 ALA A N 1
ATOM 3863 C CA . ALA A 1 484 ? 7.675 2.241 14.034 1.00 94.00 484 ALA A CA 1
ATOM 3864 C C . ALA A 1 484 ? 6.470 2.892 13.352 1.00 94.00 484 ALA A C 1
ATOM 3866 O O . ALA A 1 484 ? 5.494 3.226 14.024 1.00 94.00 484 ALA A O 1
ATOM 3867 N N . LYS A 1 485 ? 6.488 3.006 12.018 1.00 93.81 485 LYS A N 1
ATOM 3868 C CA . LYS A 1 485 ? 5.333 3.467 11.235 1.00 93.81 485 LYS A CA 1
ATOM 3869 C C . LYS A 1 485 ? 4.125 2.550 11.425 1.00 93.81 485 LYS A C 1
ATOM 3871 O O . LYS A 1 485 ? 3.039 3.040 11.730 1.00 93.81 485 LYS A O 1
ATOM 3876 N N . ALA A 1 486 ? 4.313 1.239 11.266 1.00 94.12 486 ALA A N 1
ATOM 3877 C CA . ALA A 1 486 ? 3.237 0.258 11.397 1.00 94.12 486 ALA A CA 1
ATOM 3878 C C . ALA A 1 486 ? 2.634 0.253 12.812 1.00 94.12 486 ALA A C 1
ATOM 3880 O O . ALA A 1 486 ? 1.416 0.317 12.966 1.00 94.12 486 ALA A O 1
ATOM 3881 N N . MET A 1 487 ? 3.479 0.251 13.846 1.00 94.75 487 MET A N 1
ATOM 3882 C CA . MET A 1 487 ? 3.034 0.306 15.240 1.00 94.75 487 MET A CA 1
ATOM 3883 C C . MET A 1 487 ? 2.311 1.612 15.550 1.00 94.75 487 MET A C 1
ATOM 3885 O O . MET A 1 487 ? 1.244 1.585 16.149 1.00 94.75 487 MET A O 1
ATOM 3889 N N . THR A 1 488 ? 2.845 2.746 15.095 1.00 95.75 488 THR A N 1
ATOM 3890 C CA . THR A 1 488 ? 2.222 4.064 15.276 1.00 95.75 488 THR A CA 1
ATOM 3891 C C . THR A 1 488 ? 0.810 4.109 14.696 1.00 95.75 488 THR A C 1
ATOM 3893 O O . THR A 1 488 ? -0.109 4.578 15.363 1.00 95.75 488 THR A O 1
ATOM 3896 N N . GLN A 1 489 ? 0.632 3.602 13.471 1.00 94.38 489 GLN A N 1
ATOM 3897 C CA . GLN A 1 489 ? -0.678 3.514 12.820 1.00 94.38 489 GLN A CA 1
ATOM 3898 C C . GLN A 1 489 ? -1.648 2.676 13.657 1.00 94.38 489 GLN A C 1
ATOM 3900 O O . GLN A 1 489 ? -2.749 3.125 13.962 1.00 94.38 489 GLN A O 1
ATOM 3905 N N . HIS A 1 490 ? -1.211 1.495 14.095 1.00 94.44 490 HIS A N 1
ATOM 3906 C CA . HIS A 1 490 ? -2.074 0.605 14.861 1.00 94.44 490 HIS A CA 1
ATOM 3907 C C . HIS A 1 490 ? -2.402 1.134 16.265 1.00 94.44 490 HIS A C 1
ATOM 3909 O O . HIS A 1 490 ? -3.525 0.963 16.739 1.00 94.44 490 HIS A O 1
ATOM 3915 N N . PHE A 1 491 ? -1.456 1.797 16.930 1.00 95.06 491 PHE A N 1
ATOM 3916 C CA . PHE A 1 491 ? -1.687 2.447 18.217 1.00 95.06 491 PHE A CA 1
ATOM 3917 C C . PHE A 1 491 ? -2.685 3.600 18.109 1.00 95.06 491 PHE A C 1
ATOM 3919 O O . PHE A 1 491 ? -3.559 3.711 18.968 1.00 95.06 491 PHE A O 1
ATOM 3926 N N . ASP A 1 492 ? -2.579 4.440 17.073 1.00 94.25 492 ASP A N 1
ATOM 3927 C CA . ASP A 1 492 ? -3.536 5.529 16.853 1.00 94.25 492 ASP A CA 1
ATOM 3928 C C . ASP A 1 492 ? -4.946 4.959 16.646 1.00 94.25 492 ASP A C 1
ATOM 3930 O O . ASP A 1 492 ? -5.868 5.328 17.377 1.00 94.25 492 ASP A O 1
ATOM 3934 N N . ASP A 1 493 ? -5.091 3.978 15.747 1.00 92.25 493 ASP A N 1
ATOM 3935 C CA . ASP A 1 493 ? -6.361 3.296 15.472 1.00 92.25 493 ASP A CA 1
ATOM 3936 C C . ASP A 1 493 ? -6.948 2.640 16.733 1.00 92.25 493 ASP A C 1
ATOM 3938 O O . ASP A 1 493 ? -8.127 2.820 17.052 1.00 92.25 493 ASP A O 1
ATOM 3942 N N . SER A 1 494 ? -6.120 1.919 17.495 1.00 91.44 494 SER A N 1
ATOM 3943 C CA . SER A 1 494 ? -6.521 1.250 18.738 1.00 91.44 494 SER A CA 1
ATOM 3944 C C . SER A 1 494 ? -6.972 2.244 19.804 1.00 91.44 494 SER A C 1
ATOM 3946 O O . SER A 1 494 ? -7.976 2.017 20.483 1.00 91.44 494 SER A O 1
ATOM 3948 N N . LEU A 1 495 ? -6.270 3.373 19.935 1.00 92.31 495 LEU A N 1
ATOM 3949 C CA . LEU A 1 495 ? -6.611 4.404 20.906 1.00 92.31 495 LEU A CA 1
ATOM 3950 C C . LEU A 1 495 ? -7.912 5.126 20.533 1.00 92.31 495 LEU A C 1
ATOM 3952 O O . LEU A 1 495 ? -8.715 5.440 21.416 1.00 92.31 495 LEU A O 1
ATOM 3956 N N . TRP A 1 496 ? -8.171 5.365 19.243 1.00 90.50 496 TRP A N 1
ATOM 3957 C CA . TRP A 1 496 ? -9.415 6.002 18.798 1.00 90.50 496 TRP A CA 1
ATOM 3958 C C . TRP A 1 496 ? -10.668 5.219 19.203 1.00 90.50 496 TRP A C 1
ATOM 3960 O O . TRP A 1 496 ? -11.704 5.843 19.448 1.00 90.50 496 TRP A O 1
ATOM 3970 N N . LYS A 1 497 ? -10.574 3.896 19.383 1.00 90.06 497 LYS A N 1
ATOM 3971 C CA . LYS A 1 497 ? -11.687 3.059 19.864 1.00 90.06 497 LYS A CA 1
ATOM 3972 C C . LYS A 1 497 ? -12.158 3.420 21.277 1.00 90.06 497 LYS A C 1
ATOM 3974 O O . LYS A 1 497 ? -13.323 3.207 21.597 1.00 90.06 497 LYS A O 1
ATOM 3979 N N . PHE A 1 498 ? -11.312 4.032 22.111 1.00 89.75 498 PHE A N 1
ATOM 3980 C CA . PHE A 1 498 ? -11.704 4.506 23.447 1.00 89.75 498 PHE A CA 1
ATOM 3981 C C . PHE A 1 498 ? -12.524 5.800 23.412 1.00 89.75 498 PHE A C 1
ATOM 3983 O O . PHE A 1 498 ? -13.269 6.092 24.352 1.00 89.75 498 PHE A O 1
ATOM 3990 N N . ARG A 1 499 ? -12.419 6.588 22.334 1.00 89.44 499 ARG A N 1
ATOM 3991 C CA . ARG A 1 499 ? -13.038 7.917 22.263 1.00 89.44 499 ARG A CA 1
ATOM 3992 C C . ARG A 1 499 ? -14.548 7.854 22.409 1.00 89.44 499 ARG A C 1
ATOM 3994 O O . ARG A 1 499 ? -15.114 8.636 23.168 1.00 89.44 499 ARG A O 1
ATOM 4001 N N . ASP A 1 500 ? -15.197 7.002 21.627 1.00 88.31 500 ASP A N 1
ATOM 4002 C CA . ASP A 1 500 ? -16.653 6.998 21.532 1.00 88.31 500 ASP A CA 1
ATOM 4003 C C . ASP A 1 500 ? -17.309 6.459 22.818 1.00 88.31 500 ASP A C 1
ATOM 4005 O O . ASP A 1 500 ? -18.226 7.124 23.308 1.00 88.31 500 ASP A O 1
ATOM 4009 N N . PRO A 1 501 ? -16.810 5.377 23.457 1.00 88.44 501 PRO A N 1
ATOM 4010 C CA . PRO A 1 501 ? -17.231 4.981 24.802 1.00 88.44 501 PRO A CA 1
ATOM 4011 C C . PRO A 1 501 ? -17.130 6.116 25.831 1.00 88.44 501 PRO A C 1
ATOM 4013 O O . PRO A 1 501 ? -18.126 6.440 26.482 1.00 88.44 501 PRO A O 1
ATOM 4016 N N . ILE A 1 502 ? -15.975 6.787 25.921 1.00 89.50 502 ILE A N 1
ATOM 4017 C CA . ILE A 1 502 ? -15.760 7.902 26.862 1.00 89.50 502 ILE A CA 1
ATOM 4018 C C . ILE A 1 502 ? -16.706 9.064 26.545 1.00 89.50 502 ILE A C 1
ATOM 4020 O O . ILE A 1 502 ? -17.385 9.587 27.426 1.00 89.50 502 ILE A O 1
ATOM 4024 N N . ARG A 1 503 ? -16.824 9.444 25.270 1.00 87.50 503 ARG A N 1
ATOM 4025 C CA . ARG A 1 503 ? -17.705 10.537 24.844 1.00 87.50 503 ARG A CA 1
ATOM 4026 C C . ARG A 1 503 ? -19.176 10.235 25.124 1.00 87.50 503 ARG A C 1
ATOM 4028 O O . ARG A 1 503 ? -19.943 11.146 25.433 1.00 87.50 503 ARG A O 1
ATOM 4035 N N . ASN A 1 504 ? -19.591 8.978 25.002 1.00 86.62 504 ASN A N 1
ATOM 4036 C CA . ASN A 1 504 ? -20.945 8.559 25.342 1.00 86.62 504 ASN A CA 1
ATOM 4037 C C . ASN A 1 504 ? -21.192 8.687 26.851 1.00 86.62 504 ASN A C 1
ATOM 4039 O O . ASN A 1 504 ? -22.218 9.245 27.250 1.00 86.62 504 ASN A O 1
ATOM 4043 N N . ILE A 1 505 ? -20.234 8.270 27.687 1.00 86.62 505 ILE A N 1
ATOM 4044 C CA . ILE A 1 505 ? -20.284 8.470 29.143 1.00 86.62 505 ILE A CA 1
ATOM 4045 C C . ILE A 1 505 ? -20.449 9.962 29.474 1.00 86.62 505 ILE A C 1
ATOM 4047 O O . ILE A 1 505 ? -21.408 10.318 30.162 1.00 86.62 505 ILE A O 1
ATOM 4051 N N . GLU A 1 506 ? -19.618 10.831 28.896 1.00 85.38 506 GLU A N 1
ATOM 4052 C CA . GLU A 1 506 ? -19.667 12.286 29.109 1.00 85.38 506 GLU A CA 1
ATOM 4053 C C . GLU A 1 506 ? -20.999 12.909 28.659 1.00 85.38 506 GLU A C 1
ATOM 4055 O O . GLU A 1 506 ? -21.591 13.719 29.370 1.00 85.38 506 GLU A O 1
ATOM 4060 N N . LYS A 1 507 ? -21.531 12.527 27.490 1.00 83.44 507 LYS A N 1
ATOM 4061 C CA . LYS A 1 507 ? -22.814 13.061 26.989 1.00 83.44 507 LYS A CA 1
ATOM 4062 C C . LYS A 1 507 ? -23.994 12.658 27.870 1.00 83.44 507 LYS A C 1
ATOM 4064 O O . LYS A 1 507 ? -24.905 13.462 28.096 1.00 83.44 507 LYS A O 1
ATOM 4069 N N . THR A 1 508 ? -23.976 11.432 28.395 1.00 73.69 508 THR A N 1
ATOM 4070 C CA . THR A 1 508 ? -25.028 10.949 29.304 1.00 73.69 508 THR A CA 1
ATOM 4071 C C . THR A 1 508 ? -25.003 11.621 30.681 1.00 73.69 508 THR A C 1
ATOM 4073 O O . THR A 1 508 ? -25.946 11.438 31.447 1.00 73.69 508 THR A O 1
ATOM 4076 N N . ARG A 1 509 ? -24.010 12.468 30.991 1.00 68.00 509 ARG A N 1
ATOM 4077 C CA . ARG A 1 509 ? -23.966 13.292 32.214 1.00 68.00 509 ARG A CA 1
ATOM 4078 C C . ARG A 1 509 ? -25.195 14.184 32.380 1.00 68.00 509 ARG A C 1
ATOM 4080 O O . ARG A 1 509 ? -25.761 14.266 33.466 1.00 68.00 509 ARG A O 1
ATOM 4087 N N . SER A 1 510 ? -25.653 14.801 31.289 1.00 57.94 510 SER A N 1
ATOM 4088 C CA . SER A 1 510 ? -26.878 15.618 31.281 1.00 57.94 510 SER A CA 1
ATOM 4089 C C . SER A 1 510 ? -28.131 14.798 31.597 1.00 57.94 510 SER A C 1
ATOM 4091 O O . SER A 1 510 ? -29.053 15.302 32.237 1.00 57.94 510 SER A O 1
ATOM 4093 N N . ASN A 1 511 ? -28.124 13.518 31.215 1.00 56.97 511 ASN A N 1
ATOM 4094 C CA . ASN A 1 511 ? -29.179 12.579 31.545 1.00 56.97 511 ASN A CA 1
ATOM 4095 C C . ASN A 1 511 ? -29.086 12.100 32.987 1.00 56.97 511 ASN A C 1
ATOM 4097 O O . ASN A 1 511 ? -30.130 11.830 33.526 1.00 56.97 511 ASN A O 1
ATOM 4101 N N . ILE A 1 512 ? -27.933 12.055 33.662 1.00 57.38 512 ILE A N 1
ATOM 4102 C CA . ILE A 1 512 ? -27.888 11.697 35.097 1.00 57.38 512 ILE A CA 1
ATOM 4103 C C . ILE A 1 512 ? -28.580 12.761 35.961 1.00 57.38 512 ILE A C 1
ATOM 4105 O O . ILE A 1 512 ? -29.342 12.423 36.862 1.00 57.38 512 ILE A O 1
ATOM 4109 N N . ASN A 1 513 ? -28.398 14.040 35.622 1.00 51.28 513 ASN A N 1
ATOM 4110 C CA . ASN A 1 513 ? -29.127 15.143 36.259 1.00 51.28 513 ASN A CA 1
ATOM 4111 C C . ASN A 1 513 ? -30.607 15.221 35.829 1.00 51.28 513 ASN A C 1
ATOM 4113 O O . ASN A 1 513 ? -31.384 15.936 36.455 1.00 51.28 513 ASN A O 1
ATOM 4117 N N . ARG A 1 514 ? -30.996 14.531 34.744 1.00 45.06 514 ARG A N 1
ATOM 4118 C CA . ARG A 1 514 ? -32.359 14.517 34.176 1.00 45.06 514 ARG A CA 1
ATOM 4119 C C . ARG A 1 514 ? -33.044 13.149 34.213 1.00 45.06 514 ARG A C 1
ATOM 4121 O O . ARG A 1 514 ? -34.179 13.073 33.740 1.00 45.06 514 ARG A O 1
ATOM 4128 N N . VAL A 1 515 ? -32.408 12.088 34.734 1.00 45.88 515 VAL A N 1
ATOM 4129 C CA . VAL A 1 515 ? -33.057 10.792 34.949 1.00 45.88 515 VAL A CA 1
ATOM 4130 C C . VAL A 1 515 ? -34.169 11.146 35.894 1.00 45.88 515 VAL A C 1
ATOM 4132 O O . VAL A 1 515 ? -33.952 11.655 36.992 1.00 45.88 515 VAL A O 1
ATOM 4135 N N . ALA A 1 516 ? -35.358 11.043 35.328 1.00 43.81 516 ALA A N 1
ATOM 4136 C CA . ALA A 1 516 ? -36.534 11.666 35.852 1.00 43.81 516 ALA A CA 1
ATOM 4137 C C . ALA A 1 516 ? -36.749 11.220 37.307 1.00 43.81 516 ALA A C 1
ATOM 4139 O O . ALA A 1 516 ? -36.356 10.106 37.663 1.00 43.81 516 ALA A O 1
ATOM 4140 N N . PRO A 1 517 ? -37.476 12.011 38.106 1.00 50.06 517 PRO A N 1
ATOM 4141 C CA . PRO A 1 517 ? -38.003 11.623 39.421 1.00 50.06 517 PRO A CA 1
ATOM 4142 C C . PRO A 1 517 ? -38.945 10.388 39.407 1.00 50.06 517 PRO A C 1
ATOM 4144 O O . PRO A 1 517 ? -39.835 10.288 40.242 1.00 50.06 517 PRO A O 1
ATOM 4147 N N . LYS A 1 518 ? -38.844 9.490 38.414 1.00 49.12 518 LYS A N 1
ATOM 4148 C CA . LYS A 1 518 ? -39.814 8.441 38.074 1.00 49.12 518 LYS A CA 1
ATOM 4149 C C . LYS A 1 518 ? -39.307 7.007 38.283 1.00 49.12 518 LYS A C 1
ATOM 4151 O O . LYS A 1 518 ? -40.137 6.104 38.295 1.00 49.12 518 LYS A O 1
ATOM 4156 N N . SER A 1 519 ? -38.001 6.773 38.436 1.00 58.19 519 SER A N 1
ATOM 4157 C CA . SER A 1 519 ? -37.467 5.434 38.740 1.00 58.19 519 SER A CA 1
ATOM 4158 C C . SER A 1 519 ? -37.462 5.196 40.256 1.00 58.19 519 SER A C 1
ATOM 4160 O O . SER A 1 519 ? -37.081 6.109 40.990 1.00 58.19 519 SER A O 1
ATOM 4162 N N . PRO A 1 520 ? -37.823 4.000 40.757 1.00 68.31 520 PRO A N 1
ATOM 4163 C CA . PRO A 1 520 ? -37.662 3.666 42.172 1.00 68.31 520 PRO A CA 1
ATOM 4164 C C . PRO A 1 520 ? -36.197 3.853 42.629 1.00 68.31 520 PRO A C 1
ATOM 4166 O O . PRO A 1 520 ? -35.298 3.486 41.864 1.00 68.31 520 PRO A O 1
ATOM 4169 N N . PRO A 1 521 ? -35.925 4.335 43.859 1.00 68.81 521 PRO A N 1
ATOM 4170 C CA . PRO A 1 521 ? -34.562 4.597 44.359 1.00 68.81 521 PRO A CA 1
ATOM 4171 C C . PRO A 1 521 ? -33.598 3.410 44.177 1.00 68.81 521 PRO A C 1
ATOM 4173 O O . PRO A 1 521 ? -32.503 3.544 43.638 1.00 68.81 521 PRO A O 1
ATOM 4176 N N . GLN A 1 522 ? -34.070 2.194 44.465 1.00 71.81 522 GLN A N 1
ATOM 4177 C CA . GLN A 1 522 ? -33.307 0.947 44.295 1.00 71.81 522 GLN A CA 1
ATOM 4178 C C . GLN A 1 522 ? -32.932 0.631 42.838 1.00 71.81 522 GLN A C 1
ATOM 4180 O O . GLN A 1 522 ? -31.965 -0.083 42.570 1.00 71.81 522 GLN A O 1
ATOM 4185 N N . GLN A 1 523 ? -33.725 1.089 41.868 1.00 76.50 523 GLN A N 1
ATOM 4186 C CA . GLN A 1 523 ? -33.389 0.933 40.455 1.00 76.50 523 GLN A CA 1
ATOM 4187 C C . GLN A 1 523 ? -32.294 1.925 40.059 1.00 76.50 523 GLN A C 1
ATOM 4189 O O . GLN A 1 523 ? -31.323 1.528 39.420 1.00 76.50 523 GLN A O 1
ATOM 4194 N N . ARG A 1 524 ? -32.410 3.180 40.501 1.00 75.50 524 ARG A N 1
ATOM 4195 C CA . ARG A 1 524 ? -31.414 4.225 40.250 1.00 75.50 524 ARG A CA 1
ATOM 4196 C C . ARG A 1 524 ? -30.051 3.874 40.850 1.00 75.50 524 ARG A C 1
ATOM 4198 O O . ARG A 1 524 ? -29.046 3.994 40.157 1.00 75.50 524 ARG A O 1
ATOM 4205 N N . PHE A 1 525 ? -30.021 3.372 42.085 1.00 79.69 525 PHE A N 1
ATOM 4206 C CA . PHE A 1 525 ? -28.795 2.895 42.729 1.00 79.69 525 PHE A CA 1
ATOM 4207 C C . PHE A 1 525 ? -28.114 1.789 41.906 1.00 79.69 525 PHE A C 1
ATOM 4209 O O . PHE A 1 525 ? -26.939 1.899 41.565 1.00 79.69 525 PHE A O 1
ATOM 4216 N N . ARG A 1 526 ? -28.871 0.766 41.480 1.00 81.56 526 ARG A N 1
ATOM 4217 C CA . ARG A 1 526 ? -28.345 -0.318 40.628 1.00 81.56 526 ARG A CA 1
ATOM 4218 C C . ARG A 1 526 ? -27.815 0.181 39.283 1.00 81.56 526 ARG A C 1
ATOM 4220 O O . ARG A 1 526 ? -26.798 -0.314 38.806 1.00 81.56 526 ARG A O 1
ATOM 4227 N N . GLU A 1 527 ? -28.486 1.151 38.666 1.00 82.88 527 GLU A N 1
ATOM 4228 C CA . GLU A 1 527 ? -28.033 1.767 37.414 1.00 82.88 527 GLU A CA 1
ATOM 4229 C C . GLU A 1 527 ? -26.724 2.554 37.597 1.00 82.88 527 GLU A C 1
ATOM 4231 O O . GLU A 1 527 ? -25.841 2.465 36.742 1.00 82.88 527 GLU A O 1
ATOM 4236 N N . LEU A 1 528 ? -26.569 3.277 38.713 1.00 83.12 528 LEU A N 1
ATOM 4237 C CA . LEU A 1 528 ? -25.336 3.994 39.052 1.00 83.12 528 LEU A CA 1
ATOM 4238 C C . LEU A 1 528 ? -24.171 3.037 39.325 1.00 83.12 528 LEU A C 1
ATOM 4240 O O . LEU A 1 528 ? -23.098 3.241 38.762 1.00 83.12 528 LEU A O 1
ATOM 4244 N N . VAL A 1 529 ? -24.389 1.977 40.111 1.00 83.69 529 VAL A N 1
ATOM 4245 C CA . VAL A 1 529 ? -23.369 0.948 40.392 1.00 83.69 529 VAL A CA 1
ATOM 4246 C C . VAL A 1 529 ? -22.907 0.281 39.100 1.00 83.69 529 VAL A C 1
ATOM 4248 O O . VAL A 1 529 ? -21.714 0.245 38.816 1.00 83.69 529 VAL A O 1
ATOM 4251 N N . LYS A 1 530 ? -23.841 -0.143 38.243 1.00 84.69 530 LYS A N 1
ATOM 4252 C CA . LYS A 1 530 ? -23.493 -0.736 36.945 1.00 84.69 530 LYS A CA 1
ATOM 4253 C C . LYS A 1 530 ? -22.713 0.232 36.053 1.00 84.69 530 LYS A C 1
ATOM 4255 O O . LYS A 1 530 ? -21.789 -0.165 35.350 1.00 84.69 530 LYS A O 1
ATOM 4260 N N . LYS A 1 531 ? -23.085 1.516 36.055 1.00 84.38 531 LYS A N 1
ATOM 4261 C CA . LYS A 1 531 ? -22.354 2.542 35.304 1.00 84.38 531 LYS A CA 1
ATOM 4262 C C . LYS A 1 531 ? -20.936 2.729 35.853 1.00 84.38 531 LYS A C 1
ATOM 4264 O O . LYS A 1 531 ? -20.012 2.879 35.060 1.00 84.38 531 LYS A O 1
ATOM 4269 N N . TYR A 1 532 ? -20.769 2.706 37.175 1.00 86.06 532 TYR A N 1
ATOM 4270 C CA . TYR A 1 532 ? -19.463 2.758 37.827 1.00 86.06 532 TYR A CA 1
ATOM 4271 C C . TYR A 1 532 ? -18.583 1.570 37.416 1.00 86.06 532 TYR A C 1
ATOM 4273 O O . TYR A 1 532 ? -17.456 1.790 36.985 1.00 86.06 532 TYR A O 1
ATOM 4281 N N . GLU A 1 533 ? -19.109 0.342 37.452 1.00 85.31 533 GLU A N 1
ATOM 4282 C CA . GLU A 1 533 ? -18.400 -0.871 37.009 1.00 85.31 533 GLU A CA 1
ATOM 4283 C C . GLU A 1 533 ? -17.967 -0.778 35.536 1.00 85.31 533 GLU A C 1
ATOM 4285 O O . GLU A 1 533 ? -16.792 -0.977 35.220 1.00 85.31 533 GLU A O 1
ATOM 4290 N N . ASP A 1 534 ? -18.890 -0.395 34.641 1.00 85.25 534 ASP A N 1
ATOM 4291 C CA . ASP A 1 534 ? -18.612 -0.229 33.208 1.00 85.25 534 ASP A CA 1
ATOM 4292 C C . ASP A 1 534 ? -17.464 0.781 32.976 1.00 85.25 534 ASP A C 1
ATOM 4294 O O . ASP A 1 534 ? -16.601 0.568 32.120 1.00 85.25 534 ASP A O 1
ATOM 4298 N N . MET A 1 535 ? -17.449 1.884 33.732 1.00 87.50 535 MET A N 1
ATOM 4299 C CA . MET A 1 535 ? -16.436 2.941 33.633 1.00 87.50 535 MET A CA 1
ATOM 4300 C C . MET A 1 535 ? -15.102 2.544 34.263 1.00 87.50 535 MET A C 1
ATOM 4302 O O . MET A 1 535 ? -14.047 2.904 33.737 1.00 87.50 535 MET A O 1
ATOM 4306 N N . TYR A 1 536 ? -15.137 1.801 35.366 1.00 86.56 536 TYR A N 1
ATOM 4307 C CA . TYR A 1 536 ? -13.950 1.297 36.043 1.00 86.56 536 TYR A CA 1
ATOM 4308 C C . TYR A 1 536 ? -13.189 0.306 35.157 1.00 86.56 536 TYR A C 1
ATOM 4310 O O . TYR A 1 536 ? -11.981 0.454 34.969 1.00 86.56 536 TYR A O 1
ATOM 4318 N N . GLU A 1 537 ? -13.887 -0.636 34.519 1.00 87.00 537 GLU A N 1
ATOM 4319 C CA . GLU A 1 537 ? -13.262 -1.579 33.582 1.00 87.00 537 GLU A CA 1
ATOM 4320 C C . GLU A 1 537 ? -12.668 -0.869 32.358 1.00 87.00 537 GLU A C 1
ATOM 4322 O O . GLU A 1 537 ? -11.517 -1.114 31.984 1.00 87.00 537 GLU A O 1
ATOM 4327 N N . LEU A 1 538 ? -13.385 0.107 31.791 1.00 90.19 538 LEU A N 1
ATOM 4328 C CA . LEU A 1 538 ? -12.843 0.933 30.711 1.00 90.19 538 LEU A CA 1
ATOM 4329 C C . LEU A 1 538 ? -11.588 1.713 31.154 1.00 90.19 538 LEU A C 1
ATOM 4331 O O . LEU A 1 538 ? -10.634 1.823 30.380 1.00 90.19 538 LEU A O 1
ATOM 4335 N N . SER A 1 539 ? -11.559 2.198 32.403 1.00 91.12 539 SER A N 1
ATOM 4336 C CA . SER A 1 539 ? -10.405 2.883 33.006 1.00 91.12 539 SER A CA 1
ATOM 4337 C C . SER A 1 539 ? -9.190 1.962 33.087 1.00 91.12 539 SER A C 1
ATOM 4339 O O . SER A 1 539 ? -8.095 2.309 32.643 1.00 91.12 539 SER A O 1
ATOM 4341 N N . ARG A 1 540 ? -9.386 0.721 33.542 1.00 90.12 540 ARG A N 1
ATOM 4342 C CA . ARG A 1 540 ? -8.320 -0.288 33.561 1.00 90.12 540 ARG A CA 1
ATOM 4343 C C . ARG A 1 540 ? -7.767 -0.549 32.165 1.00 90.12 540 ARG A C 1
ATOM 4345 O O . ARG A 1 540 ? -6.567 -0.761 32.010 1.00 90.12 540 ARG A O 1
ATOM 4352 N N . HIS A 1 541 ? -8.604 -0.570 31.132 1.00 92.12 541 HIS A N 1
ATOM 4353 C CA . HIS A 1 541 ? -8.133 -0.805 29.766 1.00 92.12 541 HIS A CA 1
ATOM 4354 C C . HIS A 1 541 ? -7.332 0.369 29.199 1.00 92.12 541 HIS A C 1
ATOM 4356 O O . HIS A 1 541 ? -6.294 0.122 28.585 1.00 92.12 541 HIS A O 1
ATOM 4362 N N . ILE A 1 542 ? -7.751 1.617 29.438 1.00 93.62 542 ILE A N 1
ATOM 4363 C CA . ILE A 1 542 ? -6.996 2.789 28.968 1.00 93.62 542 ILE A CA 1
ATOM 4364 C C . ILE A 1 542 ? -5.663 2.949 29.712 1.00 93.62 542 ILE A C 1
ATOM 4366 O O . ILE A 1 542 ? -4.670 3.291 29.074 1.00 93.62 542 ILE A O 1
ATOM 4370 N N . ILE A 1 543 ? -5.605 2.615 31.010 1.00 94.12 543 ILE A N 1
ATOM 4371 C CA . ILE A 1 543 ? -4.357 2.604 31.794 1.00 94.12 543 ILE A CA 1
ATOM 4372 C C . ILE A 1 543 ? -3.344 1.635 31.171 1.00 94.12 543 ILE A C 1
ATOM 4374 O O . ILE A 1 543 ? -2.224 2.033 30.860 1.00 94.12 543 ILE A O 1
ATOM 4378 N N . HIS A 1 544 ? -3.747 0.391 30.899 1.00 93.50 544 HIS A N 1
ATOM 4379 C CA . HIS A 1 544 ? -2.854 -0.587 30.267 1.00 93.50 544 HIS A CA 1
ATOM 4380 C C . HIS A 1 544 ? -2.460 -0.193 28.833 1.00 93.50 544 HIS A C 1
ATOM 4382 O O . HIS A 1 544 ? -1.318 -0.390 28.427 1.00 93.50 544 HIS A O 1
ATOM 4388 N N . ALA A 1 545 ? -3.386 0.370 28.046 1.00 94.44 545 ALA A N 1
ATOM 4389 C CA . ALA A 1 545 ? -3.072 0.840 26.696 1.00 94.44 545 ALA A CA 1
ATOM 4390 C C . ALA A 1 545 ? -2.039 1.981 26.724 1.00 94.44 545 ALA A C 1
ATOM 4392 O O . ALA A 1 545 ? -1.113 2.000 25.913 1.00 94.44 545 ALA A O 1
ATOM 4393 N N . ARG A 1 546 ? -2.161 2.902 27.689 1.00 95.81 546 ARG A N 1
ATOM 4394 C CA . ARG A 1 546 ? -1.195 3.977 27.936 1.00 95.81 546 ARG A CA 1
ATOM 4395 C C . ARG A 1 546 ? 0.167 3.436 28.375 1.00 95.81 546 ARG A C 1
ATOM 4397 O O . ARG A 1 546 ? 1.186 3.913 27.887 1.00 95.81 546 ARG A O 1
ATOM 4404 N N . GLU A 1 547 ? 0.191 2.450 29.266 1.00 96.25 547 GLU A N 1
ATOM 4405 C CA . GLU A 1 547 ? 1.422 1.783 29.705 1.00 96.25 547 GLU A CA 1
ATOM 4406 C C . GLU A 1 547 ? 2.173 1.168 28.516 1.00 96.25 547 GLU A C 1
ATOM 4408 O O . GLU A 1 547 ? 3.350 1.457 28.309 1.00 96.25 547 GLU A O 1
ATOM 4413 N N . CYS A 1 548 ? 1.466 0.413 27.674 1.00 96.38 548 CYS A N 1
ATOM 4414 C CA . CYS A 1 548 ? 2.000 -0.170 26.442 1.00 96.38 548 CYS A CA 1
ATOM 4415 C C . CYS A 1 548 ? 2.545 0.887 25.467 1.00 96.38 548 CYS A C 1
ATOM 4417 O O . CYS A 1 548 ? 3.637 0.733 24.916 1.00 96.38 548 CYS A O 1
ATOM 4419 N N . LEU A 1 549 ? 1.798 1.982 25.276 1.00 95.62 549 LEU A N 1
ATOM 4420 C CA . LEU A 1 549 ? 2.212 3.127 24.459 1.00 95.62 549 LEU A CA 1
ATOM 4421 C C . LEU A 1 549 ? 3.518 3.739 24.962 1.00 95.62 549 LEU A C 1
ATOM 4423 O O . LEU A 1 549 ? 4.429 3.975 24.171 1.00 95.62 549 LEU A O 1
ATOM 4427 N N . LYS A 1 550 ? 3.608 3.975 26.275 1.00 96.81 550 LYS A N 1
ATOM 4428 C CA . LYS A 1 550 ? 4.794 4.547 26.906 1.00 96.81 550 LYS A CA 1
ATOM 4429 C C . LYS A 1 550 ? 6.005 3.638 26.718 1.00 96.81 550 LYS A C 1
ATOM 4431 O O . LYS A 1 550 ? 7.024 4.096 26.218 1.00 96.81 550 LYS A O 1
ATOM 4436 N N . VAL A 1 551 ? 5.869 2.350 27.040 1.00 97.50 551 VAL A N 1
ATOM 4437 C CA . VAL A 1 551 ? 6.955 1.371 26.876 1.00 97.50 551 VAL A CA 1
ATOM 4438 C C . VAL A 1 551 ? 7.403 1.285 25.416 1.00 97.50 551 VAL A C 1
ATOM 4440 O O . VAL A 1 551 ? 8.599 1.220 25.144 1.00 97.50 551 VAL A O 1
ATOM 4443 N N . THR A 1 552 ? 6.474 1.350 24.459 1.00 97.31 552 THR A N 1
ATOM 4444 C CA . THR A 1 552 ? 6.813 1.351 23.027 1.00 97.31 552 THR A CA 1
ATOM 4445 C C . THR A 1 552 ? 7.576 2.615 22.622 1.00 97.31 552 THR A C 1
ATOM 4447 O O . THR A 1 552 ? 8.588 2.517 21.927 1.00 97.31 552 THR A O 1
ATOM 4450 N N . ALA A 1 553 ? 7.137 3.797 23.068 1.00 96.69 553 ALA A N 1
ATOM 4451 C CA . ALA A 1 553 ? 7.842 5.054 22.814 1.00 96.69 553 ALA A CA 1
ATOM 4452 C C . ALA A 1 553 ? 9.263 5.027 23.401 1.00 96.69 553 ALA A C 1
ATOM 4454 O O . ALA A 1 553 ? 10.224 5.314 22.686 1.00 96.69 553 ALA A O 1
ATOM 4455 N N . ASP A 1 554 ? 9.400 4.599 24.659 1.00 96.44 554 ASP A N 1
ATOM 4456 C CA . ASP A 1 554 ? 10.685 4.461 25.352 1.00 96.44 554 ASP A CA 1
ATOM 4457 C C . ASP A 1 554 ? 11.599 3.456 24.627 1.00 96.44 554 ASP A C 1
ATOM 4459 O O . ASP A 1 554 ? 12.777 3.729 24.406 1.00 96.44 554 ASP A O 1
ATOM 4463 N N . THR A 1 555 ? 11.051 2.331 24.158 1.00 95.88 555 THR A N 1
ATOM 4464 C CA . THR A 1 555 ? 11.796 1.326 23.381 1.00 95.88 555 THR A CA 1
ATOM 4465 C C . THR A 1 555 ? 12.336 1.916 22.075 1.00 95.88 555 THR A C 1
ATOM 4467 O O . THR A 1 555 ? 13.496 1.698 21.733 1.00 95.88 555 THR A O 1
ATOM 4470 N N . PHE A 1 556 ? 11.546 2.721 21.356 1.00 94.88 556 PHE A N 1
ATOM 4471 C CA . PHE A 1 556 ? 12.031 3.401 20.151 1.00 94.88 556 PHE A CA 1
ATOM 4472 C C . PHE A 1 556 ? 13.054 4.499 20.431 1.00 94.88 556 PHE A C 1
ATOM 4474 O O . PHE A 1 556 ? 13.968 4.675 19.626 1.00 94.88 556 PHE A O 1
ATOM 4481 N N . HIS A 1 557 ? 12.942 5.201 21.560 1.00 92.12 557 HIS A N 1
ATOM 4482 C CA . HIS A 1 557 ? 13.983 6.120 22.015 1.00 92.12 557 HIS A CA 1
ATOM 4483 C C . HIS A 1 557 ? 15.297 5.383 22.301 1.00 92.12 557 HIS A C 1
ATOM 4485 O O . HIS A 1 557 ? 16.350 5.842 21.870 1.00 92.12 557 HIS A O 1
ATOM 4491 N N . ILE A 1 558 ? 15.246 4.205 22.931 1.00 91.44 558 ILE A N 1
ATOM 4492 C CA . ILE A 1 558 ? 16.435 3.369 23.159 1.00 91.44 558 ILE A CA 1
ATOM 4493 C C . ILE A 1 558 ? 17.063 2.944 21.824 1.00 91.44 558 ILE A C 1
ATOM 4495 O O . ILE A 1 558 ? 18.272 3.080 21.651 1.00 91.44 558 ILE A O 1
ATOM 4499 N N . ILE A 1 559 ? 16.266 2.467 20.860 1.00 90.19 559 ILE A N 1
ATOM 4500 C CA . ILE A 1 559 ? 16.767 2.076 19.527 1.00 90.19 559 ILE A CA 1
ATOM 4501 C C . ILE A 1 559 ? 17.468 3.258 18.844 1.00 90.19 559 ILE A C 1
ATOM 4503 O O . ILE A 1 559 ? 18.534 3.107 18.244 1.00 90.19 559 ILE A O 1
ATOM 4507 N N . GLU A 1 560 ? 16.873 4.444 18.939 1.00 86.56 560 GLU A N 1
ATOM 4508 C CA . GLU A 1 560 ? 17.431 5.667 18.376 1.00 86.56 560 GLU A CA 1
ATOM 4509 C C . GLU A 1 560 ? 18.750 6.071 19.048 1.00 86.56 560 GLU A C 1
ATOM 4511 O O . GLU A 1 560 ? 19.719 6.377 18.354 1.00 86.56 560 GLU A O 1
ATOM 4516 N N . GLU A 1 561 ? 18.834 5.974 20.373 1.00 84.75 561 GLU A N 1
ATOM 4517 C CA . GLU A 1 561 ? 20.054 6.260 21.124 1.00 84.75 561 GLU A CA 1
ATOM 4518 C C . GLU A 1 561 ? 21.181 5.264 20.796 1.00 84.75 561 GLU A C 1
ATOM 4520 O O . GLU A 1 561 ? 22.330 5.653 20.572 1.00 84.75 561 GLU A O 1
ATOM 4525 N N . PHE A 1 562 ? 20.863 3.967 20.700 1.00 81.12 562 PHE A N 1
ATOM 4526 C CA . PHE A 1 562 ? 21.823 2.947 20.272 1.00 81.12 562 PHE A CA 1
ATOM 4527 C C . PHE A 1 562 ? 22.341 3.225 18.862 1.00 81.12 562 PHE A C 1
ATOM 4529 O O . PHE A 1 562 ? 23.546 3.111 18.623 1.00 81.12 562 PHE A O 1
ATOM 4536 N N . ARG A 1 563 ? 21.461 3.643 17.946 1.00 77.56 563 ARG A N 1
ATOM 4537 C CA . ARG A 1 563 ? 21.847 4.070 16.601 1.00 77.56 563 ARG A CA 1
ATOM 4538 C C . ARG A 1 563 ? 22.821 5.244 16.646 1.00 77.56 563 ARG A C 1
ATOM 4540 O O . ARG A 1 563 ? 23.839 5.177 15.971 1.00 77.56 563 ARG A O 1
ATOM 4547 N N . GLU A 1 564 ? 22.551 6.290 17.421 1.00 76.25 564 GLU A N 1
ATOM 4548 C CA . GLU A 1 564 ? 23.465 7.438 17.523 1.00 76.25 564 GLU A CA 1
ATOM 4549 C C . GLU A 1 564 ? 24.836 7.050 18.092 1.00 76.25 564 GLU A C 1
ATOM 4551 O O . GLU A 1 564 ? 25.860 7.509 17.588 1.00 76.25 564 GLU A O 1
ATOM 4556 N N . ARG A 1 565 ? 24.876 6.166 19.099 1.00 75.38 565 ARG A N 1
ATOM 4557 C CA . ARG A 1 565 ? 26.127 5.761 19.762 1.00 75.38 565 ARG A CA 1
ATOM 4558 C C . ARG A 1 565 ? 27.016 4.830 18.927 1.00 75.38 565 ARG A C 1
ATOM 4560 O O . ARG A 1 565 ? 28.230 4.856 19.106 1.00 75.38 565 ARG A O 1
ATOM 4567 N N . HIS A 1 566 ? 26.441 4.018 18.038 1.00 69.44 566 HIS A N 1
ATOM 4568 C CA . HIS A 1 566 ? 27.167 2.951 17.324 1.00 69.44 566 HIS A CA 1
ATOM 4569 C C . HIS A 1 566 ? 27.353 3.220 15.823 1.00 69.44 566 HIS A C 1
ATOM 4571 O O . HIS A 1 566 ? 27.813 2.341 15.095 1.00 69.44 566 HIS A O 1
ATOM 4577 N N . LEU A 1 567 ? 27.013 4.421 15.343 1.00 65.12 567 LEU A N 1
ATOM 4578 C CA . LEU A 1 567 ? 27.253 4.828 13.960 1.00 65.12 567 LEU A CA 1
ATOM 4579 C C . LEU A 1 567 ? 28.670 5.403 13.777 1.00 65.12 567 LEU A C 1
ATOM 4581 O O . LEU A 1 567 ? 29.021 6.383 14.438 1.00 65.12 567 LEU A O 1
ATOM 4585 N N . PRO A 1 568 ? 29.483 4.862 12.849 1.00 58.62 568 PRO A N 1
ATOM 4586 C CA . PRO A 1 568 ? 30.749 5.476 12.467 1.00 58.62 568 PRO A CA 1
ATOM 4587 C C . PRO A 1 568 ? 30.540 6.901 11.914 1.00 58.62 568 PRO A C 1
ATOM 4589 O O . PRO A 1 568 ? 29.595 7.120 11.148 1.00 58.62 568 PRO A O 1
ATOM 4592 N N . PRO A 1 569 ? 31.417 7.877 12.220 1.00 54.09 569 PRO A N 1
ATOM 4593 C CA . PRO A 1 569 ? 31.281 9.262 11.747 1.00 54.09 569 PRO A CA 1
ATOM 4594 C C . PRO A 1 569 ? 31.209 9.405 10.217 1.00 54.09 569 PRO A C 1
ATOM 4596 O O . PRO A 1 569 ? 30.616 10.346 9.692 1.00 54.09 569 PRO A O 1
ATOM 4599 N N . ASP A 1 570 ? 31.806 8.470 9.480 1.00 54.81 570 ASP A N 1
ATOM 4600 C CA . ASP A 1 570 ? 31.821 8.431 8.019 1.00 54.81 570 ASP A CA 1
ATOM 4601 C C . ASP A 1 570 ? 30.572 7.765 7.408 1.00 54.81 570 ASP A C 1
ATOM 4603 O O . ASP A 1 570 ? 30.321 7.917 6.209 1.00 54.81 570 ASP A O 1
ATOM 4607 N N . TRP A 1 571 ? 29.748 7.088 8.216 1.00 56.62 571 TRP A N 1
ATOM 4608 C CA . TRP A 1 571 ? 28.475 6.493 7.790 1.00 56.62 571 TRP A CA 1
ATOM 4609 C C . TRP A 1 571 ? 27.431 7.555 7.426 1.00 56.62 571 TRP A C 1
ATOM 4611 O O . TRP A 1 571 ? 26.685 7.409 6.454 1.00 56.62 571 TRP A O 1
ATOM 4621 N N . GLU A 1 572 ? 27.406 8.676 8.156 1.00 50.91 572 GLU A N 1
ATOM 4622 C CA . GLU A 1 572 ? 26.479 9.782 7.889 1.00 50.91 572 GLU A CA 1
ATOM 4623 C C . GLU A 1 572 ? 26.654 10.379 6.485 1.00 50.91 572 GLU A C 1
ATOM 4625 O O . GLU A 1 572 ? 25.664 10.755 5.847 1.00 50.91 572 GLU A O 1
ATOM 4630 N N . LEU A 1 573 ? 27.901 10.431 6.001 1.00 49.19 573 LEU A N 1
ATOM 4631 C CA . LEU A 1 573 ? 28.289 11.012 4.714 1.00 49.19 573 LEU A CA 1
ATOM 4632 C C . LEU A 1 573 ? 27.973 10.095 3.525 1.00 49.19 573 LEU A C 1
ATOM 4634 O O . LEU A 1 573 ? 27.651 10.592 2.447 1.00 49.19 573 LEU A O 1
ATOM 4638 N N . ARG A 1 574 ? 28.027 8.769 3.707 1.00 50.09 574 ARG A N 1
ATOM 4639 C CA . ARG A 1 574 ? 27.784 7.788 2.632 1.00 50.09 574 ARG A CA 1
ATOM 4640 C C . ARG A 1 574 ? 26.294 7.530 2.375 1.00 50.09 574 ARG A C 1
ATOM 4642 O O . ARG A 1 574 ? 25.931 7.117 1.278 1.00 50.09 574 ARG A O 1
ATOM 4649 N N . VAL A 1 575 ? 25.431 7.774 3.369 1.00 50.69 575 VAL A N 1
ATOM 4650 C CA . VAL A 1 575 ? 24.068 7.209 3.396 1.00 50.69 575 VAL A CA 1
ATOM 4651 C C . VAL A 1 575 ? 22.981 8.236 3.763 1.00 50.69 575 VAL A C 1
ATOM 4653 O O . VAL A 1 575 ? 21.890 7.864 4.173 1.00 50.69 575 VAL A O 1
ATOM 4656 N N . GLY A 1 576 ? 23.205 9.550 3.658 1.00 50.84 576 GLY A N 1
ATOM 4657 C CA . GLY A 1 576 ? 22.151 10.542 3.965 1.00 50.84 576 GLY A CA 1
ATOM 4658 C C . GLY A 1 576 ? 21.570 10.411 5.388 1.00 50.84 576 GLY A C 1
ATOM 4659 O O . GLY A 1 576 ? 20.377 10.646 5.607 1.00 50.84 576 GLY A O 1
ATOM 4660 N N . GLY A 1 577 ? 22.404 9.994 6.351 1.00 50.59 577 GLY A N 1
ATOM 4661 C CA . GLY A 1 577 ? 21.990 9.497 7.670 1.00 50.59 577 GLY A CA 1
ATOM 4662 C C . GLY A 1 577 ? 21.144 10.472 8.497 1.00 50.59 577 GLY A C 1
ATOM 4663 O O . GLY A 1 577 ? 20.258 10.032 9.230 1.00 50.59 577 GLY A O 1
ATOM 4664 N N . ARG A 1 578 ? 21.326 11.790 8.315 1.00 53.16 578 ARG A N 1
ATOM 4665 C CA . ARG A 1 578 ? 20.593 12.832 9.062 1.00 53.16 578 ARG A CA 1
ATOM 4666 C C . ARG A 1 578 ? 19.082 12.825 8.839 1.00 53.16 578 ARG A C 1
ATOM 4668 O O . ARG A 1 578 ? 18.337 13.043 9.788 1.00 53.16 578 ARG A O 1
ATOM 4675 N N . ARG A 1 579 ? 18.605 12.562 7.615 1.00 56.69 579 ARG A N 1
ATOM 4676 C CA . ARG A 1 579 ? 17.156 12.553 7.317 1.00 56.69 579 ARG A CA 1
ATOM 4677 C C . ARG A 1 579 ? 16.453 11.347 7.948 1.00 56.69 579 ARG A C 1
ATOM 4679 O O . ARG A 1 579 ? 15.264 11.415 8.223 1.00 56.69 579 ARG A O 1
ATOM 4686 N N . ARG A 1 580 ? 17.187 10.257 8.196 1.00 60.50 580 ARG A N 1
ATOM 4687 C CA . ARG A 1 580 ? 16.647 8.995 8.729 1.00 60.50 580 ARG A CA 1
ATOM 4688 C C . ARG A 1 580 ? 16.636 8.947 10.258 1.00 60.50 580 ARG A C 1
ATOM 4690 O O . ARG A 1 580 ? 15.657 8.459 10.815 1.00 60.50 580 ARG A O 1
ATOM 4697 N N . ILE A 1 581 ? 17.620 9.571 10.927 1.00 62.41 581 ILE A N 1
ATOM 4698 C CA . ILE A 1 581 ? 17.562 9.875 12.379 1.00 62.41 581 ILE A CA 1
ATOM 4699 C C . ILE A 1 581 ? 16.235 10.566 12.709 1.00 62.41 581 ILE A C 1
ATOM 4701 O O . ILE A 1 581 ? 15.533 10.195 13.646 1.00 62.41 581 ILE A O 1
ATOM 4705 N N . GLN A 1 582 ? 15.846 11.526 11.867 1.00 71.75 582 GLN A N 1
ATOM 4706 C CA . GLN A 1 582 ? 14.611 12.281 12.048 1.00 71.75 582 GLN A CA 1
ATOM 4707 C C . GLN A 1 582 ? 13.351 11.416 11.946 1.00 71.75 582 GLN A C 1
ATOM 4709 O O . GLN A 1 582 ? 12.365 11.763 12.580 1.00 71.75 582 GLN A O 1
ATOM 4714 N N . ILE A 1 583 ? 13.358 10.304 11.200 1.00 82.06 583 ILE A N 1
ATOM 4715 C CA . ILE A 1 583 ? 12.168 9.457 11.021 1.00 82.06 583 ILE A CA 1
ATOM 4716 C C . ILE A 1 583 ? 11.903 8.617 12.271 1.00 82.06 583 ILE A C 1
ATOM 4718 O O . ILE A 1 583 ? 10.781 8.619 12.773 1.00 82.06 583 ILE A O 1
ATOM 4722 N N . LEU A 1 584 ? 12.915 7.916 12.794 1.00 85.06 584 LEU A N 1
ATOM 4723 C CA . LEU A 1 584 ? 12.730 7.106 14.002 1.00 85.06 584 LEU A CA 1
ATOM 4724 C C . LEU A 1 584 ? 12.431 7.999 15.212 1.00 85.06 584 LEU A C 1
ATOM 4726 O O . LEU A 1 584 ? 11.469 7.748 15.937 1.00 85.06 584 LEU A O 1
ATOM 4730 N N . ARG A 1 585 ? 13.175 9.107 15.352 1.00 87.50 585 ARG A N 1
ATOM 4731 C CA . ARG A 1 585 ? 12.917 10.134 16.368 1.00 87.50 585 ARG A CA 1
ATOM 4732 C C . ARG A 1 585 ? 11.516 10.729 16.232 1.00 87.50 585 ARG A C 1
ATOM 4734 O O . ARG A 1 585 ? 10.855 10.959 17.244 1.00 87.50 585 ARG A O 1
ATOM 4741 N N . PHE A 1 586 ? 11.043 10.962 15.005 1.00 91.44 586 PHE A N 1
ATOM 4742 C CA . PHE A 1 586 ? 9.676 11.421 14.758 1.00 91.44 586 PHE A CA 1
ATOM 4743 C C . PHE A 1 586 ? 8.654 10.416 15.285 1.00 91.44 586 PHE A C 1
ATOM 4745 O O . PHE A 1 586 ? 7.775 10.823 16.036 1.00 91.44 586 PHE A O 1
ATOM 4752 N N . TYR A 1 587 ? 8.771 9.126 14.950 1.00 93.81 587 TYR A N 1
ATOM 4753 C CA . TYR A 1 587 ? 7.805 8.129 15.417 1.00 93.81 587 TYR A CA 1
ATOM 4754 C C . TYR A 1 587 ? 7.850 7.932 16.932 1.00 93.81 587 TYR A C 1
ATOM 4756 O O . TYR A 1 587 ? 6.789 7.897 17.547 1.00 93.81 587 TYR A O 1
ATOM 4764 N N . ALA A 1 588 ? 9.035 7.897 17.548 1.00 92.75 588 ALA A N 1
ATOM 4765 C CA . ALA A 1 588 ? 9.164 7.855 19.007 1.00 92.75 588 ALA A CA 1
ATOM 4766 C C . ALA A 1 588 ? 8.462 9.062 19.664 1.00 92.75 588 ALA A C 1
ATOM 4768 O O . ALA A 1 588 ? 7.603 8.907 20.532 1.00 92.75 588 ALA A O 1
ATOM 4769 N N . SER A 1 589 ? 8.717 10.272 19.151 1.00 94.38 589 SER A N 1
ATOM 4770 C CA . SER A 1 589 ? 8.066 11.504 19.629 1.00 94.38 589 SER A CA 1
ATOM 4771 C C . SER A 1 589 ? 6.553 11.507 19.383 1.00 94.38 589 SER A C 1
ATOM 4773 O O . SER A 1 589 ? 5.776 12.013 20.192 1.00 94.38 589 SER A O 1
ATOM 4775 N N . PHE A 1 590 ? 6.105 10.959 18.255 1.00 95.94 590 PHE A N 1
ATOM 4776 C CA . PHE A 1 590 ? 4.693 10.906 17.901 1.00 95.94 590 PHE A CA 1
ATOM 4777 C C . PHE A 1 590 ? 3.933 9.883 18.754 1.00 95.94 590 PHE A C 1
ATOM 4779 O O . PHE A 1 590 ? 2.821 10.175 19.185 1.00 95.94 590 PHE A O 1
ATOM 4786 N N . LEU A 1 591 ? 4.547 8.746 19.090 1.00 96.44 591 LEU A N 1
ATOM 4787 C CA . LEU A 1 591 ? 4.016 7.798 20.073 1.00 96.44 591 LEU A CA 1
ATOM 4788 C C . LEU A 1 591 ? 3.879 8.442 21.457 1.00 96.44 591 LEU A C 1
ATOM 4790 O O . LEU A 1 591 ? 2.841 8.275 22.092 1.00 96.44 591 LEU A O 1
ATOM 4794 N N . THR A 1 592 ? 4.838 9.270 21.880 1.00 96.44 592 THR A N 1
ATOM 4795 C CA . THR A 1 592 ? 4.709 10.084 23.104 1.00 96.44 592 THR A CA 1
ATOM 4796 C C . THR A 1 592 ? 3.510 11.039 23.034 1.00 96.44 592 THR A C 1
ATOM 4798 O O . THR A 1 592 ? 2.781 11.211 24.010 1.00 96.44 592 THR A O 1
ATOM 4801 N N . ASN A 1 593 ? 3.215 11.619 21.867 1.00 96.12 593 ASN A N 1
ATOM 4802 C CA . ASN A 1 593 ? 2.009 12.439 21.697 1.00 96.12 593 ASN A CA 1
ATOM 4803 C C . ASN A 1 593 ? 0.714 11.608 21.778 1.00 96.12 593 ASN A C 1
ATOM 4805 O O . ASN A 1 593 ? -0.295 12.087 22.307 1.00 96.12 593 ASN A O 1
ATOM 4809 N N . ILE A 1 594 ? 0.724 10.370 21.277 1.00 96.25 594 ILE A N 1
ATOM 4810 C CA . ILE A 1 594 ? -0.397 9.429 21.417 1.00 96.25 594 ILE A CA 1
ATOM 4811 C C . ILE A 1 594 ? -0.563 9.015 22.892 1.00 96.25 594 ILE A C 1
ATOM 4813 O O . ILE A 1 594 ? -1.689 9.006 23.390 1.00 96.25 594 ILE A O 1
ATOM 4817 N N . GLU A 1 595 ? 0.528 8.779 23.630 1.00 96.19 595 GLU A N 1
ATOM 4818 C CA . GLU A 1 595 ? 0.516 8.537 25.085 1.00 96.19 595 GLU A CA 1
ATOM 4819 C C . GLU A 1 595 ? -0.150 9.691 25.837 1.00 96.19 595 GLU A C 1
ATOM 4821 O O . GLU A 1 595 ? -1.041 9.455 26.652 1.00 96.19 595 GLU A O 1
ATOM 4826 N N . LYS A 1 596 ? 0.173 10.945 25.497 1.00 96.19 596 LYS A N 1
ATOM 4827 C CA . LYS A 1 596 ? -0.478 12.123 26.096 1.00 96.19 596 LYS A CA 1
ATOM 4828 C C . LYS A 1 596 ? -1.977 12.186 25.808 1.00 96.19 596 LYS A C 1
ATOM 4830 O O . LYS A 1 596 ? -2.752 12.676 26.634 1.00 96.19 596 LYS A O 1
ATOM 4835 N N . ARG A 1 597 ? -2.421 11.677 24.656 1.00 94.69 597 ARG A N 1
ATOM 4836 C CA . ARG A 1 597 ? -3.853 11.545 24.354 1.00 94.69 597 ARG A CA 1
ATOM 4837 C C . ARG A 1 597 ? -4.503 10.458 25.207 1.00 94.69 597 ARG A C 1
ATOM 4839 O O . ARG A 1 597 ? -5.593 10.692 25.727 1.00 94.69 597 ARG A O 1
ATOM 4846 N N . ALA A 1 598 ? -3.844 9.315 25.385 1.00 95.38 598 ALA A N 1
ATOM 4847 C CA . ALA A 1 598 ? -4.315 8.259 26.277 1.00 95.38 598 ALA A CA 1
ATOM 4848 C C . ALA A 1 598 ? -4.409 8.755 27.730 1.00 95.38 598 ALA A C 1
ATOM 4850 O O . ALA A 1 598 ? -5.426 8.542 28.384 1.00 95.38 598 ALA A O 1
ATOM 4851 N N . GLU A 1 599 ? -3.426 9.533 28.188 1.00 96.06 599 GLU A N 1
ATOM 4852 C CA . GLU A 1 599 ? -3.450 10.213 29.486 1.00 96.06 599 GLU A CA 1
ATOM 4853 C C . GLU A 1 599 ? -4.646 11.179 29.608 1.00 96.06 599 GLU A C 1
ATOM 4855 O O . GLU A 1 599 ? -5.318 11.237 30.636 1.00 96.06 599 GLU A O 1
ATOM 4860 N N . SER A 1 600 ? -4.973 11.924 28.547 1.00 95.06 600 SER A N 1
ATOM 4861 C CA . SER A 1 600 ? -6.175 12.767 28.534 1.00 95.06 600 SER A CA 1
ATOM 4862 C C . SER A 1 600 ? -7.463 11.944 28.655 1.00 95.06 600 SER A C 1
ATOM 4864 O O . SER A 1 600 ? -8.380 12.352 29.369 1.00 95.06 600 SER A O 1
ATOM 4866 N N . PHE A 1 601 ? -7.548 10.796 27.978 1.00 94.19 601 PHE A N 1
ATOM 4867 C CA . PHE A 1 601 ? -8.696 9.888 28.061 1.00 94.19 601 PHE A CA 1
ATOM 4868 C C . PHE A 1 601 ? -8.851 9.293 29.460 1.00 94.19 601 PHE A C 1
ATOM 4870 O O . PHE A 1 601 ? -9.957 9.312 29.998 1.00 94.19 601 PHE A O 1
ATOM 4877 N N . GLU A 1 602 ? -7.750 8.855 30.067 1.00 94.06 602 GLU A N 1
ATOM 4878 C CA . GLU A 1 602 ? -7.694 8.386 31.451 1.00 94.06 602 GLU A CA 1
ATOM 4879 C C . GLU A 1 602 ? -8.231 9.450 32.419 1.00 94.06 602 GLU A C 1
ATOM 4881 O O . GLU A 1 602 ? -9.193 9.191 33.138 1.00 94.06 602 GLU A O 1
ATOM 4886 N N . ARG A 1 603 ? -7.705 10.685 32.373 1.00 93.88 603 ARG A N 1
ATOM 4887 C CA . ARG A 1 603 ? -8.155 11.772 33.265 1.00 93.88 603 ARG A CA 1
ATOM 4888 C C . ARG A 1 603 ? -9.631 12.126 33.072 1.00 93.88 603 ARG A C 1
ATOM 4890 O O . ARG A 1 603 ? -10.340 12.398 34.039 1.00 93.88 603 ARG A O 1
ATOM 4897 N N . ARG A 1 604 ? -10.111 12.143 31.824 1.00 92.69 604 ARG A N 1
ATOM 4898 C CA . ARG A 1 604 ? -11.529 12.403 31.514 1.00 92.69 604 ARG A CA 1
ATOM 4899 C C . ARG A 1 604 ? -12.424 11.326 32.110 1.00 92.69 604 ARG A C 1
ATOM 4901 O O . ARG A 1 604 ? -13.423 11.652 32.744 1.00 92.69 604 ARG A O 1
ATOM 4908 N N . LEU A 1 605 ? -12.042 10.062 31.955 1.00 91.00 605 LEU A 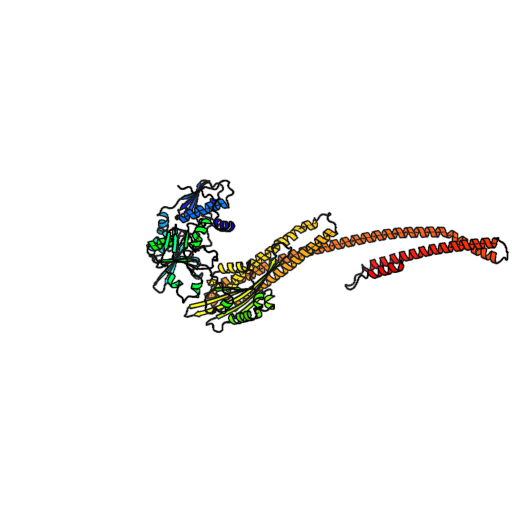N 1
ATOM 4909 C CA . LEU A 1 605 ? -12.793 8.946 32.507 1.00 91.00 605 LEU A CA 1
ATOM 4910 C C . LEU A 1 605 ? -12.744 8.931 34.040 1.00 91.00 605 LEU A C 1
ATOM 4912 O O . LEU A 1 605 ? -13.782 8.742 34.664 1.00 91.00 605 LEU A O 1
ATOM 4916 N N . GLN A 1 606 ? -11.592 9.227 34.650 1.00 90.62 606 GLN A N 1
ATOM 4917 C CA . GLN A 1 606 ? -11.438 9.338 36.103 1.00 90.62 606 GLN A CA 1
ATOM 4918 C C . GLN A 1 606 ? -12.361 10.406 36.707 1.00 90.62 606 GLN A C 1
ATOM 4920 O O . GLN A 1 606 ? -13.010 10.149 37.720 1.00 90.62 606 GLN A O 1
ATOM 4925 N N . ASN A 1 607 ? -12.477 11.573 36.065 1.00 90.38 607 ASN A N 1
ATOM 4926 C CA . ASN A 1 607 ? -13.396 12.628 36.502 1.00 90.38 607 ASN A CA 1
ATOM 4927 C C . ASN A 1 607 ? -14.853 12.151 36.515 1.00 90.38 607 ASN A C 1
ATOM 4929 O O . ASN A 1 607 ? -15.593 12.417 37.462 1.00 90.38 607 ASN A O 1
ATOM 4933 N N . GLU A 1 608 ? -15.268 11.438 35.469 1.00 88.62 608 GLU A N 1
ATOM 4934 C CA . GLU A 1 608 ? -16.624 10.903 35.391 1.00 88.62 608 GLU A CA 1
ATOM 4935 C C . GLU A 1 608 ? -16.824 9.765 36.412 1.00 88.62 608 GLU A C 1
ATOM 4937 O O . GLU A 1 608 ? -17.879 9.692 37.042 1.00 88.62 608 GLU A O 1
ATOM 4942 N N . THR A 1 609 ? -15.824 8.906 36.641 1.00 88.38 609 THR A N 1
ATOM 4943 C CA . THR A 1 609 ? -15.887 7.836 37.653 1.00 88.38 609 THR A CA 1
ATOM 4944 C C . THR A 1 609 ? -16.047 8.419 39.054 1.00 88.38 609 THR A C 1
ATOM 4946 O O . THR A 1 609 ? -16.902 7.959 39.812 1.00 88.38 609 THR A O 1
ATOM 4949 N N . GLN A 1 610 ? -15.302 9.480 39.378 1.00 87.75 610 GLN A N 1
ATOM 4950 C CA . GLN A 1 610 ? -15.425 10.179 40.657 1.00 87.75 610 GLN A CA 1
ATOM 4951 C C . GLN A 1 610 ? -16.807 10.820 40.830 1.00 87.75 610 GLN A C 1
ATOM 4953 O O . GLN A 1 610 ? -17.375 10.787 41.921 1.00 87.75 610 GLN A O 1
ATOM 4958 N N . LEU A 1 611 ? -17.376 11.382 39.759 1.00 86.50 611 LEU A N 1
ATOM 4959 C CA . LEU A 1 611 ? -18.732 11.924 39.789 1.00 86.50 611 LEU A CA 1
ATOM 4960 C C . LEU A 1 611 ? -19.761 10.835 40.117 1.00 86.50 611 LEU A C 1
ATOM 4962 O O . LEU A 1 611 ? -20.602 11.043 40.988 1.00 86.50 611 LEU A O 1
ATOM 4966 N N . VAL A 1 612 ? -19.700 9.684 39.440 1.00 85.69 612 VAL A N 1
ATOM 4967 C CA . VAL A 1 612 ? -20.631 8.571 39.692 1.00 85.69 612 VAL A CA 1
ATOM 4968 C C . VAL A 1 612 ? -20.464 8.032 41.113 1.00 85.69 612 VAL A C 1
ATOM 4970 O O . VAL A 1 612 ? -21.467 7.825 41.787 1.00 85.69 612 VAL A O 1
ATOM 4973 N N . TYR A 1 613 ? -19.230 7.891 41.600 1.00 83.88 613 TYR A N 1
ATOM 4974 C CA . TYR A 1 613 ? -18.959 7.496 42.984 1.00 83.88 613 TYR A CA 1
ATOM 4975 C C . TYR A 1 613 ? -19.606 8.451 43.999 1.00 83.88 613 TYR A C 1
ATOM 4977 O O . TYR A 1 613 ? -20.325 8.017 44.897 1.00 83.88 613 TYR A O 1
ATOM 4985 N N . ASN A 1 614 ? -19.435 9.764 43.814 1.00 84.44 614 ASN A N 1
ATOM 4986 C CA . ASN A 1 614 ? -20.047 10.764 44.691 1.00 84.44 614 ASN A CA 1
ATOM 4987 C C . ASN A 1 614 ? -21.586 10.715 44.650 1.00 84.44 614 ASN A C 1
ATOM 4989 O O . ASN A 1 614 ? -22.235 10.978 45.659 1.00 84.44 614 ASN A O 1
ATOM 4993 N N . LEU A 1 615 ? -22.180 10.382 43.499 1.00 83.69 615 LEU A N 1
ATOM 4994 C CA . LEU A 1 615 ? -23.631 10.212 43.369 1.00 83.69 615 LEU A CA 1
ATOM 4995 C C . LEU A 1 615 ? -24.140 8.958 44.084 1.00 83.69 615 LEU A C 1
ATOM 4997 O O . LEU A 1 615 ? -25.201 9.018 44.696 1.00 83.69 615 LEU A O 1
ATOM 5001 N N . ILE A 1 616 ? -23.393 7.852 44.026 1.00 83.69 616 ILE A N 1
ATOM 5002 C CA . ILE A 1 616 ? -23.697 6.630 44.786 1.00 83.69 616 ILE A CA 1
ATOM 5003 C C . ILE A 1 616 ? -23.685 6.948 46.286 1.00 83.69 616 ILE A C 1
ATOM 5005 O O . ILE A 1 616 ? -24.680 6.702 46.963 1.00 83.69 616 ILE A O 1
ATOM 5009 N N . ALA A 1 617 ? -22.625 7.600 46.774 1.00 79.50 617 ALA A N 1
ATOM 5010 C CA . ALA A 1 617 ? -22.512 8.004 48.176 1.00 79.50 617 ALA A CA 1
ATOM 5011 C C . ALA A 1 617 ? -23.641 8.961 48.613 1.00 79.50 617 ALA A C 1
ATOM 5013 O O . ALA A 1 617 ? -24.150 8.871 49.730 1.00 79.50 617 ALA A O 1
ATOM 5014 N N . ALA A 1 618 ? -24.067 9.876 47.733 1.00 79.88 618 ALA A N 1
ATOM 5015 C CA . ALA A 1 618 ? -25.189 10.769 48.009 1.00 79.88 618 ALA A CA 1
ATOM 5016 C C . ALA A 1 618 ? -26.530 10.020 48.121 1.00 79.88 618 ALA A C 1
ATOM 5018 O O . ALA A 1 618 ? -27.345 10.376 48.975 1.00 79.88 618 ALA A O 1
ATOM 5019 N N . GLU A 1 619 ? -26.755 8.993 47.294 1.00 78.50 619 GLU A N 1
ATOM 5020 C CA . GLU A 1 619 ? -27.965 8.164 47.351 1.00 78.50 619 GLU A CA 1
ATOM 5021 C C . GLU A 1 619 ? -27.992 7.315 48.632 1.00 78.50 619 GLU A C 1
ATOM 5023 O O . GLU A 1 619 ? -28.992 7.324 49.344 1.00 78.50 619 GLU A O 1
ATOM 5028 N N . GLU A 1 620 ? -26.873 6.681 49.005 1.00 77.81 620 GLU A N 1
ATOM 5029 C CA . GLU A 1 620 ? -26.755 5.917 50.261 1.00 77.81 620 GLU A CA 1
ATOM 5030 C C . GLU A 1 620 ? -26.983 6.794 51.499 1.00 77.81 620 GLU A C 1
ATOM 5032 O O . GLU A 1 620 ? -27.664 6.394 52.450 1.00 77.81 620 GLU A O 1
ATOM 5037 N N . ALA A 1 621 ? -26.455 8.021 51.485 1.00 76.06 621 ALA A N 1
ATOM 5038 C CA . ALA A 1 621 ? -26.699 8.991 52.544 1.00 76.06 621 ALA A CA 1
ATOM 5039 C C . ALA A 1 621 ? -28.176 9.421 52.605 1.00 76.06 621 ALA A C 1
ATOM 5041 O O . ALA A 1 621 ? -28.698 9.671 53.694 1.00 76.06 621 ALA A O 1
ATOM 5042 N N . SER A 1 622 ? -28.859 9.515 51.459 1.00 76.69 622 SER A N 1
ATOM 5043 C CA . SER A 1 622 ? -30.297 9.801 51.402 1.00 76.69 622 SER A CA 1
ATOM 5044 C C . SER A 1 622 ? -31.118 8.655 51.993 1.00 76.69 622 SER A C 1
ATOM 5046 O O . SER A 1 622 ? -31.934 8.895 52.882 1.00 76.69 622 SER A O 1
ATOM 5048 N N . ASP A 1 623 ? -30.850 7.415 51.580 1.00 76.31 623 ASP A N 1
ATOM 5049 C CA . ASP A 1 623 ? -31.523 6.218 52.100 1.00 76.31 623 ASP A CA 1
ATOM 5050 C C . ASP A 1 623 ? -31.317 6.072 53.618 1.00 76.31 623 ASP A C 1
ATOM 5052 O O . ASP A 1 623 ? -32.254 5.775 54.366 1.00 76.31 623 ASP A O 1
ATOM 5056 N N . SER A 1 624 ? -30.102 6.359 54.098 1.00 74.00 624 SER A N 1
ATOM 5057 C CA . SER A 1 624 ? -29.775 6.358 55.529 1.00 74.00 624 SER A CA 1
ATOM 5058 C C . SER A 1 624 ? -30.568 7.414 56.309 1.00 74.00 624 SER A C 1
ATOM 5060 O O . SER A 1 624 ? -31.086 7.127 57.391 1.00 74.00 624 SER A O 1
ATOM 5062 N N . ARG A 1 625 ? -30.722 8.632 55.764 1.00 75.06 625 ARG A N 1
ATOM 5063 C CA . ARG A 1 625 ? -31.552 9.684 56.381 1.00 75.06 625 ARG A CA 1
ATOM 5064 C C . ARG A 1 625 ? -33.028 9.302 56.418 1.00 75.06 625 ARG A C 1
ATOM 5066 O O . ARG A 1 625 ? -33.673 9.521 57.442 1.00 75.06 625 ARG A O 1
ATOM 5073 N N . ASP A 1 626 ? -33.555 8.710 55.350 1.00 75.44 626 ASP A N 1
ATOM 5074 C CA . ASP A 1 626 ? -34.951 8.264 55.291 1.00 75.44 626 ASP A CA 1
ATOM 5075 C C . ASP A 1 626 ? -35.240 7.170 56.328 1.00 75.44 626 ASP A C 1
ATOM 5077 O O . ASP A 1 626 ? -36.269 7.206 57.011 1.00 75.44 626 ASP A O 1
ATOM 5081 N N . LEU A 1 627 ? -34.313 6.222 56.507 1.00 74.81 627 LEU A N 1
ATOM 5082 C CA . LEU A 1 627 ? -34.393 5.204 57.558 1.00 74.81 627 LEU A CA 1
ATOM 5083 C C . LEU A 1 627 ? -34.371 5.825 58.960 1.00 74.81 627 LEU A C 1
ATOM 5085 O O . LEU A 1 627 ? -35.200 5.461 59.799 1.00 74.81 627 LEU A O 1
ATOM 5089 N N . LEU A 1 628 ? -33.485 6.794 59.208 1.00 74.75 628 LEU A N 1
ATOM 5090 C CA . LEU A 1 628 ? -33.434 7.523 60.479 1.00 74.75 628 LEU A CA 1
ATOM 5091 C C . LEU A 1 628 ? -34.727 8.302 60.747 1.00 74.75 628 LEU A C 1
ATOM 5093 O O . LEU A 1 628 ? -35.249 8.247 61.860 1.00 74.75 628 LEU A O 1
ATOM 5097 N N . HIS A 1 629 ? -35.294 8.978 59.744 1.00 77.38 629 HIS A N 1
ATOM 5098 C CA . HIS A 1 629 ? -36.575 9.676 59.878 1.00 77.38 629 HIS A CA 1
ATOM 5099 C C . HIS A 1 629 ? -37.727 8.719 60.208 1.00 77.38 629 HIS A C 1
ATOM 5101 O O . HIS A 1 629 ? -38.537 9.023 61.089 1.00 77.38 629 HIS A O 1
ATOM 5107 N N . ARG A 1 630 ? -37.794 7.551 59.555 1.00 75.69 630 ARG A N 1
ATOM 5108 C CA . ARG A 1 630 ? -38.805 6.518 59.853 1.00 75.69 630 ARG A CA 1
ATOM 5109 C C . ARG A 1 630 ? -38.630 5.929 61.251 1.00 75.69 630 ARG A C 1
ATOM 5111 O O . ARG A 1 630 ? -39.620 5.756 61.962 1.00 75.69 630 ARG A O 1
ATOM 5118 N N . SER A 1 631 ? -37.388 5.673 61.660 1.00 77.25 631 SER A N 1
ATOM 5119 C CA . SER A 1 631 ? -37.057 5.207 63.009 1.00 77.25 631 SER A CA 1
ATOM 5120 C C . SER A 1 631 ? -37.470 6.235 64.066 1.00 77.25 631 SER A C 1
ATOM 5122 O O . SER A 1 631 ? -38.220 5.906 64.980 1.00 77.25 631 SER A O 1
ATOM 5124 N N . ASN A 1 632 ? -37.100 7.508 63.885 1.00 76.31 632 ASN A N 1
ATOM 5125 C CA . ASN A 1 632 ? -37.483 8.599 64.786 1.00 76.31 632 ASN A CA 1
ATOM 5126 C C . ASN A 1 632 ? -39.001 8.800 64.858 1.00 76.31 632 ASN A C 1
ATOM 5128 O O . ASN A 1 632 ? -39.532 9.021 65.943 1.00 76.31 632 ASN A O 1
ATOM 5132 N N . SER A 1 633 ? -39.709 8.690 63.731 1.00 79.81 633 SER A N 1
ATOM 5133 C CA . SER A 1 633 ? -41.177 8.773 63.706 1.00 79.81 633 SER A CA 1
ATOM 5134 C C . SER A 1 633 ? -41.805 7.627 64.504 1.00 79.81 633 SER A C 1
ATOM 5136 O O . SER A 1 633 ? -42.631 7.869 65.378 1.00 79.81 633 SER A O 1
ATOM 5138 N N . SER A 1 634 ? -41.324 6.397 64.296 1.00 76.38 634 SER A N 1
ATOM 5139 C CA . SER A 1 634 ? -41.767 5.215 65.052 1.00 76.38 634 SER A CA 1
ATOM 5140 C C . SER A 1 634 ? -41.462 5.346 66.549 1.00 76.38 634 SER A C 1
ATOM 5142 O O . SER A 1 634 ? -42.255 4.945 67.397 1.00 76.38 634 SER A O 1
ATOM 5144 N N . LEU A 1 635 ? -40.313 5.933 66.894 1.00 77.38 635 LEU A N 1
ATOM 5145 C CA . LEU A 1 635 ? -39.898 6.159 68.276 1.00 77.38 635 LEU A CA 1
ATOM 5146 C C . LEU A 1 635 ? -40.742 7.241 68.961 1.00 77.38 635 LEU A C 1
ATOM 5148 O O . LEU A 1 635 ? -41.073 7.102 70.138 1.00 77.38 635 LEU A O 1
ATOM 5152 N N . ASN A 1 636 ? -41.140 8.282 68.228 1.00 78.38 636 ASN A N 1
ATOM 5153 C CA . ASN A 1 636 ? -42.076 9.292 68.715 1.00 78.38 636 ASN A CA 1
ATOM 5154 C C . ASN A 1 636 ? -43.479 8.707 68.938 1.00 78.38 636 ASN A C 1
ATOM 5156 O O . ASN A 1 636 ? -44.047 8.931 70.004 1.00 78.38 636 ASN A O 1
ATOM 5160 N N . GLU A 1 637 ? -43.992 7.882 68.018 1.00 79.19 637 GLU A N 1
ATOM 5161 C CA . GLU A 1 637 ? -45.261 7.160 68.220 1.00 79.19 637 GLU A CA 1
ATOM 5162 C C . GLU A 1 637 ? -45.210 6.237 69.448 1.00 79.19 637 GLU A C 1
ATOM 5164 O O . GLU A 1 637 ? -46.169 6.151 70.219 1.00 79.19 637 GLU A O 1
ATOM 5169 N N . MET A 1 638 ? -44.084 5.547 69.666 1.00 74.06 638 MET A N 1
ATOM 5170 C CA . MET A 1 638 ? -43.886 4.720 70.860 1.00 74.06 638 MET A CA 1
ATOM 5171 C C . MET A 1 638 ? -43.866 5.557 72.144 1.00 74.06 638 MET A C 1
ATOM 5173 O O . MET A 1 638 ? -44.474 5.152 73.134 1.00 74.06 638 MET A O 1
ATOM 5177 N N . LYS A 1 639 ? -43.221 6.732 72.138 1.00 73.44 639 LYS A N 1
ATOM 5178 C CA . LYS A 1 639 ? -43.234 7.660 73.281 1.00 73.44 639 LYS A CA 1
ATOM 5179 C C . LYS A 1 639 ? -44.636 8.180 73.590 1.00 73.44 639 LYS A C 1
ATOM 5181 O O . LYS A 1 639 ? -44.997 8.248 74.758 1.00 73.44 639 LYS A O 1
ATOM 5186 N N . GLU A 1 640 ? -45.431 8.503 72.575 1.00 76.56 640 GLU A N 1
ATOM 5187 C CA . GLU A 1 640 ? -46.810 8.978 72.748 1.00 76.56 640 GLU A CA 1
ATOM 5188 C C . GLU A 1 640 ? -47.722 7.885 73.338 1.00 76.56 640 GLU A C 1
ATOM 5190 O O . GLU A 1 640 ? -48.474 8.123 74.288 1.00 76.56 640 GLU A O 1
ATOM 5195 N N . LYS A 1 641 ? -47.586 6.641 72.857 1.00 74.19 641 LYS A N 1
ATOM 5196 C CA . LYS A 1 641 ? -48.272 5.468 73.434 1.00 74.19 641 LYS A CA 1
ATOM 5197 C C . LYS A 1 641 ? -47.823 5.160 74.867 1.00 74.19 641 LYS A C 1
ATOM 5199 O O . LYS A 1 641 ? -48.635 4.747 75.695 1.00 74.19 641 LYS A O 1
ATOM 5204 N N . ALA A 1 642 ? -46.543 5.356 75.176 1.00 68.81 642 ALA A N 1
ATOM 5205 C CA . ALA A 1 642 ? -46.030 5.194 76.533 1.00 68.81 642 ALA A CA 1
ATOM 5206 C C . ALA A 1 642 ? -46.555 6.294 77.470 1.00 68.81 642 ALA A C 1
ATOM 5208 O O . ALA A 1 642 ? -46.999 5.978 78.568 1.00 68.81 642 ALA A O 1
ATOM 5209 N N . GLY A 1 643 ? -46.579 7.556 77.023 1.00 70.06 643 GLY A N 1
ATOM 5210 C CA . GLY A 1 643 ? -47.145 8.681 77.775 1.00 70.06 643 GLY A CA 1
ATOM 5211 C C . GLY A 1 643 ? -48.615 8.460 78.126 1.00 70.06 643 GLY A C 1
ATOM 5212 O O . GLY A 1 643 ? -48.973 8.472 79.296 1.00 70.06 643 GLY A O 1
ATOM 5213 N N . THR A 1 644 ? -49.438 8.096 77.139 1.00 70.38 644 THR A N 1
ATOM 5214 C CA . THR A 1 644 ? -50.856 7.748 77.369 1.00 70.38 644 THR A CA 1
ATOM 5215 C C . THR A 1 644 ? -51.054 6.549 78.303 1.00 70.38 644 THR A C 1
ATOM 5217 O O . THR A 1 644 ? -52.062 6.474 79.004 1.00 70.38 644 THR A O 1
ATOM 5220 N N . SER A 1 645 ? -50.107 5.607 78.348 1.00 65.06 645 SER A N 1
ATOM 5221 C CA . SER A 1 645 ? -50.142 4.486 79.300 1.00 65.06 645 SER A CA 1
ATOM 5222 C C . SER A 1 645 ? -49.746 4.916 80.718 1.00 65.06 645 SER A C 1
ATOM 5224 O O . SER A 1 645 ? -50.332 4.437 81.685 1.00 65.06 645 SER A O 1
ATOM 5226 N N . ILE A 1 646 ? -48.789 5.840 80.853 1.00 68.25 646 ILE A N 1
ATOM 5227 C CA . ILE A 1 646 ? -48.392 6.435 82.139 1.00 68.25 646 ILE A CA 1
ATOM 5228 C C . ILE A 1 646 ? -49.526 7.289 82.715 1.00 68.25 646 ILE A C 1
ATOM 5230 O O . ILE A 1 646 ? -49.813 7.166 83.904 1.00 68.25 646 ILE A O 1
ATOM 5234 N N . ASP A 1 647 ? -50.208 8.086 81.890 1.00 67.94 647 ASP A N 1
ATOM 5235 C CA . ASP A 1 647 ? -51.361 8.884 82.323 1.00 67.94 647 ASP A CA 1
ATOM 5236 C C . ASP A 1 647 ? -52.492 7.977 82.839 1.00 67.94 647 ASP A C 1
ATOM 5238 O O . ASP A 1 647 ? -53.017 8.193 83.927 1.00 67.94 647 ASP A O 1
ATOM 5242 N N . ARG A 1 648 ? -52.777 6.865 82.144 1.00 60.91 648 ARG A N 1
ATOM 5243 C CA . ARG A 1 648 ? -53.737 5.848 82.621 1.00 60.91 648 ARG A CA 1
ATOM 5244 C C . ARG A 1 648 ? -53.333 5.211 83.952 1.00 60.91 648 ARG A C 1
ATOM 5246 O O . ARG A 1 648 ? -54.194 4.956 84.791 1.00 60.91 648 ARG A O 1
ATOM 5253 N N . LEU A 1 649 ? -52.043 4.947 84.157 1.00 56.62 649 LEU A N 1
ATOM 5254 C CA . LEU A 1 649 ? -51.525 4.432 85.429 1.00 56.62 649 LEU A CA 1
ATOM 5255 C C . LEU A 1 649 ? -51.646 5.467 86.558 1.00 56.62 649 LEU A C 1
ATOM 5257 O O . LEU A 1 649 ? -51.915 5.090 87.700 1.00 56.62 649 LEU A O 1
ATOM 5261 N N . ALA A 1 650 ? -51.466 6.757 86.261 1.00 61.72 650 ALA A N 1
ATOM 5262 C CA . ALA A 1 650 ? -51.671 7.841 87.218 1.00 61.72 650 ALA A CA 1
ATOM 5263 C C . ALA A 1 650 ? -53.153 7.970 87.613 1.00 61.72 650 ALA A C 1
ATOM 5265 O O . ALA A 1 650 ? -53.449 7.987 88.809 1.00 61.72 650 ALA A O 1
ATOM 5266 N N . ASP A 1 651 ? -54.069 7.925 86.640 1.00 62.06 651 ASP A N 1
ATOM 5267 C CA . ASP A 1 651 ? -55.521 7.917 86.872 1.00 62.06 651 ASP A CA 1
ATOM 5268 C C . ASP A 1 651 ? -55.955 6.700 87.711 1.00 62.06 651 ASP A C 1
ATOM 5270 O O . ASP A 1 651 ? -56.748 6.815 88.648 1.00 62.06 651 ASP A O 1
ATOM 5274 N N . MET A 1 652 ? -55.390 5.516 87.437 1.00 55.69 652 MET A N 1
ATOM 5275 C CA . MET A 1 652 ? -55.626 4.314 88.246 1.00 55.69 652 MET A CA 1
ATOM 5276 C C . MET A 1 652 ? -55.096 4.464 89.675 1.00 55.69 652 MET A C 1
ATOM 5278 O O . MET A 1 652 ? -55.748 4.024 90.621 1.00 55.69 652 MET A O 1
ATOM 5282 N N . LYS A 1 653 ? -53.935 5.097 89.865 1.00 56.47 653 LYS A N 1
ATOM 5283 C CA . LYS A 1 653 ? -53.366 5.349 91.195 1.00 56.47 653 LYS A CA 1
ATOM 5284 C C . LYS A 1 653 ? -54.231 6.320 92.005 1.00 56.47 653 LYS A C 1
ATOM 5286 O O . LYS A 1 653 ? -54.415 6.111 93.203 1.00 56.47 653 LYS A O 1
ATOM 5291 N N . GLU A 1 654 ? -54.800 7.334 91.358 1.00 57.97 654 GLU A N 1
ATOM 5292 C CA . GLU A 1 654 ? -55.731 8.278 91.983 1.00 57.97 654 GLU A CA 1
ATOM 5293 C C . GLU A 1 654 ? -57.070 7.602 92.342 1.00 57.97 654 GLU A C 1
ATOM 5295 O O . GLU A 1 654 ? -57.607 7.823 93.428 1.00 57.97 654 GLU A O 1
ATOM 5300 N N . ALA A 1 655 ? -57.546 6.667 91.510 1.00 54.41 655 ALA A N 1
ATOM 5301 C CA . ALA A 1 655 ? -58.726 5.842 91.792 1.00 54.41 655 ALA A CA 1
ATOM 5302 C C . ALA A 1 655 ? -58.527 4.812 92.928 1.00 54.41 655 ALA A C 1
ATOM 5304 O O . ALA A 1 655 ? -59.506 4.378 93.539 1.00 54.41 655 ALA A O 1
ATOM 5305 N N . VAL A 1 656 ? -57.282 4.421 93.238 1.00 51.84 656 VAL A N 1
ATOM 5306 C CA . VAL A 1 656 ? -56.937 3.457 94.308 1.00 51.84 656 VAL A CA 1
ATOM 5307 C C . VAL A 1 656 ? -56.645 4.139 95.656 1.00 51.84 656 VAL A C 1
ATOM 5309 O O . VAL A 1 656 ? -56.754 3.495 96.700 1.00 51.84 656 VAL A O 1
ATOM 5312 N N . ALA A 1 657 ? -56.376 5.448 95.684 1.00 53.62 657 ALA A N 1
ATOM 5313 C CA . ALA A 1 657 ? -56.147 6.212 96.919 1.00 53.62 657 ALA A CA 1
ATOM 5314 C C . ALA A 1 657 ? -57.250 6.065 98.007 1.00 53.62 657 ALA A C 1
ATOM 5316 O O . ALA A 1 657 ? -56.908 5.998 99.192 1.00 53.62 657 ALA A O 1
ATOM 5317 N N . PRO A 1 658 ? -58.555 5.931 97.674 1.00 53.69 658 PRO A N 1
ATOM 5318 C CA . PRO A 1 658 ? -59.600 5.664 98.668 1.00 53.69 658 PRO A CA 1
ATOM 5319 C C . PRO A 1 658 ? -59.487 4.280 99.337 1.00 53.69 658 PRO A C 1
ATOM 5321 O O . PRO A 1 658 ? -59.883 4.122 100.491 1.00 53.69 658 PRO A O 1
ATOM 5324 N N . LEU A 1 659 ? -58.927 3.270 98.656 1.00 49.44 659 LEU A N 1
ATOM 5325 C CA . LEU A 1 659 ? -58.799 1.900 99.180 1.00 49.44 659 LEU A CA 1
ATOM 5326 C C . LEU A 1 659 ? -57.693 1.775 100.239 1.00 49.44 659 LEU A C 1
ATOM 5328 O O . LEU A 1 659 ? -57.855 1.026 101.203 1.00 49.44 659 LEU A O 1
ATOM 5332 N N . GLU A 1 660 ? -56.603 2.541 100.122 1.00 51.41 660 GLU A N 1
ATOM 5333 C CA . GLU A 1 660 ? -55.545 2.586 101.147 1.00 51.41 660 GLU A CA 1
ATOM 5334 C C . GLU A 1 660 ? -56.030 3.231 102.459 1.00 51.41 660 GLU A C 1
ATOM 5336 O O . GLU A 1 660 ? -55.638 2.804 103.551 1.00 51.41 660 GLU A O 1
ATOM 5341 N N . SER A 1 661 ? -56.928 4.220 102.367 1.00 51.72 661 SER A N 1
ATOM 5342 C CA . SER A 1 661 ? -57.627 4.807 103.521 1.00 51.72 661 SER A CA 1
ATOM 5343 C C . SER A 1 661 ? -58.516 3.769 104.216 1.00 51.72 661 SER A C 1
ATOM 5345 O O . SER A 1 661 ? -58.396 3.578 105.427 1.00 51.72 661 SER A O 1
ATOM 5347 N N . ILE A 1 662 ? -59.318 3.022 103.450 1.00 52.38 662 ILE A N 1
ATOM 5348 C CA . ILE A 1 662 ? -60.200 1.966 103.975 1.00 52.38 662 ILE A CA 1
ATOM 5349 C C . ILE A 1 662 ? -59.390 0.835 104.632 1.00 52.38 662 ILE A C 1
ATOM 5351 O O . ILE A 1 662 ? -59.795 0.286 105.658 1.00 52.38 662 ILE A O 1
ATOM 5355 N N . GLN A 1 663 ? -58.210 0.498 104.104 1.00 50.00 663 GLN A N 1
ATOM 5356 C CA . GLN A 1 663 ? -57.354 -0.531 104.693 1.00 50.00 663 GLN A CA 1
ATOM 5357 C C . GLN A 1 663 ? -56.757 -0.092 106.044 1.00 50.00 663 GLN A C 1
ATOM 5359 O O . GLN A 1 663 ? -56.718 -0.895 106.980 1.00 50.00 663 GLN A O 1
ATOM 5364 N N . LYS A 1 664 ? -56.353 1.178 106.186 1.00 54.94 664 LYS A N 1
ATOM 5365 C CA . LYS A 1 664 ? -55.891 1.753 107.466 1.00 54.94 664 LYS A CA 1
ATOM 5366 C C . LYS A 1 664 ? -56.998 1.797 108.524 1.00 54.94 664 LYS A C 1
ATOM 5368 O O . LYS A 1 664 ? -56.732 1.475 109.688 1.00 54.94 664 LYS A O 1
ATOM 5373 N N . ASP A 1 665 ? -58.222 2.119 108.116 1.00 52.81 665 ASP A N 1
ATOM 5374 C CA . ASP A 1 665 ? -59.386 2.156 109.008 1.00 52.81 665 ASP A CA 1
ATOM 5375 C C . ASP A 1 665 ? -59.846 0.740 109.402 1.00 52.81 665 ASP A C 1
ATOM 5377 O O . ASP A 1 665 ? -60.147 0.474 110.566 1.00 52.81 665 ASP A O 1
ATOM 5381 N N . SER A 1 666 ? -59.786 -0.231 108.483 1.00 48.22 666 SER A N 1
ATOM 5382 C CA . SER A 1 666 ? -60.084 -1.639 108.793 1.00 48.22 666 SER A CA 1
ATOM 5383 C C . SER A 1 666 ? -59.045 -2.281 109.729 1.00 48.22 666 SER A C 1
ATOM 5385 O O . SER A 1 666 ? -59.414 -3.002 110.657 1.00 48.22 666 SER A O 1
ATOM 5387 N N . ALA A 1 667 ? -57.750 -1.981 109.561 1.00 52.22 667 ALA A N 1
ATOM 5388 C CA . ALA A 1 667 ? -56.680 -2.521 110.403 1.00 52.22 667 ALA A CA 1
ATOM 5389 C C . ALA A 1 667 ? -56.730 -1.976 111.841 1.00 52.22 667 ALA A C 1
ATOM 5391 O O . ALA A 1 667 ? -56.383 -2.682 112.792 1.00 52.22 667 ALA A O 1
ATOM 5392 N N . SER A 1 668 ? -57.187 -0.734 112.014 1.00 53.25 668 SER A N 1
ATOM 5393 C CA . SER A 1 668 ? -57.418 -0.136 113.330 1.00 53.25 668 SER A CA 1
ATOM 5394 C C . SER A 1 668 ? -58.684 -0.695 113.999 1.00 53.25 668 SER A C 1
ATOM 5396 O O . SER A 1 668 ? -58.638 -1.007 115.189 1.00 53.25 668 SER A O 1
ATOM 5398 N N . LEU A 1 669 ? -59.757 -0.963 113.243 1.00 49.28 669 LEU A N 1
ATOM 5399 C CA . LEU A 1 669 ? -60.968 -1.651 113.726 1.00 49.28 669 LEU A CA 1
ATOM 5400 C C . LEU A 1 669 ? -60.723 -3.113 114.144 1.00 49.28 669 LEU A C 1
ATOM 5402 O O . LEU A 1 669 ? -61.195 -3.536 115.200 1.00 49.28 669 LEU A O 1
ATOM 5406 N N . VAL A 1 670 ? -59.937 -3.881 113.379 1.00 53.03 670 VAL A N 1
ATOM 5407 C CA . VAL A 1 670 ? -59.576 -5.272 113.726 1.00 53.03 670 VAL A CA 1
ATOM 5408 C C . VAL A 1 670 ? -58.711 -5.333 114.990 1.00 53.03 670 VAL A C 1
ATOM 5410 O O . VAL A 1 670 ? -58.868 -6.247 115.799 1.00 53.03 670 VAL A O 1
ATOM 5413 N N . LYS A 1 671 ? -57.843 -4.338 115.216 1.00 53.44 671 LYS A N 1
ATOM 5414 C CA . LYS A 1 671 ? -57.040 -4.236 116.445 1.00 53.44 671 LYS A CA 1
ATOM 5415 C C . LYS A 1 671 ? -57.907 -3.954 117.681 1.00 53.44 671 LYS A C 1
ATOM 5417 O O . LYS A 1 671 ? -57.674 -4.550 118.726 1.00 53.44 671 LYS A O 1
ATOM 5422 N N . VAL A 1 672 ? -58.942 -3.119 117.540 1.00 53.78 672 VAL A N 1
ATOM 5423 C CA . VAL A 1 672 ? -59.915 -2.826 118.612 1.00 53.78 672 VAL A CA 1
ATOM 5424 C C . VAL A 1 672 ? -60.817 -4.033 118.916 1.00 53.78 672 VAL A C 1
ATOM 5426 O O . VAL A 1 672 ? -61.156 -4.270 120.076 1.00 53.78 672 VAL A O 1
ATOM 5429 N N . LEU A 1 673 ? -61.178 -4.833 117.907 1.00 47.62 673 LEU A N 1
ATOM 5430 C CA . LEU A 1 673 ? -61.974 -6.055 118.089 1.00 47.62 673 LEU A CA 1
ATOM 5431 C C . LEU A 1 673 ? -61.164 -7.217 118.695 1.00 47.62 673 LEU A C 1
ATOM 5433 O O . LEU A 1 673 ? -61.718 -8.005 119.455 1.00 47.62 673 LEU A O 1
ATOM 5437 N N . ALA A 1 674 ? -59.852 -7.300 118.444 1.00 50.12 674 ALA A N 1
ATOM 5438 C CA . ALA A 1 674 ? -58.983 -8.322 119.039 1.00 50.12 674 ALA A CA 1
ATOM 5439 C C . ALA A 1 674 ? -58.771 -8.152 120.562 1.00 50.12 674 ALA A C 1
ATOM 5441 O O . ALA A 1 674 ? -58.468 -9.126 121.252 1.00 50.12 674 ALA A O 1
ATOM 5442 N N . GLU A 1 675 ? -58.955 -6.942 121.102 1.00 49.41 675 GLU A N 1
ATOM 5443 C CA . GLU A 1 675 ? -58.813 -6.649 122.539 1.00 49.41 675 GLU A CA 1
ATOM 5444 C C . GLU A 1 675 ? -60.102 -6.907 123.347 1.00 49.41 675 GLU A C 1
ATOM 5446 O O . GLU A 1 675 ? -60.049 -7.046 124.571 1.00 49.41 675 GLU A O 1
ATOM 5451 N N . LYS A 1 676 ? -61.261 -7.059 122.691 1.00 47.62 676 LYS A N 1
ATOM 5452 C CA . LYS A 1 676 ? -62.526 -7.452 123.332 1.00 47.62 676 LYS A CA 1
ATOM 5453 C C . LYS A 1 676 ? -62.881 -8.893 122.965 1.00 47.62 676 LYS A C 1
ATOM 5455 O O . LYS A 1 676 ? -63.437 -9.150 121.904 1.00 47.62 676 LYS A O 1
ATOM 5460 N N . LYS A 1 677 ? -62.613 -9.843 123.872 1.00 50.03 677 LYS A N 1
ATOM 5461 C CA . LYS A 1 677 ? -63.133 -11.224 123.786 1.00 50.03 677 LYS A CA 1
ATOM 5462 C C . LYS A 1 677 ? -64.663 -11.200 123.690 1.00 50.03 677 LYS A C 1
ATOM 5464 O O . LYS A 1 677 ? -65.342 -11.111 124.709 1.00 50.03 677 LYS A O 1
ATOM 5469 N N . THR A 1 678 ? -65.189 -11.282 122.476 1.00 48.22 678 THR A N 1
ATOM 5470 C CA . THR A 1 678 ? -66.614 -11.479 122.206 1.00 48.22 678 THR A CA 1
ATOM 5471 C C . THR A 1 678 ? -66.752 -12.527 121.107 1.00 48.22 678 THR A C 1
ATOM 5473 O O . THR A 1 678 ? -66.329 -12.308 119.973 1.00 48.22 678 THR A O 1
ATOM 5476 N N . ASP A 1 679 ? -67.287 -13.689 121.488 1.00 49.25 679 ASP A N 1
ATOM 5477 C CA . ASP A 1 679 ? -67.719 -14.756 120.585 1.00 49.25 679 ASP A CA 1
ATOM 5478 C C . ASP A 1 679 ? -69.051 -14.336 119.960 1.00 49.25 679 ASP A C 1
ATOM 5480 O O . ASP A 1 679 ? -70.107 -14.542 120.557 1.00 49.25 679 ASP A O 1
ATOM 5484 N N . ASP A 1 680 ? -69.011 -13.711 118.783 1.00 53.00 680 ASP A N 1
ATOM 5485 C CA . ASP A 1 680 ? -70.230 -13.477 118.012 1.00 53.00 680 ASP A CA 1
ATOM 5486 C C . ASP A 1 680 ? -69.988 -13.501 116.493 1.00 53.00 680 ASP A C 1
ATOM 5488 O O . ASP A 1 680 ? -68.907 -13.159 115.997 1.00 53.00 680 ASP A O 1
ATOM 5492 N N . LEU A 1 681 ? -71.030 -13.899 115.758 1.00 50.78 681 LEU A N 1
ATOM 5493 C CA . LEU A 1 681 ? -71.111 -14.088 114.300 1.00 50.78 681 LEU A CA 1
ATOM 5494 C C . LEU A 1 681 ? -70.637 -12.869 113.483 1.00 50.78 681 LEU A C 1
ATOM 5496 O O . LEU A 1 681 ? -70.169 -13.018 112.354 1.00 50.78 681 LEU A O 1
ATOM 5500 N N . VAL A 1 682 ? -70.688 -11.669 114.067 1.00 50.75 682 VAL A N 1
ATOM 5501 C CA . VAL A 1 682 ? -70.224 -10.410 113.458 1.00 50.75 682 VAL A CA 1
ATOM 5502 C C . VAL A 1 682 ? -68.701 -10.395 113.250 1.00 50.75 682 VAL A C 1
ATOM 5504 O O . VAL A 1 682 ? -68.221 -9.902 112.229 1.00 50.75 682 VAL A O 1
ATOM 5507 N N . SER A 1 683 ? -67.930 -11.003 114.158 1.00 51.97 683 SER A N 1
ATOM 5508 C CA . SER A 1 683 ? -66.468 -11.093 114.043 1.00 51.97 683 SER A CA 1
ATOM 5509 C C . SER A 1 683 ? -66.034 -12.001 112.890 1.00 51.97 683 SER A C 1
ATOM 5511 O O . SER A 1 683 ? -65.024 -11.726 112.245 1.00 51.97 683 SER A O 1
ATOM 5513 N N . GLN A 1 684 ? -66.803 -13.056 112.587 1.00 51.88 684 GLN A N 1
ATOM 5514 C CA . GLN A 1 684 ? -66.522 -13.937 111.450 1.00 51.88 684 GLN A CA 1
ATOM 5515 C C . GLN A 1 684 ? -66.850 -13.268 110.111 1.00 51.88 684 GLN A C 1
ATOM 5517 O O . GLN A 1 684 ? -66.016 -13.332 109.210 1.00 51.88 684 GLN A O 1
ATOM 5522 N N . ALA A 1 685 ? -67.975 -12.550 110.004 1.00 50.53 685 ALA A N 1
ATOM 5523 C CA . ALA A 1 685 ? -68.337 -11.809 108.792 1.00 50.53 685 ALA A CA 1
ATOM 5524 C C . ALA A 1 685 ? -67.306 -10.715 108.440 1.00 50.53 685 ALA A C 1
ATOM 5526 O O . ALA A 1 685 ? -66.877 -10.613 107.292 1.00 50.53 685 ALA A O 1
ATOM 5527 N N . LEU A 1 686 ? -66.821 -9.964 109.439 1.00 48.94 686 LEU A N 1
ATOM 5528 C CA . LEU A 1 686 ? -65.772 -8.949 109.255 1.00 48.94 686 LEU A CA 1
ATOM 5529 C C . LEU A 1 686 ? -64.399 -9.559 108.917 1.00 48.94 686 LEU A C 1
ATOM 5531 O O . LEU A 1 686 ? -63.651 -8.993 108.122 1.00 48.94 686 LEU A O 1
ATOM 5535 N N . LEU A 1 687 ? -64.058 -10.729 109.471 1.00 50.44 687 LEU A N 1
ATOM 5536 C CA . LEU A 1 687 ? -62.847 -11.478 109.099 1.00 50.44 687 LEU A CA 1
ATOM 5537 C C . LEU A 1 687 ? -62.910 -12.009 107.661 1.00 50.44 687 LEU A C 1
ATOM 5539 O O . LEU A 1 687 ? -61.880 -12.077 106.984 1.00 50.44 687 LEU A O 1
ATOM 5543 N N . GLU A 1 688 ? -64.096 -12.384 107.186 1.00 53.97 688 GLU A N 1
ATOM 5544 C CA . GLU A 1 688 ? -64.326 -12.845 105.817 1.00 53.97 688 GLU A CA 1
ATOM 5545 C C . GLU A 1 688 ? -64.286 -11.687 104.813 1.00 53.97 688 GLU A C 1
ATOM 5547 O O . GLU A 1 688 ? -63.635 -11.801 103.773 1.00 53.97 688 GLU A O 1
ATOM 5552 N N . GLU A 1 689 ? -64.855 -10.533 105.167 1.00 50.56 689 GLU A N 1
ATOM 5553 C CA . GLU A 1 689 ? -64.768 -9.296 104.386 1.00 50.56 689 GLU A CA 1
ATOM 5554 C C . GLU A 1 689 ? -63.329 -8.753 104.337 1.00 50.56 689 GLU A C 1
ATOM 5556 O O . GLU A 1 689 ? -62.833 -8.394 103.268 1.00 50.56 689 GLU A O 1
ATOM 5561 N N . HIS A 1 690 ? -62.583 -8.827 105.445 1.00 49.50 690 HIS A N 1
ATOM 5562 C CA . HIS A 1 690 ? -61.158 -8.487 105.478 1.00 49.50 690 HIS A CA 1
ATOM 5563 C C . HIS A 1 690 ? -60.297 -9.501 104.700 1.00 49.50 690 HIS A C 1
ATOM 5565 O O . HIS A 1 690 ? -59.292 -9.125 104.092 1.00 49.50 690 HIS A O 1
ATOM 5571 N N . ARG A 1 691 ? -60.656 -10.794 104.670 1.00 51.97 691 ARG A N 1
ATOM 5572 C CA . ARG A 1 691 ? -59.988 -11.792 103.808 1.00 51.97 691 ARG A CA 1
ATOM 5573 C C . ARG A 1 691 ? -60.278 -11.552 102.331 1.00 51.97 691 ARG A C 1
ATOM 5575 O O . ARG A 1 691 ? -59.357 -11.698 101.531 1.00 51.97 691 ARG A O 1
ATOM 5582 N N . LYS A 1 692 ? -61.511 -11.178 101.980 1.00 52.88 692 LYS A N 1
ATOM 5583 C CA . LYS A 1 692 ? -61.919 -10.835 100.613 1.00 52.88 692 LYS A CA 1
ATOM 5584 C C . LYS A 1 692 ? -61.208 -9.569 100.136 1.00 52.88 692 LYS A C 1
ATOM 5586 O O . LYS A 1 692 ? -60.497 -9.634 99.143 1.00 52.88 692 LYS A O 1
ATOM 5591 N N . SER A 1 693 ? -61.237 -8.502 100.933 1.00 49.66 693 SER A N 1
ATOM 5592 C CA . SER A 1 693 ? -60.516 -7.252 100.664 1.00 49.66 693 SER A CA 1
ATOM 5593 C C . SER A 1 693 ? -58.997 -7.466 100.554 1.00 49.66 693 SER A C 1
ATOM 5595 O O . SER A 1 693 ? -58.358 -6.950 99.644 1.00 49.66 693 SER A O 1
ATOM 5597 N N . ARG A 1 694 ? -58.402 -8.338 101.387 1.00 47.44 694 ARG A N 1
ATOM 5598 C CA . ARG A 1 694 ? -56.979 -8.718 101.275 1.00 47.44 694 ARG A CA 1
ATOM 5599 C C . ARG A 1 694 ? -56.672 -9.541 100.018 1.00 47.44 694 ARG A C 1
ATOM 5601 O O . ARG A 1 694 ? -55.575 -9.411 99.487 1.00 47.44 694 ARG A O 1
ATOM 5608 N N . LYS A 1 695 ? -57.602 -10.382 99.548 1.00 52.22 695 LYS A N 1
ATOM 5609 C CA . LYS A 1 695 ? -57.485 -11.128 98.281 1.00 52.22 695 LYS A CA 1
ATOM 5610 C C . LYS A 1 695 ? -57.600 -10.197 97.077 1.00 52.22 695 LYS A C 1
ATOM 5612 O O . LYS A 1 695 ? -56.806 -10.323 96.153 1.00 52.22 695 LYS A O 1
ATOM 5617 N N . ASP A 1 696 ? -58.526 -9.247 97.125 1.00 49.62 696 ASP A N 1
ATOM 5618 C CA . ASP A 1 696 ? -58.725 -8.252 96.074 1.00 49.62 696 ASP A CA 1
ATOM 5619 C C . ASP A 1 696 ? -57.527 -7.291 96.003 1.00 49.62 696 ASP A C 1
ATOM 5621 O O . ASP A 1 696 ? -57.027 -7.037 94.913 1.00 49.62 696 ASP A O 1
ATOM 5625 N N . LEU A 1 697 ? -56.956 -6.883 97.144 1.00 48.09 697 LEU A N 1
ATOM 5626 C CA . LEU A 1 697 ? -55.682 -6.150 97.217 1.00 48.09 697 LEU A CA 1
ATOM 5627 C C . LEU A 1 697 ? -54.481 -6.974 96.743 1.00 48.09 697 LEU A C 1
ATOM 5629 O O . LEU A 1 697 ? -53.589 -6.415 96.116 1.00 48.09 697 LEU A O 1
ATOM 5633 N N . LEU A 1 698 ? -54.433 -8.286 97.009 1.00 48.41 698 LEU A N 1
ATOM 5634 C CA . LEU A 1 698 ? -53.369 -9.147 96.478 1.00 48.41 698 LEU A CA 1
ATOM 5635 C C . LEU A 1 698 ? -53.478 -9.298 94.959 1.00 48.41 698 LEU A C 1
ATOM 5637 O O . LEU A 1 698 ? -52.458 -9.273 94.281 1.00 48.41 698 LEU A O 1
ATOM 5641 N N . ASN A 1 699 ? -54.695 -9.423 94.428 1.00 49.53 699 ASN A N 1
ATOM 5642 C CA . ASN A 1 699 ? -54.946 -9.465 92.990 1.00 49.53 699 ASN A CA 1
ATOM 5643 C C . ASN A 1 699 ? -54.632 -8.115 92.332 1.00 49.53 699 ASN A C 1
ATOM 5645 O O . ASN A 1 699 ? -54.021 -8.096 91.270 1.00 49.53 699 ASN A O 1
ATOM 5649 N N . LEU A 1 700 ? -54.968 -6.997 92.984 1.00 46.72 700 LEU A N 1
ATOM 5650 C CA . LEU A 1 700 ? -54.619 -5.651 92.529 1.00 46.72 700 LEU A CA 1
ATOM 5651 C C . LEU A 1 700 ? -53.103 -5.409 92.599 1.00 46.72 700 LEU A C 1
ATOM 5653 O O . LEU A 1 700 ? -52.540 -4.843 91.674 1.00 46.72 700 LEU A O 1
ATOM 5657 N N . ALA A 1 701 ? -52.418 -5.892 93.640 1.00 43.53 701 ALA A N 1
ATOM 5658 C CA . ALA A 1 701 ? -50.960 -5.840 93.760 1.00 43.53 701 ALA A CA 1
ATOM 5659 C C . ALA A 1 701 ? -50.259 -6.763 92.750 1.00 43.53 701 ALA A C 1
ATOM 5661 O O . ALA A 1 701 ? -49.191 -6.425 92.246 1.00 43.53 701 ALA A O 1
ATOM 5662 N N . LEU A 1 702 ? -50.856 -7.906 92.404 1.00 46.97 702 LEU A N 1
ATOM 5663 C CA . LEU A 1 702 ? -50.396 -8.772 91.317 1.00 46.97 702 LEU A CA 1
ATOM 5664 C C . LEU A 1 702 ? -50.585 -8.096 89.953 1.00 46.97 702 LEU A C 1
ATOM 5666 O O . LEU A 1 702 ? -49.663 -8.125 89.151 1.00 46.97 702 LEU A O 1
ATOM 5670 N N . LEU A 1 703 ? -51.708 -7.413 89.717 1.00 47.28 703 LEU A N 1
ATOM 5671 C CA . LEU A 1 703 ? -51.945 -6.631 88.495 1.00 47.28 703 LEU A CA 1
ATOM 5672 C C . LEU A 1 703 ? -51.004 -5.424 88.389 1.00 47.28 703 LEU A C 1
ATOM 5674 O O . LEU A 1 703 ? -50.357 -5.245 87.364 1.00 47.28 703 LEU A O 1
ATOM 5678 N N . LEU A 1 704 ? -50.856 -4.649 89.465 1.00 45.00 704 LEU A N 1
ATOM 5679 C CA . LEU A 1 704 ? -49.956 -3.495 89.526 1.00 45.00 704 LEU A CA 1
ATOM 5680 C C . LEU A 1 704 ? -48.485 -3.911 89.456 1.00 45.00 704 LEU A C 1
ATOM 5682 O O . LEU A 1 704 ? -47.694 -3.203 88.847 1.00 45.00 704 LEU A O 1
ATOM 5686 N N . SER A 1 705 ? -48.093 -5.054 90.031 1.00 42.59 705 SER A N 1
ATOM 5687 C CA . SER A 1 705 ? -46.731 -5.576 89.866 1.00 42.59 705 SER A CA 1
ATOM 5688 C C . SER A 1 705 ? -46.499 -6.107 88.454 1.00 42.59 705 SER A C 1
ATOM 5690 O O . SER A 1 705 ? -45.419 -5.887 87.919 1.00 42.59 705 SER A O 1
ATOM 5692 N N . PHE A 1 706 ? -47.496 -6.720 87.812 1.00 47.72 706 PHE A N 1
ATOM 5693 C CA . PHE A 1 706 ? -47.392 -7.146 86.417 1.00 47.72 706 PHE A CA 1
ATOM 5694 C C . PHE A 1 706 ? -47.269 -5.945 85.469 1.00 47.72 706 PHE A C 1
ATOM 5696 O O . PHE A 1 706 ? -46.390 -5.941 84.612 1.00 47.72 706 PHE A O 1
ATOM 5703 N N . GLU A 1 707 ? -48.062 -4.887 85.664 1.00 45.25 707 GLU A N 1
ATOM 5704 C CA . GLU A 1 707 ? -47.956 -3.650 84.877 1.00 45.25 707 GLU A CA 1
ATOM 5705 C C . GLU A 1 707 ? -46.695 -2.839 85.204 1.00 45.25 707 GLU A C 1
ATOM 5707 O O . GLU A 1 707 ? -46.078 -2.283 84.298 1.00 45.25 707 GLU A O 1
ATOM 5712 N N . PHE A 1 708 ? -46.239 -2.828 86.460 1.00 44.25 708 PHE A N 1
ATOM 5713 C CA . PHE A 1 708 ? -44.966 -2.214 86.845 1.00 44.25 708 PHE A CA 1
ATOM 5714 C C . PHE A 1 708 ? -43.777 -2.951 86.220 1.00 44.25 708 PHE A C 1
ATOM 5716 O O . PHE A 1 708 ? -42.898 -2.311 85.651 1.00 44.25 708 PHE A O 1
ATOM 5723 N N . TRP A 1 709 ? -43.753 -4.287 86.256 1.00 44.53 709 TRP A N 1
ATOM 5724 C CA . TRP A 1 709 ? -42.702 -5.081 85.611 1.00 44.53 709 TRP A CA 1
ATOM 5725 C C . TRP A 1 709 ? -42.775 -5.011 84.083 1.00 44.53 709 TRP A C 1
ATOM 5727 O O . TRP A 1 709 ? -41.728 -4.944 83.442 1.00 44.53 709 TRP A O 1
ATOM 5737 N N . ALA A 1 710 ? -43.971 -4.931 83.495 1.00 47.69 710 ALA A N 1
ATOM 5738 C CA . ALA A 1 710 ? -44.141 -4.642 82.072 1.00 47.69 710 ALA A CA 1
ATOM 5739 C C . ALA A 1 710 ? -43.616 -3.239 81.718 1.00 47.69 710 ALA A C 1
ATOM 5741 O O . ALA A 1 710 ? -42.897 -3.084 80.734 1.00 47.69 710 ALA A O 1
ATOM 5742 N N . GLY A 1 711 ? -43.882 -2.233 82.555 1.00 40.56 711 GLY A N 1
ATOM 5743 C CA . GLY A 1 711 ? -43.351 -0.876 82.417 1.00 40.56 711 GLY A CA 1
ATOM 5744 C C . GLY A 1 711 ? -41.828 -0.810 82.555 1.00 40.56 711 GLY A C 1
ATOM 5745 O O . GLY A 1 711 ? -41.172 -0.158 81.749 1.00 40.56 711 GLY A O 1
ATOM 5746 N N . VAL A 1 712 ? -41.241 -1.538 83.510 1.00 46.16 712 VAL A N 1
ATOM 5747 C CA . VAL A 1 712 ? -39.782 -1.661 83.693 1.00 46.16 712 VAL A CA 1
ATOM 5748 C C . VAL A 1 712 ? -39.134 -2.402 82.520 1.00 46.16 712 VAL A C 1
ATOM 5750 O O . VAL A 1 712 ? -38.054 -2.010 82.086 1.00 46.16 712 VAL A O 1
ATOM 5753 N N . LEU A 1 713 ? -39.793 -3.417 81.952 1.00 47.81 713 LEU A N 1
ATOM 5754 C CA . LEU A 1 713 ? -39.337 -4.105 80.739 1.00 47.81 713 LEU A CA 1
ATOM 5755 C C . LEU A 1 713 ? -39.387 -3.189 79.510 1.00 47.81 713 LEU A C 1
ATOM 5757 O O . LEU A 1 713 ? -38.426 -3.156 78.746 1.00 47.81 713 LEU A O 1
ATOM 5761 N N . VAL A 1 714 ? -40.453 -2.400 79.343 1.00 47.75 714 VAL A N 1
ATOM 5762 C CA . VAL A 1 714 ? -40.571 -1.406 78.261 1.00 47.75 714 VAL A CA 1
ATOM 5763 C C . VAL A 1 714 ? -39.539 -0.285 78.428 1.00 47.75 714 VAL A C 1
ATOM 5765 O O . VAL A 1 714 ? -38.907 0.113 77.451 1.00 47.75 714 VAL A O 1
ATOM 5768 N N . LEU A 1 715 ? -39.297 0.183 79.656 1.00 41.12 715 LEU A N 1
ATOM 5769 C CA . LEU A 1 715 ? -38.278 1.192 79.958 1.00 41.12 715 LEU A CA 1
ATOM 5770 C C . LEU A 1 715 ? -36.857 0.643 79.754 1.00 41.12 715 LEU A C 1
ATOM 5772 O O . LEU A 1 715 ? -36.015 1.328 79.180 1.00 41.12 715 LEU A O 1
ATOM 5776 N N . GLY A 1 716 ? -36.599 -0.607 80.147 1.00 40.84 716 GLY A N 1
ATOM 5777 C CA . GLY A 1 716 ? -35.345 -1.312 79.873 1.00 40.84 716 GLY A CA 1
ATOM 5778 C C . GLY A 1 716 ? -35.103 -1.492 78.373 1.00 40.84 716 GLY A C 1
ATOM 5779 O O . GLY A 1 716 ? -34.004 -1.232 77.890 1.00 40.84 716 GLY A O 1
ATOM 5780 N N . PHE A 1 717 ? -36.151 -1.825 77.613 1.00 45.12 717 PHE A N 1
ATOM 5781 C CA . PHE A 1 717 ? -36.103 -1.913 76.152 1.00 45.12 717 PHE A CA 1
ATOM 5782 C C . PHE A 1 717 ? -35.856 -0.542 75.493 1.00 45.12 717 PHE A C 1
ATOM 5784 O O . PHE A 1 717 ? -35.103 -0.444 74.524 1.00 45.12 717 PHE A O 1
ATOM 5791 N N . LEU A 1 718 ? -36.433 0.537 76.034 1.00 42.06 718 LEU A N 1
ATOM 5792 C CA . LEU A 1 718 ? -36.194 1.914 75.584 1.00 42.06 718 LEU A CA 1
ATOM 5793 C C . LEU A 1 718 ? -34.759 2.381 75.880 1.00 42.06 718 LEU A C 1
ATOM 5795 O O . LEU A 1 718 ? -34.126 2.971 75.007 1.00 42.06 718 LEU A O 1
ATOM 5799 N N . ILE A 1 719 ? -34.219 2.085 77.066 1.00 42.59 719 ILE A N 1
ATOM 5800 C CA . ILE A 1 719 ? -32.851 2.460 77.460 1.00 42.59 719 ILE A CA 1
ATOM 5801 C C . ILE A 1 719 ? -31.814 1.704 76.615 1.00 42.59 719 ILE A C 1
ATOM 5803 O O . ILE A 1 719 ? -30.888 2.327 76.097 1.00 42.59 719 ILE A O 1
ATOM 5807 N N . SER A 1 720 ? -31.997 0.399 76.380 1.00 44.25 720 SER A N 1
ATOM 5808 C CA . SER A 1 720 ? -31.093 -0.378 75.518 1.00 44.25 720 SER A CA 1
ATOM 5809 C C . SER A 1 720 ? -31.094 0.097 74.060 1.00 44.25 720 SER A C 1
ATOM 5811 O O . SER A 1 720 ? -30.033 0.129 73.438 1.00 44.25 720 SER A O 1
ATOM 5813 N N . ASN A 1 721 ? -32.239 0.530 73.520 1.00 42.06 721 ASN A N 1
ATOM 5814 C CA . ASN A 1 721 ? -32.304 1.081 72.161 1.00 42.06 721 ASN A CA 1
ATOM 5815 C C . ASN A 1 721 ? -31.700 2.493 72.059 1.00 42.06 721 ASN A C 1
ATOM 5817 O O . ASN A 1 721 ? -31.055 2.804 71.062 1.00 42.06 721 ASN A O 1
ATOM 5821 N N . VAL A 1 722 ? -31.828 3.336 73.091 1.00 38.31 722 VAL A N 1
ATOM 5822 C CA . VAL A 1 722 ? -31.173 4.659 73.125 1.00 38.31 722 VAL A CA 1
ATOM 5823 C C . VAL A 1 722 ? -29.648 4.528 73.247 1.00 38.31 722 VAL A C 1
ATOM 5825 O O . VAL A 1 722 ? -28.915 5.259 72.580 1.00 38.31 722 VAL A O 1
ATOM 5828 N N . SER A 1 723 ? -29.146 3.561 74.021 1.00 35.69 723 SER A N 1
ATOM 5829 C CA . SER A 1 723 ? -27.708 3.264 74.093 1.00 35.69 723 SER A CA 1
ATOM 5830 C C . SER A 1 723 ? -27.150 2.684 72.787 1.00 35.69 723 SER A C 1
ATOM 5832 O O . SER A 1 723 ? -26.029 3.020 72.416 1.00 35.69 723 SER A O 1
ATOM 5834 N N . ALA A 1 724 ? -27.931 1.883 72.052 1.00 37.75 724 ALA A N 1
ATOM 5835 C CA . ALA A 1 724 ? -27.537 1.373 70.735 1.00 37.75 724 ALA A CA 1
ATOM 5836 C C . ALA A 1 724 ? -27.469 2.476 69.659 1.00 37.75 724 ALA A C 1
ATOM 5838 O O . ALA A 1 724 ? -26.616 2.418 68.781 1.00 37.75 724 ALA A O 1
ATOM 5839 N N . VAL A 1 725 ? -28.316 3.509 69.751 1.00 35.88 725 VAL A N 1
ATOM 5840 C CA . VAL A 1 725 ? -28.292 4.670 68.840 1.00 35.88 725 VAL A CA 1
ATOM 5841 C C . VAL A 1 725 ? -27.138 5.631 69.160 1.00 35.88 725 VAL A C 1
ATOM 5843 O O . VAL A 1 725 ? -26.538 6.189 68.244 1.00 35.88 725 VAL A O 1
ATOM 5846 N N . ASN A 1 726 ? -26.759 5.789 70.432 1.00 33.31 726 ASN A N 1
ATOM 5847 C CA . ASN A 1 726 ? -25.623 6.641 70.816 1.00 33.31 726 ASN A CA 1
ATOM 5848 C C . ASN A 1 726 ? -24.244 6.016 70.530 1.00 33.31 726 ASN A C 1
ATOM 5850 O O . ASN A 1 726 ? -23.273 6.755 70.396 1.00 33.31 726 ASN A O 1
ATOM 5854 N N . LEU A 1 727 ? -24.149 4.691 70.374 1.00 36.91 727 LEU A N 1
ATOM 5855 C CA . LEU A 1 727 ? -22.913 4.009 69.954 1.00 36.91 727 LEU A CA 1
ATOM 5856 C C . LEU A 1 727 ? -22.550 4.237 68.474 1.00 36.91 727 LEU A C 1
ATOM 5858 O O . LEU A 1 727 ? -21.436 3.922 68.077 1.00 36.91 727 LEU A O 1
ATOM 5862 N N . VAL A 1 728 ? -23.452 4.805 67.665 1.00 40.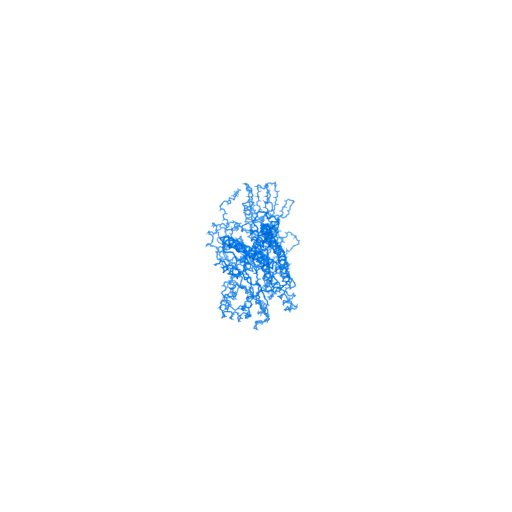16 728 VAL A N 1
ATOM 5863 C CA . VAL A 1 728 ? -23.221 5.077 66.231 1.00 40.16 728 VAL A CA 1
ATOM 5864 C C . VAL A 1 728 ? -22.690 6.502 65.975 1.00 40.16 728 VAL A C 1
ATOM 5866 O O . VAL A 1 728 ? -22.250 6.799 64.873 1.00 40.16 728 VAL A O 1
ATOM 5869 N N . ASN A 1 729 ? -22.664 7.381 66.987 1.00 35.38 729 ASN A N 1
ATOM 5870 C CA . ASN A 1 729 ? -22.264 8.794 66.842 1.00 35.38 729 ASN A CA 1
ATOM 5871 C C . ASN A 1 729 ? -20.977 9.176 67.607 1.00 35.38 729 ASN A C 1
ATOM 5873 O O . ASN A 1 729 ? -20.783 10.349 67.926 1.00 35.38 729 ASN A O 1
ATOM 5877 N N . GLY A 1 730 ? -20.104 8.216 67.925 1.00 31.84 730 GLY A N 1
ATOM 5878 C CA . GLY A 1 730 ? -18.799 8.482 68.541 1.00 31.84 730 GLY A CA 1
ATOM 5879 C C . GLY A 1 730 ? -17.648 8.187 67.581 1.00 31.84 730 GLY A C 1
ATOM 5880 O O . GLY A 1 730 ? -17.489 7.044 67.168 1.00 31.84 730 GLY A O 1
ATOM 5881 N N . ASP A 1 731 ? -16.856 9.208 67.247 1.00 42.47 731 ASP A N 1
ATOM 5882 C CA . ASP A 1 731 ? -15.597 9.100 66.498 1.00 42.47 731 ASP A CA 1
ATOM 5883 C C . ASP A 1 731 ? -14.624 8.100 67.157 1.00 42.47 731 ASP A C 1
ATOM 5885 O O . ASP A 1 731 ? -14.284 8.256 68.333 1.00 42.47 731 ASP A O 1
ATOM 5889 N N . GLY A 1 732 ? -14.123 7.118 66.394 1.00 32.69 732 GLY A N 1
ATOM 5890 C CA . GLY A 1 732 ? -12.976 6.299 66.806 1.00 32.69 732 GLY A CA 1
ATOM 5891 C C . GLY A 1 732 ? -12.855 4.920 66.144 1.00 32.69 732 GLY A C 1
ATOM 5892 O O . GLY A 1 732 ? -13.496 3.976 66.583 1.00 32.69 732 GLY A O 1
ATOM 5893 N N . ASP A 1 733 ? -11.950 4.843 65.165 1.00 31.17 733 ASP A N 1
ATOM 5894 C CA . ASP A 1 733 ? -11.200 3.686 64.638 1.00 31.17 733 ASP A CA 1
ATOM 5895 C C . ASP A 1 733 ? -11.905 2.458 64.018 1.00 31.17 733 ASP A C 1
ATOM 5897 O O . ASP A 1 733 ? -12.704 1.738 64.616 1.00 31.17 733 ASP A O 1
ATOM 5901 N N . GLU A 1 734 ? -11.468 2.166 62.788 1.00 42.50 734 GLU A N 1
ATOM 5902 C CA . GLU A 1 734 ? -11.660 0.914 62.062 1.00 42.50 734 GLU A CA 1
ATOM 5903 C C . GLU A 1 734 ? -10.956 -0.239 62.793 1.00 42.50 734 GLU A C 1
ATOM 5905 O O . GLU A 1 734 ? -9.729 -0.286 62.860 1.00 42.50 734 GLU A O 1
ATOM 5910 N N . ASN A 1 735 ? -11.725 -1.196 63.312 1.00 34.59 735 ASN A N 1
ATOM 5911 C CA . ASN A 1 735 ? -11.597 -2.637 63.054 1.00 34.59 735 ASN A CA 1
ATOM 5912 C C . ASN A 1 735 ? -12.408 -3.435 64.088 1.00 34.59 735 ASN A C 1
ATOM 5914 O O . ASN A 1 735 ? -12.346 -3.190 65.287 1.00 34.59 735 ASN A O 1
ATOM 5918 N N . ASP A 1 736 ? -13.116 -4.450 63.591 1.00 37.69 736 ASP A N 1
ATOM 5919 C CA . ASP A 1 736 ? -13.820 -5.488 64.355 1.00 37.69 736 ASP A CA 1
ATOM 5920 C C . ASP A 1 736 ? -15.125 -5.085 65.080 1.00 37.69 736 ASP A C 1
ATOM 5922 O O . ASP A 1 736 ? -15.238 -5.074 66.303 1.00 37.69 736 ASP A O 1
ATOM 5926 N N . VAL A 1 737 ? -16.205 -4.917 64.304 1.00 33.19 737 VAL A N 1
ATOM 5927 C CA . VAL A 1 737 ? -17.571 -5.165 64.801 1.00 33.19 737 VAL A CA 1
ATOM 5928 C C . VAL A 1 737 ? -18.247 -6.206 63.913 1.00 33.19 737 VAL A C 1
ATOM 5930 O O . VAL A 1 737 ? -19.001 -5.906 62.988 1.00 33.19 737 VAL A O 1
ATOM 5933 N N . LYS A 1 738 ? -17.994 -7.485 64.210 1.00 31.64 738 LYS A N 1
ATOM 5934 C CA . LYS A 1 738 ? -18.886 -8.574 63.793 1.00 31.64 738 LYS A CA 1
ATOM 5935 C C . LYS A 1 738 ? -20.248 -8.351 64.450 1.00 31.64 738 LYS A C 1
ATOM 5937 O O . LYS A 1 738 ? -20.414 -8.593 65.643 1.00 31.64 738 LYS A O 1
ATOM 5942 N N . LEU A 1 739 ? -21.227 -7.930 63.655 1.00 35.88 739 LEU A N 1
ATOM 5943 C CA . LEU A 1 739 ? -22.649 -7.907 63.999 1.00 35.88 739 LEU A CA 1
ATOM 5944 C C . LEU A 1 739 ? -23.113 -9.300 64.472 1.00 35.88 739 LEU A C 1
ATOM 5946 O O . LEU A 1 739 ? -23.518 -10.147 63.677 1.00 35.88 739 LEU A O 1
ATOM 5950 N N . GLN A 1 740 ? -23.088 -9.546 65.785 1.00 34.19 740 GLN A N 1
ATOM 5951 C CA . GLN A 1 740 ? -23.759 -10.688 66.410 1.00 34.19 740 GLN A CA 1
ATOM 5952 C C . GLN A 1 740 ? -25.263 -10.404 66.576 1.00 34.19 740 GLN A C 1
ATOM 5954 O O . GLN A 1 740 ? -25.804 -10.365 67.677 1.00 34.19 740 GLN A O 1
ATOM 5959 N N . ILE A 1 741 ? -25.972 -10.260 65.457 1.00 41.75 741 ILE A N 1
ATOM 5960 C CA . ILE A 1 741 ? -27.445 -10.283 65.426 1.00 41.75 741 ILE A CA 1
ATOM 5961 C C . ILE A 1 741 ? -28.044 -11.636 65.910 1.00 41.75 741 ILE A C 1
ATOM 5963 O O . ILE A 1 741 ? -29.142 -11.621 66.471 1.00 41.75 741 ILE A O 1
ATOM 5967 N N . PRO A 1 742 ? -27.378 -12.814 65.805 1.00 34.78 742 PRO A N 1
ATOM 5968 C CA . PRO A 1 742 ? -27.993 -14.079 66.232 1.00 34.78 742 PRO A CA 1
ATOM 5969 C C . PRO A 1 742 ? -28.241 -14.220 67.747 1.00 34.78 742 PRO A C 1
ATOM 5971 O O . PRO A 1 742 ? -29.122 -14.980 68.147 1.00 34.78 742 PRO A O 1
ATOM 5974 N N . GLY A 1 743 ? -27.507 -13.494 68.602 1.00 36.25 743 GLY A N 1
ATOM 5975 C CA . GLY A 1 743 ? -27.610 -13.628 70.064 1.00 36.25 743 GLY A CA 1
ATOM 5976 C C . GLY A 1 743 ? -28.896 -13.040 70.655 1.00 36.25 743 GLY A C 1
ATOM 5977 O O . GLY A 1 743 ? -29.516 -13.647 71.526 1.00 36.25 743 GLY A O 1
ATOM 5978 N N . VAL A 1 744 ? -29.351 -11.899 70.129 1.00 39.06 744 VAL A N 1
ATOM 5979 C CA . VAL A 1 744 ? -30.540 -11.188 70.636 1.00 39.06 744 VAL A CA 1
ATOM 5980 C C . VAL A 1 744 ? -31.833 -11.922 70.261 1.00 39.06 744 VAL A C 1
ATOM 5982 O O . VAL A 1 744 ? -32.747 -12.028 71.077 1.00 39.06 744 VAL A O 1
ATOM 5985 N N . LEU A 1 745 ? -31.889 -12.522 69.066 1.00 38.50 745 LEU A N 1
ATOM 5986 C CA . LEU A 1 745 ? -33.021 -13.354 68.636 1.00 38.50 745 LEU A CA 1
ATOM 5987 C C . LEU A 1 745 ? -33.085 -14.702 69.377 1.00 38.50 745 LEU A C 1
ATOM 5989 O O . LEU A 1 745 ? -34.179 -15.218 69.607 1.00 38.50 745 LEU A O 1
ATOM 5993 N N . SER A 1 746 ? -31.935 -15.255 69.777 1.00 37.19 746 SER A N 1
ATOM 5994 C CA . SER A 1 746 ? -31.851 -16.467 70.607 1.00 37.19 746 SER A CA 1
ATOM 5995 C C . SER A 1 746 ? -32.353 -16.212 72.035 1.00 37.19 746 SER A C 1
ATOM 5997 O O . SER A 1 746 ? -33.163 -16.979 72.556 1.00 37.19 746 SER A O 1
ATOM 5999 N N . TRP A 1 747 ? -31.968 -15.078 72.631 1.00 40.25 747 TRP A N 1
ATOM 6000 C CA . TRP A 1 747 ? -32.445 -14.675 73.955 1.00 40.25 747 TRP A CA 1
ATOM 6001 C C . TRP A 1 747 ? -33.957 -14.395 73.964 1.00 40.25 747 TRP A C 1
ATOM 6003 O O . TRP A 1 747 ? -34.670 -14.921 74.817 1.00 40.25 747 TRP A O 1
ATOM 6013 N N . LEU A 1 748 ? -34.475 -13.680 72.955 1.00 36.34 748 LEU A N 1
ATOM 6014 C CA . LEU A 1 748 ? -35.912 -13.399 72.817 1.00 36.34 748 LEU A CA 1
ATOM 6015 C C . LEU A 1 748 ? -36.770 -14.662 72.628 1.00 36.34 748 LEU A C 1
ATOM 6017 O O . LEU A 1 748 ? -37.907 -14.685 73.090 1.00 36.34 748 LEU A O 1
ATOM 6021 N N . ARG A 1 749 ? -36.247 -15.728 72.002 1.00 37.19 749 ARG A N 1
ATOM 6022 C CA . ARG A 1 749 ? -36.962 -17.014 71.901 1.00 37.19 749 ARG A CA 1
ATOM 6023 C C . ARG A 1 749 ? -36.997 -17.797 73.211 1.00 37.19 749 ARG A C 1
ATOM 6025 O O . ARG A 1 749 ? -37.975 -18.497 73.425 1.00 37.19 749 ARG A O 1
ATOM 6032 N N . SER A 1 750 ? -35.978 -17.685 74.068 1.00 36.69 750 SER A N 1
ATOM 6033 C CA . SER A 1 750 ? -35.943 -18.415 75.349 1.00 36.69 750 SER A CA 1
ATOM 6034 C C . SER A 1 750 ? -36.803 -17.778 76.441 1.00 36.69 750 SER A C 1
ATOM 6036 O O . SER A 1 750 ? -37.241 -18.465 77.353 1.00 36.69 750 SER A O 1
ATOM 6038 N N . THR A 1 751 ? -37.053 -16.470 76.345 1.00 36.19 751 THR A N 1
ATOM 6039 C CA . THR A 1 751 ? -37.820 -15.718 77.351 1.00 36.19 751 THR A CA 1
ATOM 6040 C C . THR A 1 751 ? -39.329 -15.721 77.064 1.00 36.19 751 THR A C 1
ATOM 6042 O O . THR A 1 751 ? -40.118 -15.414 77.951 1.00 36.19 751 THR A O 1
ATOM 6045 N N . PHE A 1 752 ? -39.741 -16.066 75.835 1.00 38.19 752 PHE A N 1
ATOM 6046 C CA . PHE A 1 752 ? -41.147 -16.106 75.396 1.00 38.19 752 PHE A CA 1
ATOM 6047 C C . PHE A 1 752 ? -41.680 -17.520 75.068 1.00 38.19 752 PHE A C 1
ATOM 6049 O O . PHE A 1 752 ? -42.808 -17.638 74.587 1.00 38.19 752 PHE A O 1
ATOM 6056 N N . SER A 1 753 ? -40.903 -18.580 75.330 1.00 29.97 753 SER A N 1
ATOM 6057 C CA . SER A 1 753 ? -41.390 -19.968 75.473 1.00 29.97 753 SER A CA 1
ATOM 6058 C C . SER A 1 753 ? -41.524 -20.311 76.947 1.00 29.97 753 SER A C 1
ATOM 6060 O O . SER A 1 753 ? -42.529 -20.951 77.317 1.00 29.97 753 SER A O 1
#

pLDDT: mean 77.1, std 19.36, range [22.61, 97.81]

Radius of gyration: 47.5 Å; chains: 1; bounding box: 106×58×162 Å

InterPro domains:
  IPR035994 Nucleoside phosphorylase superfamily [SSF53167] (198-315)

Secondary structure (DSSP, 8-state):
-------TTS--BSS-HHHHHHHHGGGS-GGGG-TT--EEEEEE------TTEEPPTT--TT-SSS-B--EEEE-SSSEEEEEE-S-HHHHHHHHHHHHHHHHHH---SSPPEEEEEPPPTTHHHHHHHTSGGGGG---SEEEEESGGGTS-GGGSS--B-SS--TT--EEEEEEE-TTS-EEEEEEESB---TTHHHHHHHHHHHHH---EEEEE---EE-STTPPTTS-EEE-SEEEETTEEEE---TTHHHHT-TT-HHHHTTEEE--EEE-S-GGG-BHHHHHHHTTT-SEEESSHHHHHHHHHHTT-EEEEEB---------HHHHHHS-TTT--EEEEEE---HHHHHT-HHHHHHHHHHHT--GGGGSHHHHT-SEEEEEEE---TT-SS-EEEEEEEEEEEEE-SSSSTT-EEEEEEEEEEEEEEEEETTEEEEEEEEEEES--TTTHHHHHHHHHHHS-HHHHTSSTTHHHHHHHHHHHHHHHHHHHHHHHHHHHHHHTHHHHTTS-TTS-HHHHHHHHHHHHHHHHHHHHHHHHHHHHHHHHHHHHHHHHHHHHHH--TTHHHHTTHHHHHHHHHHHHHHHHHHHH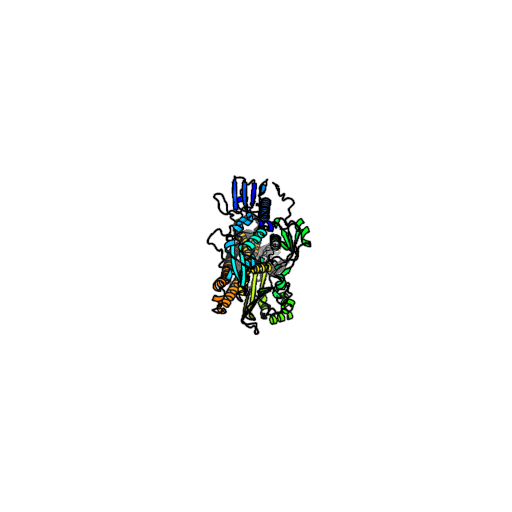HHHHHHHHHHHHHHHHHHHHHHHHHHHHHHHHHHHHHHHHHHHHHHHHHHHHHHHHHHHHHHHHHHHHHHHHHHHHHHTS----HHHHHHHHHHHHHHHHHHHHHHHHHHHHHHHHHHHHHHHHHHHHHHTTS-----------HHHHHHHHHHH--

Sequence (753 aa):
MDVLSLDLGDHQIFATHGALKAYILPKVHQALQNPNLERLVVKGCYKRHGESLLLSDNEKRDKRFNWHRPTANLLDEGTVELLCFPGRDTVHHQALMAATYFGLFSPRPKAPIVTEQLPCAQDCPAIFENSNLRLMGPVNTVVIGYVDRILPENLQSYWETGTNDPDQIFGWKKFQQRDGDTVVFLGCMISLWGDVLAHLVPALKSFNKAKCILYIGKAGSLRPLDMPNRVIVTGNTSYLNGELISWENPLYSTINNRHSMDVSAHIVQGAHVTVSSPLDETKAWFSDWKDKAQWVDCEVGHIARACKLLDIDFGWDSKNWSESQNTIDGLLNTDILQGSGINIYFLPNVNALNKNRELCERLSQHLYIDPFFWSDSAYESNGFFMCEDRPVQDSKGDSKCSISRFLIKELEEKGAKNSYKWQYLSFFTLWISGTNEGTHMDTQILLCFDLTRDVMEPLVRKNFLEANGPSLMSGPWETYTVLAKAMTQHFDDSLWKFRDPIRNIEKTRSNINRVAPKSPPQQRFRELVKKYEDMYELSRHIIHARECLKVTADTFHIIEEFRERHLPPDWELRVGGRRRIQILRFYASFLTNIEKRAESFERRLQNETQLVYNLIAAEEASDSRDLLHRSNSSLNEMKEKAGTSIDRLADMKEAVAPLESIQKDSASLVKVLAEKKTDDLVSQALLEEHRKSRKDLLNLALLLSFEFWAGVLVLGFLISNVSAVNLVNGDGDENDVKLQIPGVLSWLRSTFS